Protein AF-A0A8X6UYF6-F1 (afdb_monomer)

Sequence (394 aa):
MSPVELPYVLILLDETFTKALWDIGAEKSFISEETYQKYFFYKQVKKSSTQVITAQGAKCRNMGVMELIIRIRDLEKLWLFHVLADLEYPCILGIDFIGGSKIILDFDRKSLAIQESQVEDIKIDDGNLRVDLSETKLNVVANVLDNNTIESIIGEKVNCAIIKDLVLSSRDQLIEEQKTDPKFGHTYRYLETPEDSSVNAAICENWSRDFRLVEGLLFYAKYATSLGEMQIYIPKSLRNEIMREFHNKPLAGHFGRFKTFHKIRDVCYFPYMRKFIDQYASTWHMCQINNYKNALPAGRLIPIVSNYPNEIITLDLLGPYPVSRVRRNRYVLVITDHFSKWAEIIPLKKASARVIADKFFDNYISRFGAPIKLISDNGPQFISDIFENLSEIL

Organism: Trichonephila clavipes (NCBI:txid2585209)

Nearest PDB structures (foldseek):
  4bac-assembly1_A-2  TM=5.064E-01  e=8.793E-09  Human spumaretrovirus
  5yq8-assembly2_D  TM=7.981E-01  e=3.788E-07  Leishmania major
  5ys4-assembly1_D  TM=8.453E-01  e=8.316E-07  Leishmania major
  7d66-assembly2_I  TM=7.511E-01  e=1.632E-06  Toxoplasma gondii GT1
  4rgh-assembly1_A  TM=7.000E-01  e=7.433E-07  Homo sapiens

Solvent-accessible surface area (backbone atoms only — not comparable to full-atom values): 22711 Å² total; per-residue (Å²): 132,82,82,80,82,75,47,61,45,80,32,27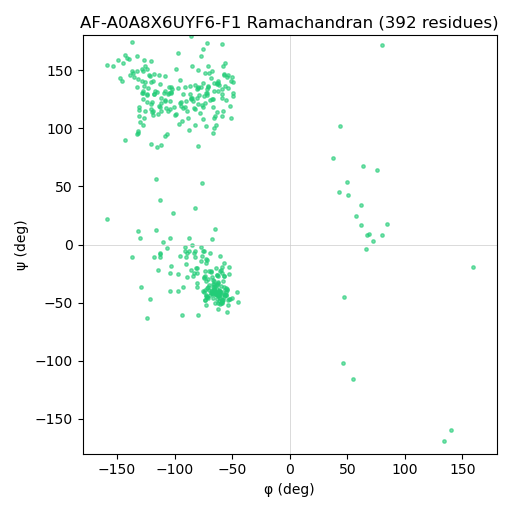,48,62,91,41,81,44,54,26,32,74,33,85,31,28,62,54,25,34,29,9,34,68,42,40,42,36,62,42,54,65,56,69,65,42,82,52,90,67,70,43,28,44,63,87,69,47,76,42,56,54,70,13,33,38,79,41,38,40,33,52,89,91,46,74,42,80,42,72,28,37,33,24,65,77,48,92,48,54,20,38,42,5,38,49,50,49,73,72,39,73,55,47,79,39,73,90,73,22,22,40,30,51,77,98,43,82,40,83,82,37,67,70,72,96,77,88,55,42,41,70,63,83,85,76,91,75,89,73,88,79,77,86,78,60,74,74,56,53,62,67,70,66,73,71,51,67,43,48,62,69,47,46,95,37,71,52,94,43,64,66,57,51,37,53,45,38,50,66,21,92,85,50,9,63,44,46,49,38,73,76,41,74,84,53,82,91,49,66,58,76,63,33,57,67,50,52,74,35,38,46,75,52,67,79,38,56,27,33,55,71,63,53,24,97,85,64,18,29,15,39,56,54,30,78,87,53,50,64,46,42,44,43,46,54,41,64,36,81,88,36,65,60,49,57,66,69,60,35,47,54,59,47,48,54,36,36,40,53,91,60,50,65,64,51,47,50,53,52,56,69,69,36,64,69,50,60,72,68,53,70,73,90,69,68,79,81,72,85,83,76,80,88,82,62,91,44,73,54,41,35,33,38,47,48,77,47,67,85,49,80,66,40,90,85,81,50,27,24,33,35,42,37,41,31,27,66,50,75,62,50,72,49,80,44,79,24,67,63,80,45,22,59,56,50,31,53,50,46,39,70,72,39,33,74,77,74,47,81,56,77,36,82,44,63,64,91,46,80,45,56,52,71,50,25,62,55,46,40,63,74,73,108

pLDDT: mean 71.81, std 19.75, range [21.45, 96.5]

Structure (mmCIF, N/CA/C/O backbone):
data_AF-A0A8X6UYF6-F1
#
_entry.id   AF-A0A8X6UYF6-F1
#
loop_
_atom_site.group_PDB
_atom_site.id
_atom_site.type_symbol
_atom_site.label_atom_id
_atom_site.label_alt_id
_atom_site.label_comp_id
_atom_site.label_asym_id
_atom_site.label_entity_id
_atom_site.label_seq_id
_atom_site.pdbx_PDB_ins_code
_atom_site.Cartn_x
_atom_site.Cartn_y
_atom_site.Cartn_z
_atom_site.occupancy
_atom_site.B_iso_or_equiv
_atom_site.auth_seq_id
_atom_site.auth_comp_id
_atom_site.auth_asym_id
_atom_site.auth_atom_id
_atom_site.pdbx_PDB_model_num
ATOM 1 N N . MET A 1 1 ? 18.989 -22.989 26.407 1.00 33.56 1 MET A N 1
ATOM 2 C CA . MET A 1 1 ? 17.646 -23.597 26.329 1.00 33.56 1 MET A CA 1
ATOM 3 C C . MET A 1 1 ? 16.874 -22.803 25.296 1.00 33.56 1 MET A C 1
ATOM 5 O O . MET A 1 1 ? 16.785 -21.593 25.442 1.00 33.56 1 MET A O 1
ATOM 9 N N . SER A 1 2 ? 16.449 -23.437 24.207 1.00 24.78 2 SER A N 1
ATOM 10 C CA . SER A 1 2 ? 15.529 -22.831 23.240 1.00 24.78 2 SER A CA 1
ATOM 11 C C . SER A 1 2 ? 14.207 -22.499 23.948 1.00 24.78 2 SER A C 1
ATOM 13 O O . SER A 1 2 ? 13.770 -23.324 24.755 1.00 24.78 2 SER A O 1
ATOM 15 N N . PRO A 1 3 ? 13.596 -21.324 23.710 1.00 29.92 3 PRO A N 1
ATOM 16 C CA . PRO A 1 3 ? 12.311 -20.990 24.314 1.00 29.92 3 PRO A CA 1
ATOM 17 C C . PRO A 1 3 ? 11.281 -22.044 23.895 1.00 29.92 3 PRO A C 1
ATOM 19 O O . PRO A 1 3 ? 11.199 -22.408 22.722 1.00 29.92 3 PRO A O 1
ATOM 22 N N . VAL A 1 4 ? 10.561 -22.590 24.873 1.00 32.78 4 VAL A N 1
ATOM 23 C CA . VAL A 1 4 ? 9.465 -23.533 24.640 1.00 32.78 4 VAL A CA 1
ATOM 24 C C . VAL A 1 4 ? 8.368 -22.749 23.921 1.00 32.78 4 VAL A C 1
ATOM 26 O O . VAL A 1 4 ? 7.782 -21.845 24.507 1.00 32.78 4 VAL A O 1
ATOM 29 N N . GLU A 1 5 ? 8.143 -23.023 22.633 1.00 37.16 5 GLU A N 1
ATOM 30 C CA . GLU A 1 5 ? 7.019 -22.434 21.901 1.00 37.16 5 GLU A CA 1
ATOM 31 C C . GLU A 1 5 ? 5.715 -22.950 22.512 1.00 37.16 5 GLU A C 1
ATOM 33 O O . GLU A 1 5 ? 5.385 -24.134 22.393 1.00 37.16 5 GLU A O 1
ATOM 38 N N . LEU A 1 6 ? 4.999 -22.051 23.183 1.00 42.47 6 LEU A N 1
ATOM 39 C CA . LEU A 1 6 ? 3.700 -22.336 23.767 1.00 42.47 6 LEU A CA 1
ATOM 40 C C . LEU A 1 6 ? 2.662 -22.567 22.656 1.00 42.47 6 LEU A C 1
ATOM 42 O O . LEU A 1 6 ? 2.749 -21.956 21.584 1.00 42.47 6 LEU A O 1
ATOM 46 N N . PRO A 1 7 ? 1.715 -23.492 22.857 1.00 48.22 7 PRO A N 1
ATOM 47 C CA . PRO A 1 7 ? 0.743 -23.850 21.843 1.00 48.22 7 PRO A CA 1
ATOM 48 C C . PRO A 1 7 ? -0.201 -22.699 21.524 1.00 48.22 7 PRO A C 1
ATOM 50 O O . PRO A 1 7 ? -0.693 -22.006 22.407 1.00 48.22 7 PRO A O 1
ATOM 53 N N . TYR A 1 8 ? -0.498 -22.532 20.243 1.00 57.12 8 TYR A N 1
ATOM 54 C CA . TYR A 1 8 ? -1.436 -21.533 19.756 1.00 57.12 8 TYR A CA 1
ATOM 55 C C . TYR A 1 8 ? -2.337 -22.146 18.690 1.00 57.12 8 TYR A C 1
ATOM 57 O O . TYR A 1 8 ? -1.916 -23.013 17.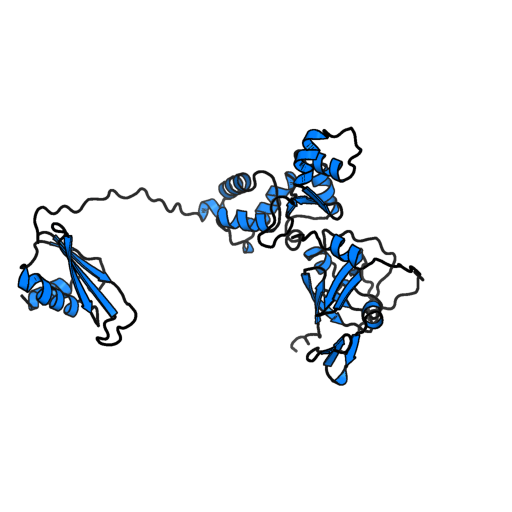922 1.00 57.12 8 TYR A O 1
ATOM 65 N N . VAL A 1 9 ? -3.564 -21.644 18.604 1.00 61.38 9 VAL A N 1
ATOM 66 C CA . VAL A 1 9 ? -4.474 -21.912 17.492 1.00 61.38 9 VAL A CA 1
ATOM 67 C C . VAL A 1 9 ? -4.487 -20.696 16.580 1.00 61.38 9 VAL A C 1
ATOM 69 O O . VAL A 1 9 ? -4.530 -19.553 17.037 1.00 61.38 9 VAL A O 1
ATOM 72 N N . LEU A 1 10 ? -4.422 -20.939 15.273 1.00 58.00 10 LEU A N 1
ATOM 73 C CA . LEU A 1 10 ? -4.687 -19.898 14.291 1.00 58.00 10 LEU A CA 1
ATOM 74 C C . LEU A 1 10 ? -6.192 -19.668 14.236 1.00 58.00 10 LEU A C 1
ATOM 76 O O . LEU A 1 10 ? -6.953 -20.575 13.900 1.00 58.00 10 LEU A O 1
ATOM 80 N N . ILE A 1 11 ? -6.594 -18.452 14.572 1.00 67.50 11 ILE A N 1
ATOM 81 C CA . ILE A 1 11 ? -7.980 -18.009 14.517 1.00 67.50 11 ILE A CA 1
ATOM 82 C C . ILE A 1 11 ? -8.088 -16.825 13.565 1.00 67.50 11 ILE A C 1
ATOM 84 O O . ILE A 1 11 ? -7.106 -16.123 13.306 1.00 67.50 11 ILE A O 1
ATOM 88 N N . LEU A 1 12 ? -9.291 -16.600 13.061 1.00 65.38 12 LEU A N 1
ATOM 89 C CA . LEU A 1 12 ? -9.619 -15.416 12.288 1.00 65.38 12 LEU A CA 1
ATOM 90 C C . LEU A 1 12 ? -10.508 -14.523 13.165 1.00 65.38 12 LEU A C 1
ATOM 92 O O . LEU A 1 12 ? -11.568 -14.951 13.608 1.00 65.38 12 LEU A O 1
ATOM 96 N N . LEU A 1 13 ? -10.036 -13.321 13.488 1.00 77.69 13 LEU A N 1
ATOM 97 C CA . LEU A 1 13 ? -10.790 -12.298 14.215 1.00 77.69 13 LEU A CA 1
ATOM 98 C C . LEU A 1 13 ? -11.236 -11.230 13.215 1.00 77.69 13 LEU A C 1
ATOM 100 O O . LEU A 1 13 ? -10.401 -10.574 12.590 1.00 77.69 13 LEU A O 1
ATOM 104 N N . ASP A 1 14 ? -12.544 -11.094 13.042 1.00 78.56 14 ASP A N 1
ATOM 105 C CA . ASP A 1 14 ? -13.198 -10.557 11.854 1.00 78.56 14 ASP A CA 1
ATOM 106 C C . ASP A 1 14 ? -12.579 -11.182 10.590 1.00 78.56 14 ASP A C 1
ATOM 108 O O . ASP A 1 14 ? -12.825 -12.346 10.285 1.00 78.56 14 ASP A O 1
ATOM 112 N N . GLU A 1 15 ? -11.704 -10.450 9.902 1.00 66.12 15 GLU A N 1
ATOM 113 C CA . GLU A 1 15 ? -10.995 -10.885 8.689 1.00 66.12 15 GLU A CA 1
ATOM 114 C C . GLU A 1 15 ? -9.468 -10.972 8.890 1.00 66.12 15 GLU A C 1
ATOM 116 O O . GLU A 1 15 ? -8.700 -11.082 7.934 1.00 66.12 15 GLU A O 1
ATOM 121 N N . THR A 1 16 ? -8.994 -10.907 10.138 1.00 64.12 16 THR A N 1
ATOM 122 C CA . THR A 1 16 ? -7.563 -10.894 10.470 1.00 64.12 16 THR A CA 1
ATOM 123 C C . THR A 1 16 ? -7.120 -12.203 11.104 1.00 64.12 16 THR A C 1
ATOM 125 O O . THR A 1 16 ? -7.613 -12.594 12.162 1.00 64.12 16 THR A O 1
ATOM 128 N N . PHE A 1 17 ? -6.124 -12.859 10.504 1.00 66.00 17 PHE A N 1
ATOM 129 C CA . PHE A 1 17 ? -5.492 -14.028 11.114 1.00 66.00 17 PHE A CA 1
ATOM 130 C C . PHE A 1 17 ? -4.633 -13.621 12.309 1.00 66.00 17 PHE A C 1
ATOM 132 O O . PHE A 1 17 ? -3.739 -12.781 12.187 1.00 66.00 17 PHE A O 1
ATOM 139 N N . THR A 1 18 ? -4.852 -14.273 13.447 1.00 68.31 18 THR A N 1
ATOM 140 C CA . THR A 1 18 ? -4.011 -14.114 14.633 1.00 68.31 18 THR A CA 1
ATOM 141 C C . THR A 1 18 ? -3.773 -15.446 15.335 1.00 68.31 18 THR A C 1
ATOM 143 O O . THR A 1 18 ? -4.504 -16.421 15.147 1.00 68.31 18 THR A O 1
ATOM 146 N N . LYS A 1 19 ? -2.712 -15.491 16.140 1.00 71.12 19 LYS A N 1
ATOM 147 C CA . LYS A 1 19 ? -2.434 -16.610 17.040 1.00 71.12 19 LYS A CA 1
ATOM 148 C C . LYS A 1 19 ? -3.184 -16.372 18.343 1.00 71.12 19 LYS A C 1
ATOM 150 O O . LYS A 1 19 ? -3.004 -15.326 18.963 1.00 71.12 19 LYS A O 1
ATOM 155 N N . ALA A 1 20 ? -3.975 -17.349 18.762 1.00 75.56 20 ALA A N 1
ATOM 156 C CA . ALA A 1 20 ? -4.641 -17.334 20.051 1.00 75.56 20 ALA A CA 1
ATOM 157 C C . ALA A 1 20 ? -4.131 -18.456 20.948 1.00 75.56 20 ALA A C 1
ATOM 159 O O . ALA A 1 20 ? -4.074 -19.616 20.533 1.00 75.56 20 ALA A O 1
ATOM 160 N N . LEU A 1 21 ? -3.783 -18.099 22.180 1.00 74.00 21 LEU A N 1
ATOM 161 C CA . LEU A 1 21 ? -3.541 -19.053 23.249 1.00 74.00 21 LEU A CA 1
ATOM 162 C C . LEU A 1 21 ? -4.885 -19.506 23.820 1.00 74.00 21 LEU A C 1
ATOM 1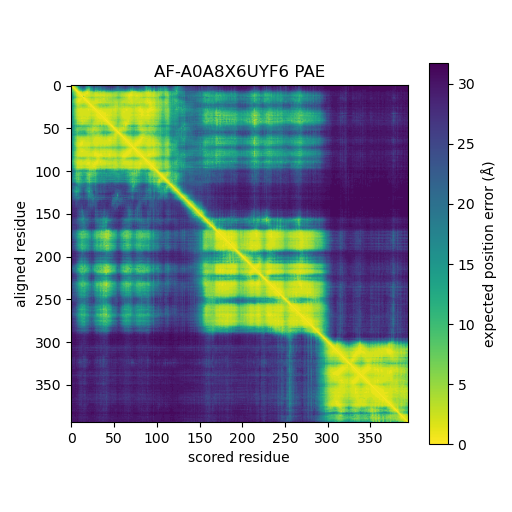64 O O . LEU A 1 21 ? -5.778 -18.691 24.050 1.00 74.00 21 LEU A O 1
ATOM 168 N N . TRP A 1 22 ? -5.018 -20.805 24.042 1.00 70.00 22 TRP A N 1
ATOM 169 C CA . TRP A 1 22 ? -6.132 -21.376 24.786 1.00 70.00 22 TRP A CA 1
ATOM 170 C C . TRP A 1 22 ? -5.748 -21.411 26.253 1.00 70.00 22 TRP A C 1
ATOM 172 O O . TRP A 1 22 ? -4.803 -22.108 26.610 1.00 70.00 22 TRP A O 1
ATOM 182 N N . ASP A 1 23 ? -6.452 -20.649 27.083 1.00 69.44 23 ASP A N 1
ATOM 183 C CA . ASP A 1 23 ? -6.079 -20.477 28.481 1.00 69.44 23 ASP A CA 1
ATOM 184 C C . ASP A 1 23 ? -7.266 -20.783 29.391 1.00 69.44 23 ASP A C 1
ATOM 186 O O . ASP A 1 23 ? -8.195 -19.994 29.564 1.00 69.44 23 ASP A O 1
ATOM 190 N N . ILE A 1 24 ? -7.214 -21.969 29.990 1.00 65.06 24 ILE A N 1
ATOM 191 C CA . ILE A 1 24 ? -8.224 -22.448 30.932 1.00 65.06 24 ILE A CA 1
ATOM 192 C C . ILE A 1 24 ? -8.147 -21.773 32.304 1.00 65.06 24 ILE A C 1
ATOM 194 O O . ILE A 1 24 ? -8.994 -22.055 33.145 1.00 65.06 24 ILE A O 1
ATOM 198 N N . GLY A 1 25 ? -7.155 -20.925 32.579 1.00 62.91 25 GLY A N 1
ATOM 199 C CA . GLY A 1 25 ? -7.135 -20.119 33.798 1.00 62.91 25 GLY A CA 1
ATOM 200 C C . GLY A 1 25 ? -7.354 -18.627 33.556 1.00 62.91 25 GLY A C 1
ATOM 201 O O . GLY A 1 25 ? -7.401 -17.853 34.514 1.00 62.91 25 GLY A O 1
ATOM 202 N N . ALA A 1 26 ? -7.578 -18.222 32.308 1.00 65.88 26 ALA A N 1
ATOM 203 C CA . ALA A 1 26 ? -8.180 -16.942 31.980 1.00 65.88 26 ALA A CA 1
ATOM 204 C C . ALA A 1 26 ? -9.711 -17.051 32.064 1.00 65.88 26 ALA A C 1
ATOM 206 O O . ALA A 1 26 ? -10.338 -17.771 31.295 1.00 65.88 26 ALA A O 1
ATOM 207 N N . GLU A 1 27 ? -10.357 -16.308 32.965 1.00 72.56 27 GLU A N 1
ATOM 208 C CA . GLU A 1 27 ? -11.831 -16.288 33.037 1.00 72.56 27 GLU A CA 1
ATOM 209 C C . GLU A 1 27 ? -12.491 -15.572 31.850 1.00 72.56 27 GLU A C 1
ATOM 211 O O . GLU A 1 27 ? -13.672 -15.779 31.568 1.00 72.56 27 GLU A O 1
ATOM 216 N N . LYS A 1 28 ? -11.739 -14.692 31.183 1.00 83.44 28 LYS A N 1
ATOM 217 C CA . LYS A 1 28 ? -12.194 -13.856 30.073 1.00 83.44 28 LYS A CA 1
ATOM 218 C C . LYS A 1 28 ? -11.286 -14.014 28.868 1.00 83.44 28 LYS A C 1
ATOM 220 O O . LYS A 1 28 ? -10.123 -14.379 28.998 1.00 83.44 28 LYS A O 1
ATOM 225 N N . SER A 1 29 ? -11.816 -13.677 27.703 1.00 88.50 29 SER A N 1
ATOM 226 C CA . SER A 1 29 ? -11.036 -13.613 26.475 1.00 88.50 29 SER A CA 1
ATOM 227 C C . SER A 1 29 ? -10.380 -12.240 26.315 1.00 88.50 29 SER A C 1
ATOM 229 O O . SER A 1 29 ? -10.993 -11.193 26.555 1.00 88.50 29 SER A O 1
ATOM 231 N N . PHE A 1 30 ? -9.111 -12.243 25.915 1.00 88.88 30 PHE A N 1
ATOM 232 C CA . PHE A 1 30 ? -8.255 -11.062 25.874 1.00 88.88 30 PHE A CA 1
ATOM 233 C C . PHE A 1 30 ? -7.614 -10.883 24.504 1.00 88.88 30 PHE A C 1
ATOM 235 O O . PHE A 1 30 ? -7.292 -11.848 23.813 1.00 88.88 30 PHE A O 1
ATOM 242 N N . ILE A 1 31 ? -7.368 -9.633 24.141 1.00 91.94 31 ILE A N 1
ATOM 243 C CA . ILE A 1 31 ? -6.538 -9.260 23.002 1.00 91.94 31 ILE A CA 1
ATOM 244 C C . ILE A 1 31 ? -5.458 -8.301 23.493 1.00 91.94 31 ILE A C 1
ATOM 246 O O . ILE A 1 31 ? -5.720 -7.441 24.343 1.00 91.94 31 ILE A O 1
ATOM 250 N N . SER A 1 32 ? -4.231 -8.454 22.995 1.00 88.19 32 SER A N 1
ATOM 251 C CA . SER A 1 32 ? -3.171 -7.529 23.387 1.00 88.19 32 SER A CA 1
ATOM 252 C C . SER A 1 32 ? -3.458 -6.140 22.838 1.00 88.19 32 SER A C 1
ATOM 254 O O . SER A 1 32 ? -4.046 -5.995 21.761 1.00 88.19 32 SER A O 1
ATOM 256 N N . GLU A 1 33 ? -3.015 -5.108 23.557 1.00 87.00 33 GLU A N 1
ATOM 257 C CA . GLU A 1 33 ? -3.041 -3.737 23.069 1.00 87.00 33 GLU A CA 1
ATOM 258 C C . GLU A 1 33 ? -2.355 -3.707 21.719 1.00 87.00 33 GLU A C 1
ATOM 260 O O . GLU A 1 33 ? -2.971 -3.208 20.798 1.00 87.00 33 GLU A O 1
ATOM 265 N N . GLU A 1 34 ? -1.181 -4.325 21.555 1.00 81.25 34 GLU A N 1
ATOM 266 C CA . GLU A 1 34 ? -0.490 -4.428 20.265 1.00 81.25 34 GLU A CA 1
ATOM 267 C C . GLU A 1 34 ? -1.390 -4.973 19.144 1.00 81.25 34 GLU A C 1
ATOM 269 O O . GLU A 1 34 ? -1.455 -4.370 18.075 1.00 81.25 34 GLU A O 1
ATOM 274 N N . THR A 1 35 ? -2.131 -6.057 19.381 1.00 79.56 35 THR A N 1
ATOM 275 C CA . THR A 1 35 ? -2.996 -6.675 18.362 1.00 79.56 35 THR A CA 1
ATOM 276 C C . THR A 1 35 ? -4.225 -5.822 18.064 1.00 79.56 35 THR A C 1
ATOM 278 O O . THR A 1 35 ? -4.529 -5.593 16.892 1.00 79.56 35 THR A O 1
ATOM 281 N N . TYR A 1 36 ? -4.903 -5.302 19.096 1.00 84.94 36 TYR A N 1
ATOM 282 C CA . TYR A 1 36 ? -6.004 -4.342 18.938 1.00 84.94 36 TYR A CA 1
ATOM 283 C C . TYR A 1 36 ? -5.553 -3.160 18.089 1.00 84.94 36 TYR A C 1
ATOM 285 O O . TYR A 1 36 ? -6.136 -2.809 17.076 1.00 84.94 36 TYR A O 1
ATOM 293 N N . GLN A 1 37 ? -4.446 -2.578 18.484 1.00 75.44 37 GLN A N 1
ATOM 294 C CA . GLN A 1 37 ? -3.847 -1.431 17.857 1.00 75.44 37 GLN A CA 1
ATOM 295 C C . GLN A 1 37 ? -3.407 -1.694 16.411 1.00 75.44 37 GLN A C 1
ATOM 297 O O . GLN A 1 37 ? -3.543 -0.834 15.544 1.00 75.44 37 GLN A O 1
ATOM 302 N N . LYS A 1 38 ? -2.881 -2.882 16.131 1.00 69.12 38 LYS A N 1
ATOM 303 C CA . LYS A 1 38 ? -2.431 -3.240 14.793 1.00 69.12 38 LYS A CA 1
ATOM 304 C C . LYS A 1 38 ? -3.598 -3.469 13.846 1.00 69.12 38 LYS A C 1
ATOM 306 O O . LYS A 1 38 ? -3.569 -2.980 12.726 1.00 69.12 38 LYS A O 1
ATOM 311 N N . TYR A 1 39 ? -4.622 -4.191 14.287 1.00 71.25 39 TYR A N 1
ATOM 312 C CA . TYR A 1 39 ? -5.643 -4.721 13.383 1.00 71.25 39 TYR A CA 1
ATOM 313 C C . TYR A 1 39 ? -7.030 -4.133 13.581 1.00 71.25 39 TYR A C 1
ATOM 315 O O . TYR A 1 39 ? -7.828 -4.155 12.655 1.00 71.25 39 TYR A O 1
ATOM 323 N N . PHE A 1 40 ? -7.313 -3.582 14.754 1.00 78.81 40 PHE A N 1
ATOM 324 C CA . PHE A 1 40 ? -8.656 -3.210 15.184 1.00 78.81 40 PHE A CA 1
ATOM 325 C C . PHE A 1 40 ? -8.751 -1.791 15.756 1.00 78.81 40 PHE A C 1
ATOM 327 O O . PHE A 1 40 ? -9.790 -1.441 16.305 1.00 78.81 40 PHE A O 1
ATOM 334 N N . PHE A 1 41 ? -7.722 -0.945 15.603 1.00 75.75 41 PHE A N 1
ATOM 335 C CA . PHE A 1 41 ? -7.690 0.406 16.192 1.00 75.75 41 PHE A CA 1
ATOM 336 C C . PHE A 1 41 ? -8.844 1.308 15.735 1.00 75.75 41 PHE A C 1
ATOM 338 O O . PHE A 1 41 ? -9.105 2.338 16.353 1.00 75.75 41 PHE A O 1
ATOM 345 N N . TYR A 1 42 ? -9.488 0.962 14.617 1.00 71.50 42 TYR A N 1
ATOM 346 C CA . TYR A 1 42 ? -10.648 1.667 14.092 1.00 71.50 42 TYR A CA 1
ATOM 347 C C . TYR A 1 42 ? -11.919 1.377 14.901 1.00 71.50 42 TYR A C 1
ATOM 349 O O . TYR A 1 42 ? -12.782 2.249 14.983 1.00 71.50 42 TYR A O 1
ATOM 357 N N . LYS A 1 43 ? -12.021 0.200 15.535 1.00 78.44 43 LYS A N 1
ATOM 358 C CA . LYS A 1 43 ? -13.151 -0.189 16.385 1.00 78.44 43 LYS A CA 1
ATOM 359 C C . LYS A 1 43 ? -13.087 0.524 17.729 1.00 78.44 43 LYS A C 1
ATOM 361 O O . LYS A 1 43 ? -12.025 0.642 18.337 1.00 78.44 43 LYS A O 1
ATOM 366 N N . GLN A 1 44 ? -14.233 0.983 18.224 1.00 78.88 44 GLN A N 1
ATOM 367 C CA . GLN A 1 44 ? -14.285 1.646 19.520 1.00 78.88 44 GLN A CA 1
ATOM 368 C C . GLN A 1 44 ? -14.095 0.649 20.675 1.00 78.88 44 GLN A C 1
ATOM 370 O O . GLN A 1 44 ? -14.801 -0.352 20.778 1.00 78.88 44 GLN A O 1
ATOM 375 N N . VAL A 1 45 ? -13.194 0.973 21.607 1.00 83.31 45 VAL A N 1
ATOM 376 C CA . VAL A 1 45 ? -13.059 0.253 22.881 1.00 83.31 45 VAL A CA 1
ATOM 377 C C . VAL A 1 45 ? -13.953 0.912 23.929 1.00 83.31 45 VAL A C 1
ATOM 379 O O . VAL A 1 45 ? -13.786 2.085 24.272 1.00 83.31 45 VAL A O 1
ATOM 382 N N . LYS A 1 46 ? -14.924 0.159 24.447 1.00 84.75 46 LYS A N 1
ATOM 383 C CA . LYS A 1 46 ? -15.835 0.613 25.504 1.00 84.75 46 LYS A CA 1
ATOM 384 C C . LYS A 1 46 ? -15.125 0.514 26.852 1.00 84.75 46 LYS A C 1
ATOM 386 O O . LYS A 1 46 ? -14.503 -0.504 27.153 1.00 84.75 46 LYS A O 1
ATOM 391 N N . LYS A 1 47 ? -15.224 1.553 27.688 1.00 81.75 47 LYS A N 1
ATOM 392 C CA . LYS A 1 47 ? -14.621 1.539 29.032 1.00 81.75 47 LYS A CA 1
ATOM 393 C C . LYS A 1 47 ? -15.129 0.339 29.831 1.00 81.75 47 LYS A C 1
ATOM 395 O O . LYS A 1 47 ? -16.325 0.066 29.862 1.00 81.75 47 LYS A O 1
ATOM 400 N N . SER A 1 48 ? -14.209 -0.328 30.516 1.00 77.38 48 SER A N 1
ATOM 401 C CA . SER A 1 48 ? -14.498 -1.439 31.415 1.00 77.38 48 SER A CA 1
ATOM 402 C C . SER A 1 48 ? -13.883 -1.147 32.779 1.00 77.38 48 SER A C 1
ATOM 404 O O . SER A 1 48 ? -12.753 -0.674 32.862 1.00 77.38 48 SER A O 1
ATOM 406 N N . SER A 1 49 ? -14.632 -1.413 33.849 1.00 71.31 49 SER A N 1
ATOM 407 C CA . SER A 1 49 ? -14.140 -1.332 35.230 1.00 71.31 49 SER A CA 1
ATOM 408 C C . SER A 1 49 ? -13.444 -2.618 35.688 1.00 71.31 49 SER A C 1
ATOM 410 O O . SER A 1 49 ? -12.998 -2.691 36.831 1.00 71.31 49 SER A O 1
ATOM 412 N N . THR A 1 50 ? -13.370 -3.639 34.829 1.00 72.88 50 THR A N 1
ATOM 413 C CA . THR A 1 50 ? -12.780 -4.939 35.155 1.00 72.88 50 THR A CA 1
ATOM 414 C C . THR A 1 50 ? -11.279 -4.790 35.384 1.00 72.88 50 THR A C 1
ATOM 416 O O . THR A 1 50 ? -10.541 -4.397 34.479 1.00 72.88 50 THR A O 1
ATOM 419 N N . GLN A 1 51 ? -10.816 -5.115 36.590 1.00 70.44 51 GLN A N 1
ATOM 420 C CA . GLN A 1 51 ? -9.388 -5.210 36.888 1.00 70.44 51 GLN A CA 1
ATOM 421 C C . GLN A 1 51 ? -8.874 -6.573 36.446 1.00 70.44 51 GLN A C 1
ATOM 423 O O . GLN A 1 51 ? -9.541 -7.567 36.690 1.00 70.44 51 GLN A O 1
ATOM 428 N N . VAL A 1 52 ? -7.701 -6.619 35.817 1.00 70.69 52 VAL A N 1
ATOM 429 C CA . VAL A 1 52 ? -7.083 -7.871 35.369 1.00 70.69 52 VAL A CA 1
ATOM 430 C C . VAL A 1 52 ? -5.759 -8.053 36.096 1.00 70.69 52 VAL A C 1
ATOM 432 O O . VAL A 1 52 ? -4.946 -7.128 36.150 1.00 70.69 52 VAL A O 1
ATOM 435 N N . ILE A 1 53 ? -5.563 -9.230 36.684 1.00 69.06 53 ILE A N 1
ATOM 436 C CA . ILE A 1 53 ? -4.386 -9.580 37.482 1.00 69.06 53 ILE A CA 1
ATOM 437 C C . ILE A 1 53 ? -3.819 -10.891 36.935 1.00 69.06 53 ILE A C 1
ATOM 439 O O . ILE A 1 53 ? -4.572 -11.829 36.705 1.00 69.06 53 ILE A O 1
ATOM 443 N N . THR A 1 54 ? -2.510 -10.965 36.701 1.00 64.62 54 THR A N 1
ATOM 444 C CA . THR A 1 54 ? -1.852 -12.192 36.232 1.00 64.62 54 THR A CA 1
ATOM 445 C C . THR A 1 54 ? -1.697 -13.218 37.355 1.00 64.62 54 THR A C 1
ATOM 447 O O . THR A 1 54 ? -1.797 -12.890 38.539 1.00 64.62 54 THR A O 1
ATOM 450 N N . ALA A 1 55 ? -1.334 -14.453 36.995 1.00 55.84 55 ALA A N 1
ATOM 451 C CA . ALA A 1 55 ? -1.045 -15.524 37.954 1.00 55.84 55 ALA A CA 1
ATOM 452 C C . ALA A 1 55 ? 0.062 -15.167 38.960 1.00 55.84 55 ALA A C 1
ATOM 454 O O . ALA A 1 55 ? 0.099 -15.690 40.070 1.00 55.84 55 ALA A O 1
ATOM 455 N N . GLN A 1 56 ? 0.977 -14.277 38.568 1.00 56.09 56 GLN A N 1
ATOM 456 C CA . GLN A 1 56 ? 2.080 -13.793 39.398 1.00 56.09 56 GLN A CA 1
ATOM 457 C C . GLN A 1 56 ? 1.684 -12.575 40.254 1.00 56.09 56 GLN A C 1
ATOM 459 O O . GLN A 1 56 ? 2.539 -11.980 40.909 1.00 56.09 56 GLN A O 1
ATOM 464 N N . GLY A 1 57 ? 0.406 -12.179 40.248 1.00 57.88 57 GLY A N 1
ATOM 465 C CA . GLY A 1 57 ? -0.114 -11.039 41.005 1.00 57.88 57 GLY A CA 1
ATOM 466 C C . GLY A 1 57 ? 0.148 -9.675 40.359 1.00 57.88 57 GLY A C 1
ATOM 467 O O . GLY A 1 57 ? -0.109 -8.645 40.987 1.00 57.88 57 GLY A O 1
ATOM 468 N N . ALA A 1 58 ? 0.653 -9.631 39.121 1.00 66.62 58 ALA A N 1
ATOM 469 C CA . ALA A 1 58 ? 0.887 -8.376 38.416 1.00 66.62 58 ALA A CA 1
ATOM 470 C C . ALA A 1 58 ? -0.437 -7.813 37.886 1.00 66.62 58 ALA A C 1
ATOM 472 O O . ALA A 1 58 ? -1.249 -8.540 37.321 1.00 66.62 58 ALA A O 1
ATOM 473 N N . LYS A 1 59 ? -0.670 -6.508 38.047 1.00 69.31 59 LYS A N 1
ATOM 474 C CA . LYS A 1 59 ? -1.853 -5.856 37.470 1.00 69.31 59 LYS A CA 1
ATOM 475 C C . LYS A 1 59 ? -1.612 -5.562 35.994 1.00 69.31 59 LYS A C 1
ATOM 477 O O . LYS A 1 59 ? -0.661 -4.858 35.670 1.00 69.31 59 LYS A O 1
ATOM 482 N N . CYS A 1 60 ? -2.510 -6.025 35.133 1.00 72.38 60 CYS A N 1
ATOM 483 C CA . CYS A 1 60 ? -2.543 -5.650 33.724 1.00 72.38 60 CYS A CA 1
ATOM 484 C C . CYS A 1 60 ? -3.440 -4.427 33.533 1.00 72.38 60 CYS A C 1
ATOM 486 O O . CYS A 1 60 ? -4.558 -4.357 34.060 1.00 72.38 60 CYS A O 1
ATOM 488 N N . ARG A 1 61 ? -2.981 -3.460 32.737 1.00 82.69 61 ARG A N 1
ATOM 489 C CA . ARG A 1 61 ? -3.799 -2.295 32.393 1.00 82.69 61 ARG A CA 1
ATOM 490 C C . ARG A 1 61 ? -4.868 -2.683 31.365 1.00 82.69 61 ARG A C 1
ATOM 492 O O . ARG A 1 61 ? -4.561 -2.892 30.193 1.00 82.69 61 ARG A O 1
ATOM 499 N N . ASN A 1 62 ? -6.124 -2.735 31.809 1.00 82.12 62 ASN A N 1
ATOM 500 C CA . ASN A 1 62 ? -7.290 -2.953 30.954 1.00 82.12 62 ASN A CA 1
ATOM 501 C C . ASN A 1 62 ? -7.727 -1.633 30.302 1.00 82.12 62 ASN A C 1
ATOM 503 O O . ASN A 1 62 ? -8.115 -0.688 30.989 1.00 82.12 62 ASN A O 1
ATOM 507 N N . MET A 1 63 ? -7.649 -1.567 28.975 1.00 84.88 63 MET A N 1
ATOM 508 C CA . MET A 1 63 ? -8.057 -0.403 28.185 1.00 84.88 63 MET A CA 1
ATOM 509 C C . MET A 1 63 ? -9.572 -0.361 27.950 1.00 84.88 63 MET A C 1
ATOM 511 O O . MET A 1 63 ? -10.121 0.705 27.670 1.00 84.88 63 MET A O 1
ATOM 515 N N . GLY A 1 64 ? -10.249 -1.502 28.086 1.00 86.38 64 GLY A N 1
ATOM 516 C CA . GLY A 1 64 ? -11.685 -1.656 27.915 1.00 86.38 64 GLY A CA 1
ATOM 517 C C . GLY A 1 64 ? -12.055 -2.954 27.200 1.00 86.38 64 GLY A C 1
ATOM 518 O O . GLY A 1 64 ? -11.280 -3.908 27.171 1.00 86.38 64 GLY A O 1
ATOM 519 N N . VAL A 1 65 ? -13.257 -2.989 26.631 1.00 88.31 65 VAL A N 1
ATOM 520 C CA . VAL A 1 65 ? -13.799 -4.145 25.907 1.00 88.31 65 VAL A CA 1
ATOM 521 C C . VAL A 1 65 ? -14.226 -3.787 24.489 1.00 88.31 65 VAL A C 1
ATOM 523 O O . VAL A 1 65 ? -14.643 -2.658 24.224 1.00 88.31 65 VAL A O 1
ATOM 526 N N . MET A 1 66 ? -14.153 -4.761 23.587 1.00 87.75 66 MET A N 1
ATOM 527 C CA . MET A 1 66 ? -14.584 -4.646 22.195 1.00 87.75 66 MET A CA 1
ATOM 528 C C . MET A 1 66 ? -15.175 -5.963 21.686 1.00 87.75 66 MET A C 1
ATOM 530 O O . MET A 1 66 ? -14.848 -7.026 22.204 1.00 87.75 66 MET A O 1
ATOM 534 N N . GLU A 1 67 ? -16.021 -5.900 20.660 1.00 88.25 67 GLU A N 1
ATOM 535 C CA . GLU A 1 67 ? -16.646 -7.082 20.057 1.00 88.25 67 GLU A CA 1
ATOM 536 C C . GLU A 1 67 ? -15.985 -7.418 18.710 1.00 88.25 67 GLU A C 1
ATOM 538 O O . GLU A 1 67 ? -15.800 -6.552 17.845 1.00 88.25 67 GLU A O 1
ATOM 543 N N . LEU A 1 68 ? -15.613 -8.688 18.542 1.00 85.12 68 LEU A N 1
ATOM 544 C CA . LEU A 1 68 ? -14.974 -9.237 17.344 1.00 85.12 68 LEU A CA 1
ATOM 545 C C . LEU A 1 68 ? -15.679 -10.524 16.926 1.00 85.12 68 LEU A C 1
ATOM 547 O O . LEU A 1 68 ? -16.056 -11.329 17.777 1.00 85.12 68 LEU A O 1
ATOM 551 N N . ILE A 1 69 ? -15.829 -10.744 15.622 1.00 81.19 69 ILE A N 1
ATOM 552 C CA . ILE A 1 69 ? -16.285 -12.032 15.103 1.00 81.19 69 ILE A CA 1
ATOM 553 C C . ILE A 1 69 ? -15.098 -12.990 15.137 1.00 81.19 69 ILE A C 1
ATOM 555 O O . ILE A 1 69 ? -14.131 -12.807 14.414 1.00 81.19 69 ILE A O 1
ATOM 559 N N . ILE A 1 70 ? -15.142 -14.021 15.969 1.00 82.75 70 ILE A N 1
ATOM 560 C CA . ILE A 1 70 ? -14.141 -15.081 15.971 1.00 82.75 70 ILE A CA 1
ATOM 561 C C . ILE A 1 70 ? -14.582 -16.232 15.073 1.00 82.75 70 ILE A C 1
ATOM 563 O O . ILE A 1 70 ? -15.689 -16.761 15.198 1.00 82.75 70 ILE A O 1
ATOM 567 N N . ARG A 1 71 ? -13.673 -16.631 14.186 1.00 73.75 71 ARG A N 1
ATOM 568 C CA . ARG A 1 71 ? -13.806 -17.745 13.257 1.00 73.75 71 ARG A CA 1
ATOM 569 C C . ARG A 1 71 ? -12.720 -18.779 13.508 1.00 73.75 71 ARG A C 1
ATOM 571 O O . ARG A 1 71 ? -11.522 -18.485 13.452 1.00 73.75 71 ARG A O 1
ATOM 578 N N . ILE A 1 72 ? -13.155 -20.004 13.781 1.00 69.38 72 ILE A N 1
ATOM 579 C CA . ILE A 1 72 ? -12.298 -21.177 13.961 1.00 69.38 72 ILE A CA 1
ATOM 580 C C . ILE A 1 72 ? -12.889 -22.299 13.114 1.00 69.38 72 ILE A C 1
ATOM 582 O O . ILE A 1 72 ? -13.824 -22.978 13.538 1.00 69.38 72 ILE A O 1
ATOM 586 N N . ARG A 1 73 ? -12.339 -22.493 11.909 1.00 64.31 73 ARG A N 1
ATOM 587 C CA 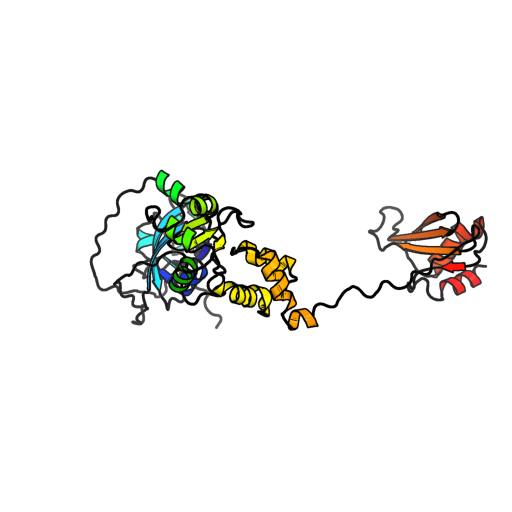. ARG A 1 73 ? -12.900 -23.408 10.899 1.00 64.31 73 ARG A CA 1
ATOM 588 C C . ARG A 1 73 ? -14.370 -23.059 10.618 1.00 64.31 73 ARG A C 1
ATOM 590 O O . ARG A 1 73 ? -14.627 -21.955 10.156 1.00 64.31 73 ARG A O 1
ATOM 597 N N . ASP A 1 74 ? -15.296 -23.960 10.937 1.00 60.72 74 ASP A N 1
ATOM 598 C CA . ASP A 1 74 ? -16.737 -23.803 10.702 1.00 60.72 74 ASP A CA 1
ATOM 599 C C . ASP A 1 74 ? -17.462 -23.078 11.852 1.00 60.72 74 ASP A C 1
ATOM 601 O O . ASP A 1 74 ? -18.658 -22.801 11.768 1.00 60.72 74 ASP A O 1
ATOM 605 N N . LEU A 1 75 ? -16.761 -22.777 12.952 1.00 65.25 75 LEU A N 1
ATOM 606 C CA . LEU A 1 75 ? -17.308 -21.981 14.044 1.00 65.25 75 LEU A CA 1
ATOM 607 C C . LEU A 1 75 ? -17.159 -20.497 13.726 1.00 65.25 75 LEU A C 1
ATOM 609 O O . LEU A 1 75 ? -16.037 -20.022 13.597 1.00 65.25 75 LEU A O 1
ATOM 613 N N . GLU A 1 76 ? -18.269 -19.765 13.725 1.00 77.88 76 GLU A N 1
ATOM 614 C CA . GLU A 1 76 ? -18.308 -18.304 13.656 1.00 77.88 76 GLU A CA 1
ATOM 615 C C . GLU A 1 76 ? -19.156 -17.757 14.809 1.00 77.88 76 GLU A C 1
ATOM 617 O O . GLU A 1 76 ? -20.300 -18.179 14.999 1.00 77.88 76 GLU A O 1
ATOM 622 N N . LYS A 1 77 ? -18.597 -16.850 15.617 1.00 78.12 77 LYS A N 1
ATOM 623 C CA . LYS A 1 77 ? -19.308 -16.217 16.739 1.00 78.12 77 LYS A CA 1
ATOM 624 C C . LYS A 1 77 ? -18.867 -14.776 16.948 1.00 78.12 77 LYS A C 1
ATOM 626 O O . LYS A 1 77 ? -17.679 -14.495 16.924 1.00 78.12 77 LYS A O 1
ATOM 631 N N . LEU A 1 78 ? -19.802 -13.885 17.265 1.00 80.62 78 LEU A N 1
ATOM 632 C CA . LEU A 1 78 ? -19.469 -12.589 17.856 1.00 80.62 78 LEU A CA 1
ATOM 633 C C . LEU A 1 78 ? -19.034 -12.801 19.312 1.00 80.62 78 LEU A C 1
ATOM 635 O O . LEU A 1 78 ? -19.727 -13.486 20.067 1.00 80.62 78 LEU A O 1
ATOM 639 N N . TRP A 1 79 ? -17.895 -12.235 19.700 1.00 87.81 79 TRP A N 1
ATOM 640 C CA . TRP A 1 79 ? -17.328 -12.418 21.030 1.00 87.81 79 TRP A CA 1
ATOM 641 C C . TRP A 1 79 ? -16.749 -11.130 21.612 1.00 87.81 79 TRP A C 1
ATOM 643 O O . TRP A 1 79 ? -16.210 -10.294 20.887 1.00 87.81 79 TRP A O 1
ATOM 653 N N . LEU A 1 80 ? -16.855 -10.982 22.934 1.00 86.94 80 LEU A N 1
ATOM 654 C CA . LEU A 1 80 ? -16.349 -9.829 23.674 1.00 86.94 80 LEU A CA 1
ATOM 655 C C . LEU A 1 80 ? -14.907 -10.087 24.126 1.00 86.94 80 LEU A C 1
ATOM 657 O O . LEU A 1 80 ? -14.642 -11.040 24.855 1.00 86.94 80 LEU A O 1
ATOM 661 N N . PHE A 1 81 ? -13.990 -9.208 23.735 1.00 91.69 81 PHE A N 1
ATOM 662 C CA . PHE A 1 81 ? -12.585 -9.247 24.129 1.00 91.69 81 PHE A CA 1
ATOM 663 C C . PHE A 1 81 ? -12.233 -8.059 25.014 1.00 91.69 81 PHE A C 1
ATOM 665 O O . PHE A 1 81 ? -12.611 -6.920 24.736 1.00 91.69 81 PHE A O 1
ATOM 672 N N . HIS A 1 82 ? -11.453 -8.322 26.055 1.00 89.19 82 HIS A N 1
ATOM 673 C CA . HIS A 1 82 ? -10.803 -7.300 26.867 1.00 89.19 82 HIS A CA 1
ATOM 674 C C . HIS A 1 82 ? -9.458 -6.906 26.242 1.00 89.19 82 HIS A C 1
ATOM 676 O O . HIS A 1 82 ? -8.634 -7.770 25.945 1.00 89.19 82 HIS A O 1
ATOM 682 N N . VAL A 1 83 ? -9.218 -5.606 26.063 1.00 90.56 83 VAL A N 1
ATOM 683 C CA . VAL A 1 83 ? -7.974 -5.086 25.475 1.00 90.56 83 VAL A CA 1
ATOM 684 C C . VAL A 1 83 ? -6.973 -4.773 26.585 1.00 90.56 83 VAL A C 1
ATOM 686 O O . VAL A 1 83 ? -7.231 -3.904 27.422 1.00 90.56 83 VAL A O 1
ATOM 689 N N . LEU A 1 84 ? -5.829 -5.460 26.598 1.00 88.19 84 LEU A N 1
ATOM 690 C CA . LEU A 1 84 ? -4.835 -5.365 27.675 1.00 88.19 84 LEU A CA 1
ATOM 691 C C . LEU A 1 84 ? -3.484 -4.841 27.184 1.00 88.19 84 LEU A C 1
ATOM 693 O O . LEU A 1 84 ? -2.914 -5.400 26.254 1.00 88.19 84 LEU A O 1
ATOM 697 N N . ALA A 1 85 ? -2.936 -3.825 27.856 1.00 81.25 85 ALA A N 1
ATOM 698 C CA . ALA A 1 85 ? -1.655 -3.209 27.487 1.00 81.25 85 ALA A CA 1
ATOM 699 C C . ALA A 1 85 ? -0.458 -4.171 27.523 1.00 81.25 85 ALA A C 1
ATOM 701 O O . ALA A 1 85 ? 0.380 -4.154 26.627 1.00 81.25 85 ALA A O 1
ATOM 702 N N . ASP A 1 86 ? -0.415 -5.031 28.539 1.00 74.56 86 ASP A N 1
ATOM 703 C CA . ASP A 1 86 ? 0.771 -5.809 28.915 1.00 74.56 86 ASP A CA 1
ATOM 704 C C . ASP A 1 86 ? 0.569 -7.315 28.678 1.00 74.56 86 ASP A C 1
ATOM 706 O O . ASP A 1 86 ? 0.954 -8.146 29.499 1.00 74.56 86 ASP A O 1
ATOM 710 N N . LEU A 1 87 ? -0.113 -7.675 27.588 1.00 80.06 87 LEU A N 1
ATOM 711 C CA . LEU A 1 87 ? -0.385 -9.069 27.240 1.00 80.06 87 LEU A CA 1
ATOM 712 C C . LEU A 1 87 ? 0.677 -9.605 26.276 1.00 80.06 87 LEU A C 1
ATOM 714 O O . LEU A 1 87 ? 0.803 -9.107 25.159 1.00 80.06 87 LEU A O 1
ATOM 718 N N . GLU A 1 88 ? 1.400 -10.646 26.692 1.00 75.50 88 GLU A N 1
ATOM 719 C CA . GLU A 1 88 ? 2.462 -11.271 25.883 1.00 75.50 88 GLU A CA 1
ATOM 720 C C . GLU A 1 88 ? 1.924 -11.992 24.635 1.00 75.50 88 GLU A C 1
ATOM 722 O O . GLU A 1 88 ? 2.616 -12.095 23.622 1.00 75.50 88 GLU A O 1
ATOM 727 N N . TYR A 1 89 ? 0.681 -12.476 24.690 1.00 76.44 89 TYR A N 1
ATOM 728 C CA . TYR A 1 89 ? 0.034 -13.170 23.578 1.00 76.44 89 TYR A CA 1
ATOM 729 C C . TYR A 1 89 ? -0.818 -12.219 22.745 1.00 76.44 89 TYR A C 1
ATOM 731 O O . TYR A 1 89 ? -1.539 -11.400 23.315 1.00 76.44 89 TYR A O 1
ATOM 739 N N . PRO A 1 90 ? -0.841 -12.371 21.405 1.00 77.12 90 PRO A N 1
ATOM 740 C CA . PRO A 1 90 ? -1.709 -11.565 20.553 1.00 77.12 90 PRO A CA 1
ATOM 741 C C . PRO A 1 90 ? -3.188 -11.675 20.939 1.00 77.12 90 PRO A C 1
ATOM 743 O O . PRO A 1 90 ? -3.917 -10.685 20.938 1.00 77.12 90 PRO A O 1
ATOM 746 N N . CYS A 1 91 ? -3.620 -12.885 21.295 1.00 87.19 91 CYS A N 1
ATOM 747 C CA . CYS A 1 91 ? -4.972 -13.199 21.726 1.00 87.19 91 CYS A CA 1
ATOM 748 C C . CYS A 1 91 ? -4.936 -14.333 22.757 1.00 87.19 91 CYS A C 1
ATOM 750 O O . CYS A 1 91 ? -4.151 -15.273 22.619 1.00 87.19 91 CYS A O 1
ATOM 752 N N . ILE A 1 92 ? -5.816 -14.268 23.753 1.00 83.88 92 ILE A N 1
ATOM 753 C CA . ILE A 1 92 ? -6.090 -15.350 24.702 1.00 83.88 92 ILE A CA 1
ATOM 754 C C . ILE A 1 92 ? -7.587 -15.653 24.664 1.00 83.88 92 ILE A C 1
ATOM 756 O O . ILE A 1 92 ? -8.408 -14.743 24.773 1.00 83.88 92 ILE A O 1
ATOM 760 N N . LEU A 1 93 ? -7.939 -16.926 24.511 1.00 83.19 93 LEU A N 1
ATOM 761 C CA . LEU A 1 93 ? -9.306 -17.422 24.637 1.00 83.19 93 LEU A CA 1
ATOM 762 C C . LEU A 1 93 ? -9.471 -18.034 26.021 1.00 83.19 93 LEU A C 1
ATOM 764 O O . LEU A 1 93 ? -8.855 -19.057 26.323 1.00 83.19 93 LEU A O 1
ATOM 768 N N . GLY A 1 94 ? -10.279 -17.368 26.843 1.00 76.25 94 GLY A N 1
ATOM 769 C CA . GLY A 1 94 ? -10.556 -17.774 28.213 1.00 76.25 94 GLY A CA 1
ATOM 770 C C . GLY A 1 94 ? -11.692 -18.787 28.327 1.00 76.25 94 GLY A C 1
ATOM 771 O O . GLY A 1 94 ? -12.343 -19.162 27.346 1.00 76.25 94 GLY A O 1
ATOM 772 N N . ILE A 1 95 ? -11.975 -19.200 29.562 1.00 70.88 95 ILE A N 1
ATOM 773 C CA . ILE A 1 95 ? -13.068 -20.116 29.909 1.00 70.88 95 ILE A CA 1
ATOM 774 C C . ILE A 1 95 ? -14.425 -19.572 29.453 1.00 70.88 95 ILE A C 1
ATOM 776 O O . ILE A 1 95 ? -15.300 -20.358 29.099 1.00 70.88 95 ILE A O 1
ATOM 780 N N . ASP A 1 96 ? -14.615 -18.251 29.422 1.00 78.88 96 ASP A N 1
ATOM 781 C CA . ASP A 1 96 ? -15.828 -17.642 28.878 1.00 78.88 96 ASP A CA 1
ATOM 782 C C . ASP A 1 96 ? -16.112 -18.122 27.450 1.00 78.88 96 ASP A C 1
ATOM 784 O O . ASP A 1 96 ? -17.234 -18.533 27.145 1.00 78.88 96 ASP A O 1
ATOM 788 N N . PHE A 1 97 ? -15.095 -18.110 26.588 1.00 79.25 97 PHE A N 1
ATOM 789 C CA . PHE A 1 97 ? -15.205 -18.575 25.214 1.00 79.25 97 PHE A CA 1
ATOM 790 C C . PHE A 1 97 ? -15.277 -20.092 25.154 1.00 79.25 97 PHE A C 1
ATOM 792 O O . PHE A 1 97 ? -16.171 -20.628 24.500 1.00 79.25 97 PHE A O 1
ATOM 799 N N . ILE A 1 98 ? -14.383 -20.790 25.859 1.00 69.06 98 ILE A N 1
ATOM 800 C CA . ILE A 1 98 ? -14.276 -22.256 25.824 1.00 69.06 98 ILE A CA 1
ATOM 801 C C . ILE A 1 98 ? -15.571 -22.908 26.327 1.00 69.06 98 ILE A C 1
ATOM 803 O O . ILE A 1 98 ? -16.133 -23.761 25.651 1.00 69.06 98 ILE A O 1
ATOM 807 N N . GLY A 1 99 ? -16.092 -22.467 27.473 1.00 64.00 99 GLY A N 1
ATOM 808 C CA . GLY A 1 99 ? -17.340 -22.973 28.049 1.00 64.00 99 GLY A CA 1
ATOM 809 C C . GLY A 1 99 ? -18.594 -22.499 27.308 1.00 64.00 99 GLY A C 1
ATOM 810 O O . GLY A 1 99 ? -19.609 -23.194 27.301 1.00 64.00 99 GLY A O 1
ATOM 811 N N . GLY A 1 100 ? -18.534 -21.333 26.655 1.00 61.78 100 GLY A N 1
ATOM 812 C CA . GLY A 1 100 ? -19.620 -20.785 25.833 1.00 61.78 100 GLY A CA 1
ATOM 813 C C . GLY A 1 100 ? -19.663 -21.323 24.397 1.00 61.78 100 GLY A C 1
ATOM 814 O O . GLY A 1 100 ? -20.595 -21.029 23.637 1.00 61.78 100 GLY A O 1
ATOM 815 N N . SER A 1 101 ? -18.669 -22.102 23.979 1.00 59.16 101 SER A N 1
ATOM 816 C CA . SER A 1 101 ? -18.573 -22.702 22.652 1.00 59.16 101 SER A CA 1
ATOM 817 C C . SER A 1 101 ? -18.684 -24.225 22.769 1.00 59.16 101 SER A C 1
ATOM 819 O O . SER A 1 101 ? -18.301 -24.819 23.767 1.00 59.16 101 SER A O 1
ATOM 821 N N . LYS A 1 102 ? -19.291 -24.894 21.778 1.00 62.66 102 LYS A N 1
ATOM 822 C CA . LYS A 1 102 ? -19.413 -26.368 21.758 1.00 62.66 102 LYS A CA 1
ATOM 823 C C . LYS A 1 102 ? -18.070 -27.003 21.372 1.00 62.66 102 LYS A C 1
ATOM 825 O O . LYS A 1 102 ? -17.992 -27.738 20.386 1.00 62.66 102 LYS A O 1
ATOM 830 N N . ILE A 1 103 ? -17.018 -26.618 22.084 1.00 62.44 103 ILE A N 1
ATOM 831 C CA . ILE A 1 103 ? -15.649 -27.023 21.833 1.00 62.44 103 ILE A CA 1
ATOM 832 C C . ILE A 1 103 ? -15.229 -27.983 22.939 1.00 62.44 103 ILE A C 1
ATOM 834 O O . ILE A 1 103 ? -15.327 -27.671 24.121 1.00 62.44 103 ILE A O 1
ATOM 838 N N . ILE A 1 104 ? -14.775 -29.166 22.540 1.00 57.28 104 ILE A N 1
ATOM 839 C CA . ILE A 1 104 ? -14.217 -30.173 23.437 1.00 57.28 104 ILE A CA 1
ATOM 840 C C . ILE A 1 104 ? -12.705 -30.149 23.255 1.00 57.28 104 ILE A C 1
ATOM 842 O O . ILE A 1 104 ? -12.213 -30.313 22.140 1.00 57.28 104 ILE A O 1
ATOM 846 N N . LEU A 1 105 ? -11.981 -29.938 24.349 1.00 54.88 105 LEU A N 1
ATOM 847 C CA . LEU A 1 105 ? -10.527 -30.037 24.390 1.00 54.88 105 LEU A CA 1
ATOM 848 C C . LEU A 1 105 ? -10.130 -31.435 24.844 1.00 54.88 105 LEU A C 1
ATOM 850 O O . LEU A 1 105 ? -10.516 -31.866 25.929 1.00 54.88 105 LEU A O 1
ATOM 854 N N . ASP A 1 106 ? -9.353 -32.126 24.018 1.00 51.28 106 ASP A N 1
ATOM 855 C CA . ASP A 1 106 ? -8.737 -33.401 24.361 1.00 51.28 106 ASP A CA 1
ATOM 856 C C . ASP A 1 106 ? -7.239 -33.167 24.590 1.00 51.28 106 ASP A C 1
ATOM 858 O O . ASP A 1 106 ? -6.430 -33.118 23.655 1.00 51.28 106 ASP A O 1
ATOM 862 N N . PHE A 1 107 ? -6.899 -32.971 25.865 1.00 50.44 107 PHE A N 1
ATOM 863 C CA . PHE A 1 107 ? -5.543 -32.710 26.348 1.00 50.44 107 PHE A CA 1
ATOM 864 C C . PHE A 1 107 ? -4.615 -33.913 26.132 1.00 50.44 107 PHE A C 1
ATOM 866 O O . PHE A 1 107 ? -3.448 -33.728 25.781 1.00 50.44 107 PHE A O 1
ATOM 873 N N . ASP A 1 108 ? -5.145 -35.136 26.241 1.00 44.69 108 ASP A N 1
ATOM 874 C CA . ASP A 1 108 ? -4.385 -36.377 26.062 1.00 44.69 108 ASP A CA 1
ATOM 875 C C . ASP A 1 108 ? -3.953 -36.555 24.603 1.00 44.69 108 ASP A C 1
ATOM 877 O O . ASP A 1 108 ? -2.814 -36.931 24.310 1.00 44.69 108 ASP A O 1
ATOM 881 N N . ARG A 1 109 ? -4.858 -36.251 23.666 1.00 45.91 109 ARG A N 1
ATOM 882 C CA . ARG A 1 109 ? -4.601 -36.360 22.225 1.00 45.91 109 ARG A CA 1
ATOM 883 C C . ARG A 1 109 ? -4.023 -35.102 21.601 1.00 45.91 109 ARG A C 1
ATOM 885 O O . ARG A 1 109 ? -3.665 -35.151 20.427 1.00 45.91 109 ARG A O 1
ATOM 892 N N . LYS A 1 110 ? -3.930 -33.991 22.344 1.00 49.47 110 LYS A N 1
ATOM 893 C CA . LYS A 1 110 ? -3.597 -32.671 21.779 1.00 49.47 110 LYS A CA 1
ATOM 894 C C . LYS A 1 110 ? -4.484 -32.390 20.567 1.00 49.47 110 LYS A C 1
ATOM 896 O O . LYS A 1 110 ? -4.024 -32.193 19.438 1.00 49.47 110 LYS A O 1
ATOM 901 N N . SER A 1 111 ? -5.782 -32.495 20.798 1.00 48.91 111 SER A N 1
ATOM 902 C CA . SER A 1 111 ? -6.783 -32.399 19.750 1.00 48.91 111 SER A CA 1
ATOM 903 C C . SER A 1 111 ? -7.995 -31.642 20.267 1.00 48.91 111 SER A C 1
ATOM 905 O O . SER A 1 111 ? -8.194 -31.475 21.471 1.00 48.91 111 SER A O 1
ATOM 907 N N . LEU A 1 112 ? -8.787 -31.131 19.343 1.00 55.47 112 LEU A N 1
ATOM 908 C CA . LEU A 1 112 ? -9.966 -30.341 19.650 1.00 55.47 112 LEU A CA 1
ATOM 909 C C . LEU A 1 112 ? -11.133 -30.946 18.878 1.00 55.47 112 LEU A C 1
ATOM 911 O O . LEU A 1 112 ? -10.951 -31.519 17.813 1.00 55.47 112 LEU A O 1
ATOM 915 N N . ALA A 1 113 ? -12.352 -30.839 19.376 1.00 52.69 113 ALA A N 1
ATOM 916 C CA . ALA A 1 113 ? -13.528 -31.189 18.591 1.00 52.69 113 ALA A CA 1
ATOM 917 C C . ALA A 1 113 ? -14.521 -30.037 18.639 1.00 52.69 113 ALA A C 1
ATOM 919 O O . ALA A 1 113 ? -14.831 -29.519 19.711 1.00 52.69 113 ALA A O 1
ATOM 920 N N . ILE A 1 114 ? -15.010 -29.633 17.469 1.00 54.94 114 ILE A N 1
ATOM 921 C CA . ILE A 1 114 ? -16.063 -28.627 17.330 1.00 54.94 114 ILE A CA 1
ATOM 922 C C . ILE A 1 114 ? -17.276 -29.352 16.765 1.00 54.94 114 ILE A C 1
ATOM 924 O O . ILE A 1 114 ? -17.185 -29.907 15.676 1.00 54.94 114 ILE A O 1
ATOM 928 N N . GLN A 1 115 ? -18.389 -29.353 17.507 1.00 51.06 115 GLN A N 1
ATOM 929 C CA . GLN A 1 115 ? -19.711 -29.820 17.047 1.00 51.06 115 GLN A CA 1
ATOM 930 C C . GLN A 1 115 ? -19.669 -31.060 16.130 1.00 51.06 115 GLN A C 1
ATOM 932 O O . GLN A 1 115 ? -19.855 -30.951 14.923 1.00 51.06 115 GLN A O 1
ATOM 937 N N . GLU A 1 116 ? -19.417 -32.236 16.713 1.00 43.09 116 GLU A N 1
ATOM 938 C CA . GLU A 1 116 ? -19.445 -33.549 16.030 1.00 43.09 116 GLU A CA 1
ATOM 939 C C . GLU A 1 116 ? -18.360 -33.783 14.956 1.00 43.09 116 GLU A C 1
ATOM 941 O O . GLU A 1 116 ? -18.208 -34.909 14.486 1.00 43.09 116 GLU A O 1
ATOM 946 N N . SER A 1 117 ? -17.527 -32.785 14.645 1.00 42.25 117 SER A N 1
ATOM 947 C CA . SER A 1 117 ? -16.352 -32.931 13.781 1.00 42.25 117 SER A CA 1
ATOM 948 C C . SER A 1 117 ? -15.078 -33.046 14.627 1.00 42.25 117 SER A C 1
ATOM 950 O O . SER A 1 117 ? -14.735 -32.134 15.386 1.00 42.25 117 SER A O 1
ATOM 952 N N . GLN A 1 118 ? -14.369 -34.178 14.523 1.00 41.06 118 GLN A N 1
ATOM 953 C CA . GLN A 1 118 ? -13.063 -34.362 15.170 1.00 41.06 118 GLN A CA 1
ATOM 954 C C . GLN A 1 118 ? -11.990 -33.533 14.454 1.00 41.06 118 GLN A C 1
ATOM 956 O O . GLN A 1 118 ? -11.905 -33.550 13.225 1.00 41.06 118 GLN A O 1
ATOM 961 N N . VAL A 1 119 ? -11.162 -32.818 15.218 1.00 46.19 119 VAL A N 1
ATOM 962 C CA . VAL A 1 119 ? -10.004 -32.082 14.704 1.00 46.19 119 VAL A CA 1
ATOM 963 C C . VAL A 1 119 ? -8.723 -32.693 15.252 1.00 46.19 119 VAL A C 1
ATOM 965 O O . VAL A 1 119 ? -8.430 -32.562 16.435 1.00 46.19 119 VAL A O 1
ATOM 968 N N . GLU A 1 120 ? -7.928 -33.300 14.374 1.00 39.66 120 GLU A N 1
ATOM 969 C CA . GLU A 1 120 ? -6.539 -33.665 14.667 1.00 39.66 120 GLU A CA 1
ATOM 970 C C . GLU A 1 120 ? -5.612 -32.431 14.538 1.00 39.66 120 GLU A C 1
ATOM 972 O O . GLU A 1 120 ? -5.897 -31.511 13.762 1.00 39.66 120 GLU A O 1
ATOM 977 N N . ASP A 1 121 ? -4.521 -32.426 15.318 1.00 37.00 121 ASP A N 1
ATOM 978 C CA . ASP A 1 121 ? -3.420 -31.440 15.372 1.00 37.00 121 ASP A CA 1
ATOM 979 C C . ASP A 1 121 ? -3.667 -30.083 16.069 1.00 37.00 121 ASP A C 1
ATOM 981 O O . ASP A 1 121 ? -3.517 -29.021 15.459 1.00 37.00 121 ASP A O 1
ATOM 985 N N . ILE A 1 122 ? -3.923 -30.071 17.387 1.00 43.12 122 ILE A N 1
ATOM 986 C CA . ILE A 1 122 ? -3.797 -28.850 18.212 1.00 43.12 122 ILE A CA 1
ATOM 987 C C . ILE A 1 122 ? -2.954 -29.142 19.453 1.00 43.12 122 ILE A C 1
ATOM 989 O O . ILE A 1 122 ? -3.413 -29.749 20.410 1.00 43.12 122 ILE A O 1
ATOM 993 N N . LYS A 1 123 ? -1.703 -28.669 19.488 1.00 37.56 123 LYS A N 1
ATOM 994 C CA . LYS A 1 123 ? -0.907 -28.716 20.726 1.00 37.56 123 LYS A CA 1
ATOM 995 C C . LYS A 1 123 ? -1.649 -27.924 21.819 1.00 37.56 123 LYS A C 1
ATOM 997 O O . LYS A 1 123 ? -2.120 -26.833 21.534 1.00 37.56 123 LYS A O 1
ATOM 1002 N N . ILE A 1 124 ? -1.753 -28.476 23.028 1.00 41.25 124 ILE A N 1
ATOM 1003 C CA . ILE A 1 124 ? -2.361 -27.866 24.226 1.00 41.25 124 ILE A CA 1
ATOM 1004 C C . ILE A 1 124 ? -1.280 -27.826 25.322 1.00 41.25 124 ILE A C 1
ATOM 1006 O O . ILE A 1 124 ? -0.419 -28.713 25.337 1.00 41.25 124 ILE A O 1
ATOM 1010 N N . ASP A 1 125 ? -1.268 -26.788 26.163 1.00 42.84 125 ASP A N 1
ATOM 1011 C CA . ASP A 1 125 ? -0.324 -26.625 27.281 1.00 42.84 125 ASP A CA 1
ATOM 1012 C C . ASP A 1 125 ? -1.067 -26.563 28.616 1.00 42.84 125 ASP A C 1
ATOM 1014 O O . ASP A 1 125 ? -2.126 -25.949 28.719 1.00 42.84 125 ASP A O 1
ATOM 1018 N N . ASP A 1 126 ? -0.477 -27.204 29.621 1.00 37.16 126 ASP A N 1
ATOM 1019 C CA . ASP A 1 126 ? -1.020 -27.396 30.971 1.00 37.16 126 ASP A CA 1
ATOM 1020 C C . ASP A 1 126 ? -0.401 -26.401 31.987 1.00 37.16 126 ASP A C 1
ATOM 1022 O O . ASP A 1 126 ? -0.295 -26.700 33.179 1.00 37.16 126 ASP A O 1
ATOM 1026 N N . GLY A 1 127 ? 0.059 -25.216 31.550 1.00 31.66 127 GLY A N 1
ATOM 1027 C CA . GLY A 1 127 ? 0.987 -24.385 32.331 1.00 31.66 127 GLY A CA 1
ATOM 1028 C C . GLY A 1 127 ? 0.682 -22.886 32.483 1.00 31.66 127 GLY A C 1
ATOM 1029 O O . GLY A 1 127 ? 1.210 -22.062 31.750 1.00 31.66 127 GLY A O 1
ATOM 1030 N N . ASN A 1 128 ? 0.016 -22.535 33.590 1.00 31.28 128 ASN A N 1
ATOM 1031 C CA . ASN A 1 128 ? 0.146 -21.287 34.372 1.00 31.28 128 ASN A CA 1
ATOM 1032 C C . ASN A 1 128 ? -0.218 -19.921 33.744 1.00 31.28 128 ASN A C 1
ATOM 1034 O O . ASN A 1 128 ? 0.599 -18.997 33.748 1.00 31.28 128 ASN A O 1
ATOM 1038 N N . LEU A 1 129 ? -1.502 -19.694 33.462 1.00 30.06 129 LEU A N 1
ATOM 1039 C CA . LEU A 1 129 ? -2.134 -18.419 33.822 1.00 30.06 129 LEU A CA 1
ATOM 1040 C C . LEU A 1 129 ? -3.353 -18.711 34.710 1.00 30.06 129 LEU A C 1
ATOM 1042 O O . LEU A 1 129 ? -4.103 -19.634 34.449 1.00 30.06 129 LEU A O 1
ATOM 1046 N N . ARG A 1 130 ? -3.527 -17.970 35.803 1.00 30.02 130 ARG A N 1
ATOM 1047 C CA . ARG A 1 130 ? -4.749 -17.894 36.611 1.00 30.02 130 ARG A CA 1
ATOM 1048 C C . ARG A 1 130 ? -5.010 -16.410 36.789 1.00 30.02 130 ARG A C 1
ATOM 1050 O O . ARG A 1 130 ? -4.208 -15.735 37.431 1.00 30.02 130 ARG A O 1
ATOM 1057 N N . VAL A 1 131 ? -6.063 -15.902 36.166 1.00 30.09 131 VAL A N 1
ATOM 1058 C CA . VAL A 1 131 ? -6.498 -14.513 36.317 1.00 30.09 131 VAL A CA 1
ATOM 1059 C C . VAL A 1 131 ? -7.586 -14.498 37.375 1.00 30.09 131 VAL A C 1
ATOM 1061 O O . VAL A 1 131 ? -8.706 -14.917 37.111 1.00 30.09 131 VAL A O 1
ATOM 1064 N N . ASP A 1 132 ? -7.238 -14.049 38.577 1.00 25.66 132 ASP A N 1
ATOM 1065 C CA . ASP A 1 132 ? -8.173 -13.944 39.697 1.00 25.66 132 ASP A CA 1
ATOM 1066 C C . ASP A 1 132 ? -8.964 -12.629 39.555 1.00 25.66 132 ASP A C 1
ATOM 1068 O O . ASP A 1 132 ? -8.428 -11.533 39.774 1.00 25.66 132 ASP A O 1
ATOM 1072 N N . LEU A 1 133 ? -10.217 -12.716 39.096 1.00 31.88 133 LEU A N 1
ATOM 1073 C CA . LEU A 1 133 ? -11.127 -11.574 38.995 1.00 31.88 133 LEU A CA 1
ATOM 1074 C C . LEU A 1 133 ? -11.977 -11.512 40.267 1.00 31.88 133 LEU A C 1
ATOM 1076 O O . LEU A 1 133 ? -12.916 -12.283 40.444 1.00 31.88 133 LEU A O 1
ATOM 1080 N N . SER A 1 134 ? -11.700 -10.554 41.156 1.00 25.75 134 SER A N 1
ATOM 1081 C CA . SER A 1 134 ? -12.609 -10.311 42.279 1.00 25.75 134 SER A CA 1
ATOM 1082 C C . SER A 1 134 ? -13.928 -9.710 41.774 1.00 25.75 134 SER A C 1
ATOM 1084 O O . SER A 1 134 ? -13.965 -8.718 41.042 1.00 25.75 134 SER A O 1
ATOM 1086 N N . GLU A 1 135 ? -15.017 -10.390 42.131 1.00 26.78 135 GLU A N 1
ATOM 1087 C CA . GLU A 1 135 ? -16.356 -10.251 41.568 1.00 26.78 135 GLU A CA 1
ATOM 1088 C C . GLU A 1 135 ? -16.871 -8.805 41.479 1.00 26.78 135 GLU A C 1
ATOM 1090 O O . GLU A 1 135 ? -17.036 -8.099 42.474 1.00 26.78 135 GLU A O 1
ATOM 1095 N N . THR A 1 136 ? -17.314 -8.421 40.282 1.00 24.00 136 THR A N 1
ATOM 1096 C CA . THR A 1 136 ? -18.498 -7.568 40.135 1.00 24.00 136 THR A CA 1
ATOM 1097 C C . THR A 1 136 ? -19.458 -8.257 39.175 1.00 24.00 136 THR A C 1
ATOM 1099 O O . THR A 1 136 ? -19.196 -8.376 37.981 1.00 24.00 136 THR A O 1
ATOM 1102 N N . LYS A 1 137 ? -20.575 -8.759 39.718 1.00 25.55 137 LYS A N 1
ATOM 1103 C CA . LYS A 1 137 ? -21.695 -9.322 38.955 1.00 25.55 137 LYS A CA 1
ATOM 1104 C C . LYS A 1 137 ? -22.124 -8.344 37.859 1.00 25.55 137 LYS A C 1
ATOM 1106 O O . LYS A 1 137 ? -22.764 -7.337 38.150 1.00 25.55 137 LYS A O 1
ATOM 1111 N N . LEU A 1 138 ? -21.844 -8.681 36.606 1.00 23.00 138 LEU A N 1
ATOM 1112 C CA . LEU A 1 138 ? -22.508 -8.095 35.447 1.00 23.00 138 LEU A CA 1
ATOM 1113 C C . LEU A 1 138 ? -23.369 -9.177 34.801 1.00 23.00 138 LEU A C 1
ATOM 1115 O O . LEU A 1 138 ? -22.965 -9.886 33.886 1.00 23.00 138 LEU A O 1
ATOM 1119 N N . ASN A 1 139 ? -24.585 -9.287 35.334 1.00 23.97 139 ASN A N 1
ATOM 1120 C CA . ASN A 1 139 ? -25.721 -9.820 34.602 1.00 23.97 139 ASN A CA 1
ATOM 1121 C C . ASN A 1 139 ? -26.009 -8.863 33.440 1.00 23.97 139 ASN A C 1
ATOM 1123 O O . ASN A 1 139 ? -26.617 -7.817 33.655 1.00 23.97 139 ASN A O 1
ATOM 1127 N N . VAL A 1 140 ? -25.609 -9.217 32.221 1.00 21.61 140 VAL A N 1
ATOM 1128 C CA . VAL A 1 140 ? -26.255 -8.694 31.012 1.00 21.61 140 VAL A CA 1
ATOM 1129 C C . VAL A 1 140 ? -26.553 -9.876 30.106 1.00 21.61 140 VAL A C 1
ATOM 1131 O O . VAL A 1 140 ? -25.712 -10.368 29.363 1.00 21.61 140 VAL A O 1
ATOM 1134 N N . VAL A 1 141 ? -27.792 -10.342 30.224 1.00 22.77 141 VAL A N 1
ATOM 1135 C CA . VAL A 1 141 ? -28.488 -11.075 29.173 1.00 22.77 141 VAL A CA 1
ATOM 1136 C C . VAL A 1 141 ? -28.511 -10.162 27.948 1.00 22.77 141 VAL A C 1
ATOM 1138 O O . VAL A 1 141 ? -29.145 -9.110 27.992 1.00 22.77 141 VAL A O 1
ATOM 1141 N N . ALA A 1 142 ? -27.837 -10.543 26.867 1.00 21.72 142 ALA A N 1
ATOM 1142 C CA . ALA A 1 142 ? -28.080 -9.958 25.555 1.00 21.72 142 ALA A CA 1
ATOM 1143 C C . ALA A 1 142 ? -28.780 -11.011 24.694 1.00 21.72 142 ALA A C 1
ATOM 1145 O O . ALA A 1 142 ? -28.166 -11.901 24.110 1.00 21.72 142 ALA A O 1
ATOM 1146 N N . ASN A 1 143 ? -30.107 -10.923 24.725 1.00 21.45 143 ASN A N 1
ATOM 1147 C CA . ASN A 1 143 ? -31.022 -11.558 23.793 1.00 21.45 143 ASN A CA 1
ATOM 1148 C C . ASN A 1 143 ? -30.609 -11.294 22.336 1.00 21.45 143 ASN A C 1
ATOM 1150 O O . ASN A 1 143 ? -30.276 -10.166 21.991 1.00 21.45 143 ASN A O 1
ATOM 1154 N N . VAL A 1 144 ? -30.742 -12.339 21.515 1.00 27.44 144 VAL A N 1
ATOM 1155 C CA . VAL A 1 144 ? -31.232 -12.325 20.126 1.00 27.44 144 VAL A CA 1
ATOM 1156 C C . VAL A 1 144 ? -30.705 -11.195 19.231 1.00 27.44 144 VAL A C 1
ATOM 1158 O O . VAL A 1 144 ? -31.251 -10.095 19.198 1.00 27.44 144 VAL A O 1
ATOM 1161 N N . LEU A 1 145 ? -29.744 -11.534 18.373 1.00 24.12 145 LEU A N 1
ATOM 1162 C CA . LEU A 1 145 ? -29.675 -10.965 17.031 1.00 24.12 145 LEU A CA 1
ATOM 1163 C C . LEU A 1 145 ? -29.818 -12.128 16.050 1.00 24.12 145 LEU A C 1
ATOM 1165 O O . LEU A 1 145 ? -28.995 -13.041 16.042 1.00 24.12 145 LEU A O 1
ATOM 1169 N N . ASP A 1 146 ? -30.913 -12.116 15.290 1.00 24.88 146 ASP A N 1
ATOM 1170 C CA . ASP A 1 146 ? -31.159 -13.039 14.183 1.00 24.88 146 ASP A CA 1
ATOM 1171 C C . ASP A 1 146 ? -29.951 -13.073 13.235 1.00 24.88 146 ASP A C 1
ATOM 1173 O O . ASP A 1 146 ? -29.340 -12.037 12.955 1.00 24.88 146 ASP A O 1
ATOM 1177 N N . ASN A 1 147 ? -29.650 -14.252 12.682 1.00 26.23 147 ASN A N 1
ATOM 1178 C CA . ASN A 1 147 ? -28.564 -14.461 11.713 1.00 26.23 147 ASN A CA 1
ATOM 1179 C C . ASN A 1 147 ? -28.631 -13.497 10.507 1.00 26.23 147 ASN A C 1
ATOM 1181 O O . ASN A 1 147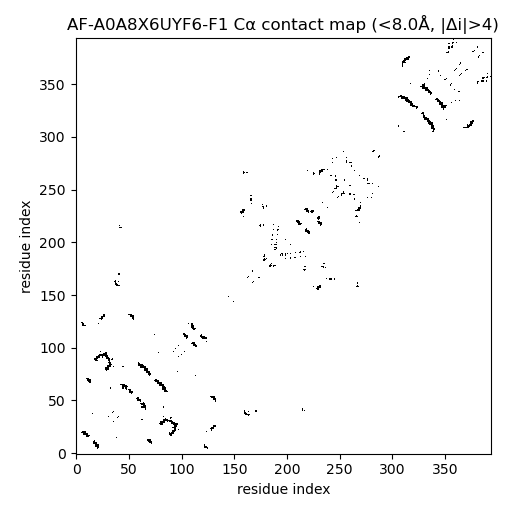 ? -27.600 -13.158 9.935 1.00 26.23 147 ASN A O 1
ATOM 1185 N N . ASN A 1 148 ? -29.819 -12.981 10.174 1.00 25.86 148 ASN A N 1
ATOM 1186 C CA . ASN A 1 148 ? -30.014 -11.997 9.104 1.00 25.86 148 ASN A CA 1
ATOM 1187 C C . ASN A 1 148 ? -29.409 -10.613 9.421 1.00 25.86 148 ASN A C 1
ATOM 1189 O O . ASN A 1 148 ? -29.090 -9.856 8.507 1.00 25.86 148 ASN A O 1
ATOM 1193 N N . THR A 1 149 ? -29.222 -10.262 10.697 1.00 25.72 149 THR A N 1
ATOM 1194 C CA . THR A 1 149 ? -28.607 -8.985 11.098 1.00 25.72 149 THR A CA 1
ATOM 1195 C C . THR A 1 149 ? -27.082 -9.051 10.999 1.00 25.72 149 THR A C 1
ATOM 1197 O O . THR A 1 149 ? -26.449 -8.060 10.634 1.00 25.72 149 THR A O 1
ATOM 1200 N N . ILE A 1 150 ? -26.502 -10.232 11.250 1.00 25.91 150 ILE A N 1
ATOM 1201 C CA . ILE A 1 150 ? -25.063 -10.510 11.134 1.00 25.91 150 ILE A CA 1
ATOM 1202 C C . ILE A 1 150 ? -24.609 -10.361 9.673 1.00 25.91 150 ILE A C 1
ATOM 1204 O O . ILE A 1 150 ? -23.616 -9.683 9.422 1.00 25.91 150 ILE A O 1
ATOM 1208 N N . GLU A 1 151 ? -25.391 -10.840 8.699 1.00 25.19 151 GLU A N 1
ATOM 1209 C CA . GLU A 1 151 ? -25.106 -10.609 7.270 1.00 25.19 151 GLU A CA 1
ATOM 1210 C C . GLU A 1 151 ? -25.126 -9.119 6.872 1.00 25.19 151 GLU A C 1
ATOM 1212 O O . GLU A 1 151 ? -24.395 -8.720 5.966 1.00 25.19 151 GLU A O 1
ATOM 1217 N N . SER A 1 152 ? -25.887 -8.266 7.574 1.00 26.33 152 SER A N 1
ATOM 1218 C CA . SER A 1 152 ? -25.900 -6.815 7.312 1.00 26.33 152 SER A CA 1
ATOM 1219 C C . SER A 1 152 ? -24.722 -6.058 7.947 1.00 26.33 152 SER A C 1
ATOM 1221 O O . SER A 1 152 ? -24.322 -5.015 7.435 1.00 26.33 152 SER A O 1
ATOM 1223 N N . ILE A 1 153 ? -24.131 -6.599 9.021 1.00 30.52 153 ILE A N 1
ATOM 1224 C CA . ILE A 1 153 ? -22.955 -6.029 9.705 1.00 30.52 153 ILE A CA 1
ATOM 1225 C C . ILE A 1 153 ? -21.649 -6.446 8.995 1.00 30.52 153 ILE A C 1
ATOM 1227 O O . ILE A 1 153 ? -20.656 -5.725 9.042 1.00 30.52 153 ILE A O 1
ATOM 1231 N N . ILE A 1 154 ? -21.663 -7.569 8.266 1.00 33.44 154 ILE A N 1
ATOM 1232 C CA . ILE A 1 154 ? -20.519 -8.142 7.527 1.00 33.44 154 ILE A CA 1
ATOM 1233 C C . ILE A 1 154 ? -20.187 -7.386 6.212 1.00 33.44 154 ILE A C 1
ATOM 1235 O O . ILE A 1 154 ? -19.175 -7.655 5.565 1.00 33.44 154 ILE A O 1
ATOM 1239 N N . GLY A 1 155 ? -20.985 -6.396 5.802 1.00 33.91 155 GLY A N 1
ATOM 1240 C CA . GLY A 1 155 ? -20.895 -5.797 4.461 1.00 33.91 155 GLY A CA 1
ATOM 1241 C C . GLY A 1 155 ? -19.700 -4.876 4.168 1.00 33.91 155 GLY A C 1
ATOM 1242 O O . GLY A 1 155 ? -19.468 -4.545 3.005 1.00 33.91 155 GLY A O 1
ATOM 1243 N N . GLU A 1 156 ? -18.934 -4.445 5.169 1.00 46.22 156 GLU A N 1
ATOM 1244 C CA . GLU A 1 156 ? -17.959 -3.361 5.009 1.00 46.22 156 GLU A CA 1
ATOM 1245 C C . GLU A 1 156 ? -16.535 -3.826 5.347 1.00 46.22 156 GLU A C 1
ATOM 1247 O O . GLU A 1 156 ? -16.049 -3.684 6.465 1.00 46.22 156 GLU A O 1
ATOM 1252 N N . LYS A 1 157 ? -15.835 -4.395 4.354 1.00 51.41 157 LYS A N 1
ATOM 1253 C CA . LYS A 1 157 ? -14.411 -4.732 4.495 1.00 51.41 157 LYS A CA 1
ATOM 1254 C C . LYS A 1 157 ? -13.593 -3.449 4.620 1.00 51.41 157 LYS A C 1
ATOM 1256 O O . LYS A 1 157 ? -13.667 -2.594 3.740 1.00 51.41 157 LYS A O 1
ATOM 1261 N N . VAL A 1 158 ? -12.788 -3.314 5.669 1.00 49.69 158 VAL A N 1
ATOM 1262 C CA . VAL A 1 158 ? -11.982 -2.114 5.930 1.00 49.69 158 VAL A CA 1
ATOM 1263 C C . VAL A 1 158 ? -10.507 -2.490 6.059 1.00 49.69 158 VAL A C 1
ATOM 1265 O O . VAL A 1 158 ? -10.141 -3.271 6.935 1.00 49.69 158 VAL A O 1
ATOM 1268 N N . ASN A 1 159 ? -9.640 -1.889 5.236 1.00 49.19 159 ASN A N 1
ATOM 1269 C CA . ASN A 1 159 ? -8.195 -2.078 5.370 1.00 49.19 159 ASN A CA 1
ATOM 1270 C C . ASN A 1 159 ? -7.614 -1.057 6.347 1.00 49.19 159 ASN A C 1
ATOM 1272 O O . ASN A 1 159 ? -7.351 0.093 5.990 1.00 49.19 159 ASN A O 1
ATOM 1276 N N . CYS A 1 160 ? -7.408 -1.487 7.590 1.00 49.62 160 CYS A N 1
ATOM 1277 C CA . CYS A 1 160 ? -6.815 -0.643 8.620 1.00 49.62 160 CYS A CA 1
ATOM 1278 C C . CYS A 1 160 ? -5.480 -1.160 9.172 1.00 49.62 160 CYS A C 1
ATOM 1280 O O . CYS A 1 160 ? -4.770 -0.407 9.833 1.00 49.62 160 CYS A O 1
ATOM 1282 N N . ALA A 1 161 ? -5.080 -2.391 8.848 1.00 44.56 161 ALA A N 1
ATOM 1283 C CA . ALA A 1 161 ? -3.953 -3.089 9.480 1.00 44.56 161 ALA A CA 1
ATOM 1284 C C . ALA A 1 161 ? -2.593 -2.358 9.404 1.00 44.56 161 ALA A C 1
ATOM 1286 O O . ALA A 1 161 ? -1.647 -2.706 10.105 1.00 44.56 161 ALA A O 1
ATOM 1287 N N . ILE A 1 162 ? -2.480 -1.364 8.518 1.00 47.66 162 ILE A N 1
ATOM 1288 C CA . ILE A 1 162 ? -1.242 -0.651 8.199 1.00 47.66 162 ILE A CA 1
ATOM 1289 C C . ILE A 1 162 ? -1.233 0.769 8.794 1.00 47.66 162 ILE A C 1
ATOM 1291 O O . ILE A 1 162 ? -0.241 1.458 8.667 1.00 47.66 162 ILE A O 1
ATOM 1295 N N . ILE A 1 163 ? -2.286 1.261 9.456 1.00 49.41 163 ILE A N 1
ATOM 1296 C CA . ILE A 1 163 ? -2.364 2.699 9.796 1.00 49.41 163 ILE A CA 1
ATOM 1297 C C . ILE A 1 163 ? -1.727 3.045 11.153 1.00 49.41 163 ILE A C 1
ATOM 1299 O O . ILE A 1 163 ? -1.231 4.162 11.320 1.00 49.41 163 ILE A O 1
ATOM 1303 N N . LYS A 1 164 ? -1.680 2.120 12.123 1.00 39.34 164 LYS A N 1
ATOM 1304 C CA . LYS A 1 164 ? -1.131 2.456 13.446 1.00 39.34 164 LYS A CA 1
ATOM 1305 C C . LYS A 1 164 ? 0.393 2.565 13.477 1.00 39.34 164 LYS A C 1
ATOM 1307 O O . LYS A 1 164 ? 0.906 3.512 14.066 1.00 39.34 164 LYS A O 1
ATOM 1312 N N . ASP A 1 165 ? 1.130 1.688 12.801 1.00 44.78 165 ASP A N 1
ATOM 1313 C CA . ASP A 1 165 ? 2.609 1.755 12.774 1.00 44.78 165 ASP A CA 1
ATOM 1314 C C . ASP A 1 165 ? 3.153 2.997 12.030 1.00 44.78 165 ASP A C 1
ATOM 1316 O O . ASP A 1 165 ? 4.355 3.129 11.774 1.00 44.78 165 ASP A O 1
ATOM 1320 N N . LEU A 1 166 ? 2.244 3.880 11.614 1.00 50.72 166 LEU A N 1
ATOM 1321 C CA . LEU A 1 166 ? 2.317 4.483 10.309 1.00 50.72 166 LEU A CA 1
ATOM 1322 C C . LEU A 1 166 ? 1.549 5.797 10.203 1.00 50.72 166 LEU A C 1
ATOM 1324 O O . LEU A 1 166 ? 1.226 6.097 9.066 1.00 50.72 166 LEU A O 1
ATOM 1328 N N . VAL A 1 167 ? 1.254 6.526 11.304 1.00 49.38 167 VAL A N 1
ATOM 1329 C CA . VAL A 1 167 ? 1.022 8.007 11.376 1.00 49.38 167 VAL A CA 1
ATOM 1330 C C . VAL A 1 167 ? 0.221 8.471 12.614 1.00 49.38 167 VAL A C 1
ATOM 1332 O O . VAL A 1 167 ? 0.238 9.652 12.941 1.00 49.38 167 VAL A O 1
ATOM 1335 N N . LEU A 1 168 ? -0.534 7.616 13.313 1.00 53.66 168 LEU A N 1
ATOM 1336 C CA . LEU A 1 168 ? -1.533 8.117 14.276 1.00 53.66 168 LEU A CA 1
ATOM 1337 C C . LEU A 1 168 ? -1.190 7.815 15.730 1.00 53.66 168 LEU A C 1
ATOM 1339 O O . LEU A 1 168 ? -1.230 6.668 16.167 1.00 53.66 168 LEU A O 1
ATOM 1343 N N . SER A 1 169 ? -0.948 8.878 16.500 1.00 52.66 169 SER A N 1
ATOM 1344 C CA . SER A 1 169 ? -0.797 8.816 17.957 1.00 52.66 169 SER A CA 1
ATOM 1345 C C . SER A 1 169 ? -2.072 8.325 18.657 1.00 52.66 169 SER A C 1
ATOM 1347 O O . SER A 1 169 ? -1.974 7.664 19.690 1.00 52.66 169 SER A O 1
ATOM 1349 N N . SER A 1 170 ? -3.265 8.617 18.112 1.00 67.19 170 SER A N 1
ATOM 1350 C CA . SER A 1 170 ? -4.539 8.090 18.621 1.00 67.19 170 SER A CA 1
ATOM 1351 C C . SER A 1 170 ? -5.680 8.126 17.590 1.00 67.19 170 SER A C 1
ATOM 1353 O O . SER A 1 170 ? -5.706 8.960 16.682 1.00 67.19 170 SER A O 1
ATOM 1355 N N . ARG A 1 171 ? -6.664 7.229 17.763 1.00 76.19 171 ARG A N 1
ATOM 1356 C CA . ARG A 1 171 ? -7.935 7.212 17.011 1.00 76.19 171 ARG A CA 1
ATOM 1357 C C . ARG A 1 171 ? -8.672 8.550 17.120 1.00 76.19 171 ARG A C 1
ATOM 1359 O O . ARG A 1 171 ? -9.155 9.064 16.116 1.00 76.19 171 ARG A O 1
ATOM 1366 N N . ASP A 1 172 ? -8.725 9.116 18.322 1.00 79.19 172 ASP A N 1
ATOM 1367 C CA . ASP A 1 172 ? -9.464 10.352 18.595 1.00 79.19 172 ASP A CA 1
ATOM 1368 C C . ASP A 1 172 ? -8.850 11.553 17.865 1.00 79.19 172 ASP A C 1
ATOM 1370 O O . ASP A 1 172 ? -9.581 12.349 17.281 1.00 79.19 172 ASP A O 1
ATOM 1374 N N . GLN A 1 173 ? -7.516 11.619 17.780 1.00 81.62 173 GLN A N 1
ATOM 1375 C CA . GLN A 1 173 ? -6.829 12.648 16.999 1.00 81.62 173 GLN A CA 1
ATOM 1376 C C . GLN A 1 173 ? -7.212 12.574 15.515 1.00 81.62 173 GLN A C 1
ATOM 1378 O O . GLN A 1 173 ? -7.460 13.602 14.889 1.00 81.62 173 GLN A O 1
ATOM 1383 N N . LEU A 1 174 ? -7.291 11.370 14.934 1.00 83.62 174 LEU A N 1
ATOM 1384 C CA . LEU A 1 174 ? -7.712 11.232 13.538 1.00 83.62 174 LEU A CA 1
ATOM 1385 C C . LEU A 1 174 ? -9.156 11.693 13.339 1.00 83.62 174 LEU A C 1
ATOM 1387 O O . LEU A 1 174 ? -9.442 12.352 12.342 1.00 83.62 174 LEU A O 1
ATOM 1391 N N . ILE A 1 175 ? -10.053 11.371 14.271 1.00 87.19 175 ILE A N 1
ATOM 1392 C CA . ILE A 1 175 ? -11.445 11.825 14.215 1.00 87.19 175 ILE A CA 1
ATOM 1393 C C . ILE A 1 175 ? -11.505 13.356 14.210 1.00 87.19 175 ILE A C 1
ATOM 1395 O O . ILE A 1 175 ? -12.179 13.938 13.361 1.00 87.19 175 ILE A O 1
ATOM 1399 N N . GLU A 1 176 ? -10.773 14.018 15.107 1.00 89.62 176 GLU A N 1
ATOM 1400 C CA . GLU A 1 176 ? -10.715 15.483 15.170 1.00 89.62 176 GLU A CA 1
ATOM 1401 C C . GLU A 1 176 ? -10.149 16.100 13.880 1.00 89.62 176 GLU A C 1
ATOM 1403 O O . GLU A 1 176 ? -10.729 17.037 13.323 1.00 89.62 176 GLU A O 1
ATOM 1408 N N . GLU A 1 177 ? -9.062 15.541 13.347 1.00 89.81 177 GLU A N 1
ATOM 1409 C CA . GLU A 1 177 ? -8.447 15.975 12.087 1.00 89.81 177 GLU A CA 1
ATOM 1410 C C . GLU A 1 177 ? -9.380 15.743 10.881 1.00 89.81 177 GLU A C 1
ATOM 1412 O O . GLU A 1 177 ? -9.435 16.562 9.962 1.00 89.81 177 GLU A O 1
ATOM 1417 N N . GLN A 1 178 ? -10.164 14.658 10.869 1.00 91.06 178 GLN A N 1
ATOM 1418 C CA . GLN A 1 178 ? -11.172 14.394 9.835 1.00 91.06 178 GLN A CA 1
ATOM 1419 C C . GLN A 1 178 ? -12.351 15.363 9.925 1.00 91.06 178 GLN A C 1
ATOM 1421 O O . GLN A 1 178 ? -12.767 15.898 8.896 1.00 91.06 178 GLN A O 1
ATOM 1426 N N . LYS A 1 179 ? -12.855 15.634 11.135 1.00 91.31 179 LYS A N 1
ATOM 1427 C CA . LYS A 1 179 ? -13.942 16.595 11.390 1.00 91.31 179 LYS A CA 1
ATOM 1428 C C . LYS A 1 179 ? -13.570 18.016 10.974 1.00 91.31 179 LYS A C 1
ATOM 1430 O O . LYS A 1 179 ? -14.407 18.743 10.437 1.00 91.31 179 LYS A O 1
ATOM 1435 N N . THR A 1 180 ? -12.322 18.409 11.213 1.00 91.00 180 THR A N 1
ATOM 1436 C CA . THR A 1 180 ? -11.815 19.761 10.932 1.00 91.00 180 THR A CA 1
ATOM 1437 C C . THR A 1 180 ? -11.198 19.910 9.539 1.00 91.00 180 THR A C 1
ATOM 1439 O O . THR A 1 180 ? -10.880 21.032 9.136 1.00 91.00 180 THR A O 1
ATOM 1442 N N . ASP A 1 181 ? -11.071 18.825 8.761 1.00 91.38 181 ASP A N 1
ATOM 1443 C CA . ASP A 1 181 ? -10.469 18.878 7.429 1.00 91.38 181 ASP A CA 1
ATOM 1444 C C . ASP A 1 181 ? -11.239 19.849 6.509 1.00 91.38 181 ASP A C 1
ATOM 1446 O O . ASP A 1 181 ? -12.444 19.678 6.283 1.00 91.38 181 ASP A O 1
ATOM 1450 N N . PRO A 1 182 ? -10.562 20.835 5.887 1.00 88.25 182 PRO A N 1
ATOM 1451 C CA . PRO A 1 182 ? -11.231 21.843 5.066 1.00 88.25 182 PRO A CA 1
ATOM 1452 C C . PRO A 1 182 ? -11.993 21.275 3.867 1.00 88.25 182 PRO A C 1
ATOM 1454 O O . PRO A 1 182 ? -12.876 21.942 3.328 1.00 88.25 182 PRO A O 1
ATOM 1457 N N . LYS A 1 183 ? -11.624 20.075 3.395 1.00 88.19 183 LYS A N 1
ATOM 1458 C CA . LYS A 1 183 ? -12.184 19.494 2.178 1.00 88.19 183 LYS A CA 1
ATOM 1459 C C . LYS A 1 183 ? -13.318 18.521 2.451 1.00 88.19 183 LYS A C 1
ATOM 1461 O O . LYS A 1 183 ? -14.273 18.567 1.694 1.00 88.19 183 LYS A O 1
ATOM 1466 N N . PHE A 1 184 ? -13.243 17.677 3.477 1.00 89.19 184 PHE A N 1
ATOM 1467 C CA . PHE A 1 184 ? -14.297 16.687 3.755 1.00 89.19 184 PHE A CA 1
ATOM 1468 C C . PHE A 1 184 ? -14.803 16.671 5.202 1.00 89.19 184 PHE A C 1
ATOM 1470 O O . PHE A 1 184 ? -15.683 15.876 5.517 1.00 89.19 184 PHE A O 1
ATOM 1477 N N . GLY A 1 185 ? -14.368 17.594 6.063 1.00 88.12 185 GLY A N 1
ATOM 1478 C CA . GLY A 1 185 ? -14.916 17.719 7.419 1.00 88.12 185 GLY A CA 1
ATOM 1479 C C . GLY A 1 185 ? -16.400 18.098 7.453 1.00 88.12 185 GLY A C 1
ATOM 1480 O O . GLY A 1 185 ? -17.134 17.736 8.368 1.00 88.12 185 GLY A O 1
ATOM 1481 N N . HIS A 1 186 ? -16.897 18.773 6.414 1.00 85.94 186 HIS A N 1
ATOM 1482 C CA . HIS A 1 186 ? -18.334 18.996 6.234 1.00 85.94 186 HIS A CA 1
ATOM 1483 C C . HIS A 1 186 ? -19.084 17.700 5.868 1.00 85.94 186 HIS A C 1
ATOM 1485 O O . HIS A 1 186 ? -20.161 17.458 6.400 1.00 85.94 186 HIS A O 1
ATOM 1491 N N . THR A 1 187 ? -18.493 16.834 5.033 1.00 87.25 187 THR A N 1
ATOM 1492 C CA . THR A 1 187 ? -19.037 15.502 4.713 1.00 87.25 187 THR A CA 1
ATOM 1493 C C . THR A 1 187 ? -19.052 14.601 5.943 1.00 87.25 187 THR A C 1
ATOM 1495 O O . THR A 1 187 ? -20.045 13.919 6.165 1.00 87.25 187 THR A O 1
ATOM 1498 N N . TYR A 1 188 ? -17.999 14.644 6.769 1.00 89.19 188 TYR A N 1
ATOM 1499 C CA . TYR A 1 188 ? -17.978 13.957 8.061 1.00 89.19 188 TYR A CA 1
ATOM 1500 C C . TYR A 1 188 ? -19.179 14.384 8.913 1.00 89.19 188 TYR A C 1
ATOM 1502 O O . TYR A 1 188 ? -19.976 13.540 9.305 1.00 89.19 188 TYR A O 1
ATOM 1510 N N . ARG A 1 189 ? -19.324 15.692 9.184 1.00 86.56 189 ARG A N 1
ATOM 1511 C CA . ARG A 1 189 ? -20.382 16.219 10.069 1.00 86.56 189 ARG A CA 1
ATOM 1512 C C . ARG A 1 189 ? -21.787 15.888 9.570 1.00 86.56 189 ARG A C 1
ATOM 1514 O O . ARG A 1 189 ? -22.656 15.580 10.374 1.00 86.56 189 ARG A O 1
ATOM 1521 N N . TYR A 1 190 ? -21.983 15.892 8.253 1.00 85.06 190 TYR A N 1
ATOM 1522 C CA . TYR A 1 190 ? -23.237 15.460 7.644 1.00 85.06 190 TYR A CA 1
ATOM 1523 C C . TYR A 1 190 ? -23.515 13.962 7.842 1.00 85.06 190 TYR A C 1
ATOM 1525 O O . TYR A 1 190 ? -24.642 13.589 8.130 1.00 85.06 190 TYR A O 1
ATOM 1533 N N . LEU A 1 191 ? -22.509 13.093 7.698 1.00 84.44 191 LEU A N 1
ATOM 1534 C CA . LEU A 1 191 ? -22.678 11.652 7.927 1.00 84.44 191 LEU A CA 1
ATOM 1535 C C . LEU A 1 191 ? -22.859 11.306 9.413 1.00 84.44 191 LEU A C 1
ATOM 1537 O O . LEU A 1 191 ? -23.524 10.324 9.724 1.00 84.44 191 LEU A O 1
ATOM 1541 N N . GLU A 1 192 ? -22.273 12.095 10.315 1.00 86.31 192 GLU A N 1
ATOM 1542 C CA . GLU A 1 192 ? -22.458 11.964 11.767 1.00 86.31 192 GLU A CA 1
ATOM 1543 C C . GLU A 1 192 ? -23.857 12.435 12.199 1.00 86.31 192 GLU A C 1
ATOM 1545 O O . GLU A 1 192 ? -24.526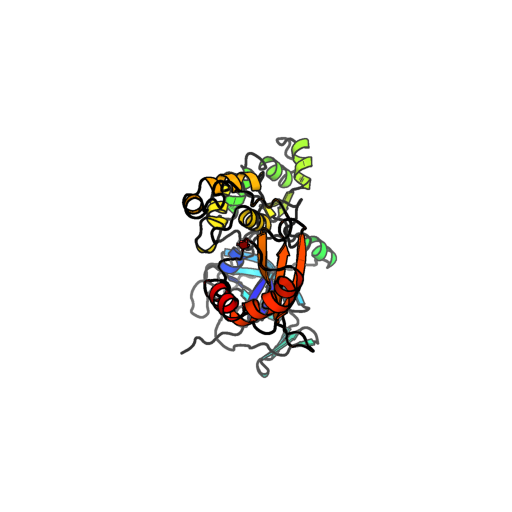 11.760 12.977 1.00 86.31 192 GLU A O 1
ATOM 1550 N N . THR A 1 193 ? -24.313 13.567 11.659 1.00 84.50 193 THR A N 1
ATOM 1551 C CA . THR A 1 193 ? -25.605 14.194 11.975 1.00 84.50 193 THR A CA 1
ATOM 1552 C C . THR A 1 193 ? -26.223 14.810 10.712 1.00 84.50 193 THR A C 1
ATOM 1554 O O . THR A 1 193 ? -25.990 15.987 10.426 1.00 84.50 193 THR A O 1
ATOM 1557 N N . PRO A 1 194 ? -27.038 14.048 9.954 1.00 73.94 194 PRO A N 1
ATOM 1558 C CA . PRO A 1 194 ? -27.620 14.512 8.686 1.00 73.94 194 PRO A CA 1
ATOM 1559 C C . PRO A 1 194 ? -28.587 15.698 8.818 1.00 73.94 194 PRO A C 1
ATOM 1561 O O . PRO A 1 194 ? -28.837 16.406 7.846 1.00 73.94 194 PRO A O 1
ATOM 1564 N N . GLU A 1 195 ? -29.129 15.915 10.016 1.00 69.31 195 GLU A N 1
ATOM 1565 C CA . GLU A 1 195 ? -30.130 16.943 10.332 1.00 69.31 195 GLU A CA 1
ATOM 1566 C C . GLU A 1 195 ? -29.515 18.334 10.591 1.00 69.31 195 GLU A C 1
ATOM 1568 O O . GLU A 1 195 ? -30.240 19.319 10.749 1.00 69.31 195 GLU A O 1
ATOM 1573 N N . ASP A 1 196 ? -28.181 18.447 10.625 1.00 66.88 196 ASP A N 1
ATOM 1574 C CA . ASP A 1 196 ? -27.494 19.716 10.874 1.00 66.88 196 ASP A CA 1
ATOM 1575 C C . ASP A 1 196 ? -27.593 20.670 9.665 1.00 66.88 196 ASP A C 1
ATOM 1577 O O . ASP A 1 196 ? -26.857 20.578 8.678 1.00 66.88 196 ASP A O 1
ATOM 1581 N N . SER A 1 197 ? -28.500 21.645 9.781 1.00 55.69 197 SER A N 1
ATOM 1582 C CA . SER A 1 197 ? -28.764 22.703 8.790 1.00 55.69 197 SER A CA 1
ATOM 1583 C C . SER A 1 197 ? -27.576 23.629 8.469 1.00 55.69 197 SER A C 1
ATOM 1585 O O . SER A 1 197 ? -27.656 24.411 7.520 1.00 55.69 197 SER A O 1
ATOM 1587 N N . SER A 1 198 ? -26.472 23.563 9.225 1.00 63.88 198 SER A N 1
ATOM 1588 C CA . SER A 1 198 ? -25.266 24.369 8.974 1.00 63.88 198 SER A CA 1
ATOM 1589 C C . SER A 1 198 ? -24.412 23.861 7.803 1.00 63.88 198 SER A C 1
ATOM 1591 O O . SER A 1 198 ? -23.486 24.547 7.355 1.00 63.88 198 SER A O 1
ATOM 1593 N N . VAL A 1 199 ? -24.719 22.671 7.279 1.00 65.75 199 VAL A N 1
ATOM 1594 C CA . VAL A 1 199 ? -23.947 22.010 6.227 1.00 65.75 199 VAL A CA 1
ATOM 1595 C C . VAL A 1 199 ? -24.669 22.109 4.878 1.00 65.75 199 VAL A C 1
ATOM 1597 O O . VAL A 1 199 ? -25.869 21.878 4.775 1.00 65.75 199 VAL A O 1
ATOM 1600 N N . ASN A 1 200 ? -23.946 22.440 3.801 1.00 68.12 200 ASN A N 1
ATOM 1601 C CA . ASN A 1 200 ? -24.523 22.486 2.453 1.00 68.12 200 ASN A CA 1
ATOM 1602 C C . ASN A 1 200 ? -24.932 21.074 1.986 1.00 68.12 200 ASN A C 1
ATOM 1604 O O . ASN A 1 200 ? -24.103 20.320 1.465 1.00 68.12 200 ASN A O 1
ATOM 1608 N N . ALA A 1 201 ? -26.213 20.745 2.166 1.00 63.09 201 ALA A N 1
ATOM 1609 C CA . ALA A 1 201 ? -26.788 19.427 1.906 1.00 63.09 201 ALA A CA 1
ATOM 1610 C C . ALA A 1 201 ? -26.523 18.920 0.478 1.00 63.09 201 ALA A C 1
ATOM 1612 O O . ALA A 1 201 ? -26.165 17.762 0.309 1.00 63.09 201 ALA A O 1
ATOM 1613 N N . ALA A 1 202 ? -26.571 19.783 -0.543 1.00 61.69 202 ALA A N 1
ATOM 1614 C CA . ALA A 1 202 ? -26.369 19.371 -1.938 1.00 61.69 202 ALA A CA 1
ATOM 1615 C C . ALA A 1 202 ? -24.916 18.956 -2.251 1.00 61.69 202 ALA A C 1
ATOM 1617 O O . ALA A 1 202 ? -24.665 18.057 -3.059 1.00 61.69 202 ALA A O 1
ATOM 1618 N N . ILE A 1 203 ? -23.931 19.605 -1.618 1.00 65.44 203 ILE A N 1
ATOM 1619 C CA . ILE A 1 203 ? -22.520 19.207 -1.737 1.00 65.44 203 ILE A CA 1
ATOM 1620 C C . ILE A 1 203 ? -22.304 17.898 -0.973 1.00 65.44 203 ILE A C 1
ATOM 1622 O O . ILE A 1 203 ? -21.686 16.972 -1.500 1.00 65.44 203 ILE A O 1
ATOM 1626 N N . CYS A 1 204 ? -22.849 17.801 0.240 1.00 68.12 204 CYS A N 1
ATOM 1627 C CA . CYS A 1 204 ? -22.737 16.609 1.069 1.00 68.12 204 CYS A CA 1
ATOM 1628 C C . CYS A 1 204 ? -23.412 15.387 0.462 1.00 68.12 204 CYS A C 1
ATOM 1630 O O . CYS A 1 204 ? -22.796 14.332 0.469 1.00 68.12 204 CYS A O 1
ATOM 1632 N N . GLU A 1 205 ? -24.604 15.503 -0.119 1.00 64.19 205 GLU A N 1
ATOM 1633 C CA . GLU A 1 205 ? -25.300 14.386 -0.764 1.00 64.19 205 GLU A CA 1
ATOM 1634 C C . GLU A 1 205 ? -24.453 13.756 -1.871 1.00 64.19 205 GLU A C 1
ATOM 1636 O O . GLU A 1 205 ? -24.325 12.532 -1.932 1.00 64.19 205 GLU A O 1
ATOM 1641 N N . ASN A 1 206 ? -23.791 14.573 -2.695 1.00 69.19 206 ASN A N 1
ATOM 1642 C CA . ASN A 1 206 ? -22.929 14.071 -3.764 1.00 69.19 206 ASN A CA 1
ATOM 1643 C C . ASN A 1 206 ? -21.719 13.288 -3.232 1.00 69.19 206 ASN A C 1
ATOM 1645 O O . ASN A 1 206 ? -21.385 12.239 -3.781 1.00 69.19 206 ASN A O 1
ATOM 1649 N N . TRP A 1 207 ? -21.077 13.764 -2.162 1.00 71.50 207 TRP A N 1
ATOM 1650 C CA . TRP A 1 207 ? -19.911 13.092 -1.575 1.00 71.50 207 TRP A CA 1
ATOM 1651 C C . TRP A 1 207 ? -20.285 11.967 -0.604 1.00 71.50 207 TRP A C 1
ATOM 1653 O O . TRP A 1 207 ? -19.547 10.996 -0.498 1.00 71.50 207 TRP A O 1
ATOM 1663 N N . SER A 1 208 ? -21.447 12.026 0.045 1.00 66.75 208 SER A N 1
ATOM 1664 C CA . SER A 1 208 ? -21.941 11.008 0.986 1.00 66.75 208 SER A CA 1
ATOM 1665 C C . SER A 1 208 ? -22.101 9.630 0.342 1.00 66.75 208 SER A C 1
ATOM 1667 O O . SER A 1 208 ? -22.055 8.612 1.020 1.00 66.75 208 SER A O 1
ATOM 1669 N N . ARG A 1 209 ? -22.240 9.566 -0.987 1.00 74.38 209 ARG A N 1
ATOM 1670 C CA . ARG A 1 209 ? -22.253 8.301 -1.735 1.00 74.38 209 ARG A CA 1
ATOM 1671 C C . ARG A 1 209 ? -20.877 7.650 -1.820 1.00 74.38 209 ARG A C 1
ATOM 1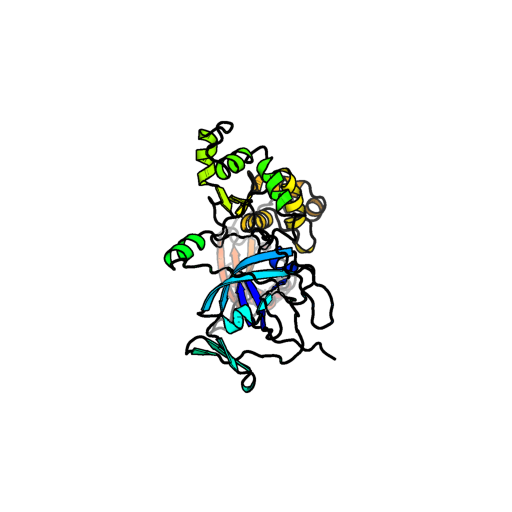673 O O . ARG A 1 209 ? -20.791 6.429 -1.854 1.00 74.38 209 ARG A O 1
ATOM 1680 N N . ASP A 1 210 ? -19.829 8.466 -1.844 1.00 81.44 210 ASP A N 1
ATOM 1681 C CA . ASP A 1 210 ? -18.442 8.032 -1.977 1.00 81.44 210 ASP A CA 1
ATOM 1682 C C . ASP A 1 210 ? -17.778 7.766 -0.612 1.00 81.44 210 ASP A C 1
ATOM 1684 O O . ASP A 1 210 ? -16.680 7.211 -0.585 1.00 81.44 210 ASP A O 1
ATOM 1688 N N . PHE A 1 211 ? -18.411 8.155 0.503 1.00 83.88 211 PHE A N 1
ATOM 1689 C CA . PHE A 1 211 ? -17.873 8.021 1.859 1.00 83.88 211 PHE A CA 1
ATOM 1690 C C . PHE A 1 211 ? -18.825 7.280 2.811 1.00 83.88 211 PHE A C 1
ATOM 1692 O O . PHE A 1 211 ? -20.044 7.288 2.639 1.00 83.88 211 PHE A O 1
ATOM 1699 N N . ARG A 1 212 ? -18.260 6.651 3.842 1.00 82.88 212 ARG A N 1
ATOM 1700 C CA . ARG A 1 212 ? -18.978 5.962 4.922 1.00 82.88 212 ARG A CA 1
ATOM 1701 C C . ARG A 1 212 ? -18.367 6.322 6.268 1.00 82.88 212 ARG A C 1
ATOM 1703 O O . ARG A 1 212 ? -17.154 6.513 6.357 1.00 82.88 212 ARG A O 1
ATOM 1710 N N . LEU A 1 213 ? -19.207 6.440 7.292 1.00 79.94 213 LEU A N 1
ATOM 1711 C CA . LEU A 1 213 ? -18.759 6.594 8.669 1.00 79.94 213 LEU A CA 1
ATOM 1712 C C . LEU A 1 213 ? -18.829 5.221 9.337 1.00 79.94 213 LEU A C 1
ATOM 1714 O O . LEU A 1 213 ? -19.917 4.688 9.522 1.00 79.94 213 LEU A O 1
ATOM 1718 N N . VAL A 1 214 ? -17.673 4.659 9.677 1.00 74.69 214 VAL A N 1
ATOM 1719 C CA . VAL A 1 214 ? -17.562 3.345 10.322 1.00 74.69 214 VAL A CA 1
ATOM 1720 C C . VAL A 1 214 ? -16.869 3.551 11.648 1.00 74.69 214 VAL A C 1
ATOM 1722 O O . VAL A 1 214 ? -15.756 4.076 11.678 1.00 74.69 214 VAL A O 1
ATOM 1725 N N . GLU A 1 215 ? -17.534 3.183 12.746 1.00 73.50 215 GLU A N 1
ATOM 1726 C CA . GLU A 1 215 ? -16.969 3.311 14.094 1.00 73.50 215 GLU A CA 1
ATOM 1727 C C . GLU A 1 215 ? -16.403 4.725 14.348 1.00 73.50 215 GLU A C 1
ATOM 1729 O O . GLU A 1 215 ? -15.300 4.892 14.858 1.00 73.50 215 GLU A O 1
ATOM 1734 N N . GLY A 1 216 ? -17.124 5.772 13.928 1.00 79.75 216 GLY A N 1
ATOM 1735 C CA . GLY A 1 216 ? -16.720 7.177 14.087 1.00 79.75 216 GLY A CA 1
ATOM 1736 C C . GLY A 1 216 ? -15.566 7.657 13.194 1.00 79.75 216 GLY A C 1
ATOM 1737 O O . GLY A 1 216 ? -15.162 8.809 13.314 1.00 79.75 216 GLY A O 1
ATOM 1738 N N . LEU A 1 217 ? -15.035 6.836 12.290 1.00 84.44 217 LEU A N 1
ATOM 1739 C CA . LEU A 1 217 ? -14.000 7.227 11.332 1.00 84.44 217 LEU A CA 1
ATOM 1740 C C . LEU A 1 217 ? -14.568 7.325 9.918 1.00 84.44 217 LEU A C 1
ATOM 1742 O O . LEU A 1 217 ? -15.437 6.551 9.518 1.00 84.44 217 LEU A O 1
ATOM 1746 N N . LEU A 1 218 ? -14.059 8.282 9.144 1.00 87.56 218 LEU A N 1
ATOM 1747 C CA . LEU A 1 218 ? -14.468 8.486 7.760 1.00 87.56 218 LEU A CA 1
ATOM 1748 C C . LEU A 1 218 ? -13.662 7.591 6.812 1.00 87.56 218 LEU A C 1
ATOM 1750 O O . LEU A 1 218 ? -12.431 7.668 6.756 1.00 87.56 218 LEU A O 1
ATOM 1754 N N . PHE A 1 219 ? -14.375 6.801 6.017 1.00 84.25 219 PHE A N 1
ATOM 1755 C CA . PHE A 1 219 ? -13.840 5.908 4.995 1.00 84.25 219 PHE A CA 1
ATOM 1756 C C . PHE A 1 219 ? -14.324 6.306 3.611 1.00 84.25 219 PHE A C 1
ATOM 1758 O O . PHE A 1 219 ? -15.443 6.780 3.434 1.00 84.25 219 PHE A O 1
ATOM 1765 N N . TYR A 1 220 ? -13.473 6.094 2.617 1.00 85.75 220 TYR A N 1
ATOM 1766 C CA . TYR A 1 220 ? -13.787 6.251 1.211 1.00 85.75 220 TYR A CA 1
ATOM 1767 C C . TYR A 1 220 ? -14.194 4.899 0.617 1.00 85.75 220 TYR A C 1
ATOM 1769 O O . TYR A 1 220 ? -13.426 3.937 0.653 1.00 85.75 220 TYR A O 1
ATOM 1777 N N . ALA A 1 221 ? -15.407 4.850 0.071 1.00 77.25 221 ALA A N 1
ATOM 1778 C CA . ALA A 1 221 ? -16.103 3.641 -0.361 1.00 77.25 221 ALA A CA 1
ATOM 1779 C C . ALA A 1 221 ? -16.300 3.549 -1.887 1.00 77.25 221 ALA A C 1
ATOM 1781 O O . ALA A 1 221 ? -16.728 2.517 -2.393 1.00 77.25 221 ALA A O 1
ATOM 1782 N N . LYS A 1 222 ? -15.990 4.609 -2.653 1.00 73.69 222 LYS A N 1
ATOM 1783 C CA . LYS A 1 222 ? -16.209 4.620 -4.115 1.00 73.69 222 LYS A CA 1
ATOM 1784 C C . LYS A 1 222 ? -15.298 3.650 -4.869 1.00 73.69 222 LYS A C 1
ATOM 1786 O O . LYS A 1 222 ? -15.717 3.021 -5.838 1.00 73.69 222 LYS A O 1
ATOM 1791 N N . TYR A 1 223 ? -14.029 3.590 -4.474 1.00 67.06 223 TYR A N 1
ATOM 1792 C CA . TYR A 1 223 ? -13.044 2.699 -5.073 1.00 67.06 223 TYR A CA 1
ATOM 1793 C C . TYR A 1 223 ? -12.530 1.770 -3.993 1.00 67.06 223 TYR A C 1
ATOM 1795 O O . TYR A 1 223 ? -11.865 2.212 -3.062 1.00 67.06 223 TYR A O 1
ATOM 1803 N N . ALA A 1 224 ? -12.827 0.489 -4.148 1.00 58.41 224 ALA A N 1
ATOM 1804 C CA . ALA A 1 224 ? -12.288 -0.513 -3.262 1.00 58.41 224 ALA A CA 1
ATOM 1805 C C . ALA A 1 224 ? -10.780 -0.713 -3.505 1.00 58.41 224 ALA A C 1
ATOM 1807 O O . ALA A 1 224 ? -10.269 -0.470 -4.613 1.00 58.41 224 ALA A O 1
ATOM 1808 N N . THR A 1 225 ? -10.068 -1.157 -2.469 1.00 61.59 225 THR A N 1
ATOM 1809 C CA . THR A 1 225 ? -8.697 -1.672 -2.585 1.00 61.59 225 THR A CA 1
ATOM 1810 C C . THR A 1 225 ? -8.663 -2.867 -3.541 1.00 61.59 225 THR A C 1
ATOM 1812 O O . THR A 1 225 ? -9.698 -3.385 -3.972 1.00 61.59 225 THR A O 1
ATOM 1815 N N . SER A 1 226 ? -7.465 -3.351 -3.866 1.00 57.19 226 SER A N 1
ATOM 1816 C CA . SER A 1 226 ? -7.298 -4.599 -4.627 1.00 57.19 226 SER A CA 1
ATOM 1817 C C . SER A 1 226 ? -8.040 -5.811 -4.026 1.00 57.19 226 SER A C 1
ATOM 1819 O O . SER A 1 226 ? -8.319 -6.762 -4.754 1.00 57.19 226 SER A O 1
ATOM 1821 N N . LEU A 1 227 ? -8.411 -5.755 -2.742 1.00 54.59 227 LEU A N 1
ATOM 1822 C CA . LEU A 1 227 ? -9.126 -6.799 -1.999 1.00 54.59 227 LEU A CA 1
ATOM 1823 C C . LEU A 1 227 ? -10.618 -6.498 -1.765 1.00 54.59 227 LEU A C 1
ATOM 1825 O O . LEU A 1 227 ? -11.305 -7.270 -1.092 1.00 54.59 227 LEU A O 1
ATOM 1829 N N . GLY A 1 228 ? -11.145 -5.409 -2.332 1.00 58.66 228 GLY A N 1
ATOM 1830 C CA . GLY A 1 228 ? -12.551 -5.042 -2.155 1.00 58.66 228 GLY A CA 1
ATOM 1831 C C . GLY A 1 228 ? -12.835 -4.238 -0.879 1.00 58.66 228 GLY A C 1
ATOM 1832 O O . GLY A 1 228 ? -13.986 -4.165 -0.466 1.00 58.66 228 GLY A O 1
ATOM 1833 N N . GLU A 1 229 ? -11.816 -3.642 -0.258 1.00 67.12 229 GLU A N 1
ATOM 1834 C CA . GLU A 1 229 ? -11.931 -2.979 1.045 1.00 67.12 229 GLU A CA 1
ATOM 1835 C C . GLU A 1 229 ? -12.076 -1.458 0.898 1.00 67.12 229 GLU A C 1
ATOM 1837 O O . GLU A 1 229 ? -11.573 -0.857 -0.054 1.00 67.12 229 GLU A O 1
ATOM 1842 N N . MET A 1 230 ? -12.749 -0.818 1.850 1.00 73.56 230 MET A N 1
ATOM 1843 C CA . MET A 1 230 ? -12.803 0.633 1.969 1.00 73.56 230 MET A CA 1
ATOM 1844 C C . MET A 1 230 ? -11.478 1.182 2.492 1.00 73.56 230 MET A C 1
ATOM 1846 O O . MET A 1 230 ? -10.784 0.556 3.297 1.00 73.56 230 MET A O 1
ATOM 1850 N N . GLN A 1 231 ? -11.150 2.388 2.043 1.00 80.50 231 GLN A N 1
ATOM 1851 C CA . GLN A 1 231 ? -9.895 3.058 2.363 1.00 80.50 231 GLN A CA 1
ATOM 1852 C C . GLN A 1 231 ? -10.140 4.115 3.435 1.00 80.50 231 GLN A C 1
ATOM 1854 O O . GLN A 1 231 ? -11.054 4.928 3.286 1.00 80.50 231 GLN A O 1
ATOM 1859 N N . ILE A 1 232 ? -9.315 4.186 4.480 1.00 83.00 232 ILE A N 1
ATOM 1860 C CA . ILE A 1 232 ? -9.468 5.270 5.460 1.00 83.00 232 ILE A CA 1
ATOM 1861 C C . ILE A 1 232 ? -9.240 6.636 4.793 1.00 83.00 232 ILE A C 1
ATOM 1863 O O . ILE A 1 232 ? -8.340 6.785 3.958 1.00 83.00 232 ILE A O 1
ATOM 1867 N N . TYR A 1 233 ? -10.023 7.653 5.152 1.00 88.69 233 TYR A N 1
ATOM 1868 C CA . TYR A 1 233 ? -9.768 9.015 4.688 1.00 88.69 233 TYR A CA 1
ATOM 1869 C C . TYR A 1 233 ? -8.634 9.669 5.485 1.00 88.69 233 TYR A C 1
ATOM 1871 O O . TYR A 1 233 ? -8.690 9.725 6.712 1.00 88.69 233 TYR A O 1
ATOM 1879 N N . ILE A 1 234 ? -7.639 10.234 4.794 1.00 89.06 234 ILE A N 1
ATOM 1880 C CA . ILE A 1 234 ? -6.533 10.966 5.425 1.00 89.06 234 ILE A CA 1
ATOM 1881 C C . ILE A 1 234 ? -6.679 12.493 5.231 1.00 89.06 234 ILE A C 1
ATOM 1883 O O . ILE A 1 234 ? -6.543 13.001 4.102 1.00 89.06 234 ILE A O 1
ATOM 1887 N N . PRO A 1 235 ? -6.883 13.249 6.329 1.00 91.12 235 PRO A N 1
ATOM 1888 C CA . PRO A 1 235 ? -6.884 14.713 6.355 1.00 91.12 235 PRO A CA 1
ATOM 1889 C C . PRO A 1 235 ? -5.596 15.330 5.820 1.00 91.12 235 PRO A C 1
ATOM 1891 O O . PRO A 1 235 ? -4.529 14.716 5.839 1.00 91.12 235 PRO A O 1
ATOM 1894 N N . LYS A 1 236 ? -5.667 16.579 5.342 1.00 91.19 236 LYS A N 1
ATOM 1895 C CA . LYS A 1 236 ? -4.507 17.274 4.748 1.00 91.19 236 LYS A CA 1
ATOM 1896 C C . LYS A 1 236 ? -3.277 17.327 5.669 1.00 91.19 236 LYS A C 1
ATOM 1898 O O . LYS A 1 236 ? -2.163 17.191 5.161 1.00 91.19 236 LYS A O 1
ATOM 1903 N N . SER A 1 237 ? -3.480 17.519 6.968 1.00 88.94 237 SER A N 1
ATOM 1904 C CA . SER A 1 237 ? -2.449 17.592 8.017 1.00 88.94 237 SER A CA 1
ATOM 1905 C C . SER A 1 237 ? -1.566 16.340 8.081 1.00 88.94 237 SER A C 1
ATOM 1907 O O . SER A 1 237 ? -0.351 16.448 8.238 1.00 88.94 237 SER A O 1
ATOM 1909 N N . LEU A 1 238 ? -2.149 15.163 7.846 1.00 85.62 238 LEU A N 1
ATOM 1910 C CA . LEU A 1 238 ? -1.506 13.863 8.063 1.00 85.62 238 LEU A CA 1
ATOM 1911 C C . LEU A 1 238 ? -0.848 13.263 6.804 1.00 85.62 238 LEU A C 1
ATOM 1913 O O . LEU A 1 238 ? -0.084 12.301 6.875 1.00 85.62 238 LEU A O 1
ATOM 1917 N N . ARG A 1 239 ? -1.073 13.845 5.617 1.00 89.31 239 ARG A N 1
ATOM 1918 C CA . ARG A 1 239 ? -0.577 13.291 4.334 1.00 89.31 239 ARG A CA 1
ATOM 1919 C C . ARG A 1 239 ? 0.947 13.240 4.227 1.00 89.31 239 ARG A C 1
ATOM 1921 O O . ARG A 1 239 ? 1.492 12.332 3.603 1.00 89.31 239 ARG A O 1
ATOM 1928 N N . ASN A 1 240 ? 1.641 14.220 4.805 1.00 87.12 240 ASN A N 1
ATOM 1929 C CA . ASN A 1 240 ? 3.107 14.245 4.802 1.00 87.12 240 ASN A CA 1
ATOM 1930 C C . ASN A 1 240 ? 3.690 13.103 5.626 1.00 87.12 240 ASN A C 1
ATOM 1932 O O . ASN A 1 240 ? 4.749 12.581 5.286 1.00 87.12 240 ASN A O 1
ATOM 1936 N N . GLU A 1 241 ? 3.012 12.732 6.703 1.00 81.62 241 GLU A N 1
ATOM 1937 C CA . GLU A 1 241 ? 3.443 11.649 7.564 1.00 81.62 241 GLU A CA 1
ATOM 1938 C C . GLU A 1 241 ? 3.214 10.297 6.882 1.00 81.62 241 GLU A C 1
ATOM 1940 O O . GLU A 1 241 ? 4.141 9.496 6.841 1.00 81.62 241 GLU A O 1
ATOM 1945 N N . ILE A 1 242 ? 2.093 10.121 6.166 1.00 82.00 242 ILE A N 1
ATOM 1946 C CA . ILE A 1 242 ? 1.874 8.949 5.298 1.00 82.00 242 ILE A CA 1
ATOM 1947 C C . ILE A 1 242 ? 3.025 8.815 4.292 1.00 82.00 242 ILE A C 1
ATOM 1949 O O . ILE A 1 242 ? 3.569 7.735 4.085 1.00 82.00 242 ILE A O 1
ATOM 1953 N N . MET A 1 243 ? 3.471 9.918 3.688 1.00 84.31 243 MET A N 1
ATOM 1954 C CA . MET A 1 243 ? 4.619 9.862 2.782 1.00 84.31 243 MET A CA 1
ATOM 1955 C C . MET A 1 243 ? 5.928 9.497 3.483 1.00 84.31 243 MET A C 1
ATOM 1957 O O . MET A 1 243 ? 6.696 8.714 2.928 1.00 84.31 243 MET A O 1
ATOM 1961 N N . ARG A 1 244 ? 6.190 9.999 4.696 1.00 78.75 244 ARG A N 1
ATOM 1962 C CA . ARG A 1 244 ? 7.379 9.581 5.461 1.00 78.75 244 ARG A CA 1
ATOM 1963 C C . ARG A 1 244 ? 7.410 8.067 5.643 1.00 78.75 244 ARG A C 1
ATOM 1965 O O . ARG A 1 244 ? 8.450 7.440 5.451 1.00 78.75 244 ARG A O 1
ATOM 1972 N N . GLU A 1 245 ? 6.258 7.492 5.923 1.00 75.44 245 GLU A N 1
ATOM 1973 C CA . GLU A 1 245 ? 6.107 6.076 6.199 1.00 75.44 245 GLU A CA 1
ATOM 1974 C C . GLU A 1 245 ? 6.243 5.193 4.957 1.00 75.44 245 GLU A C 1
ATOM 1976 O O . GLU A 1 245 ? 7.073 4.286 4.914 1.00 75.44 245 GLU A O 1
ATOM 1981 N N . PHE A 1 246 ? 5.488 5.498 3.902 1.00 74.44 246 PHE A N 1
ATOM 1982 C CA . PHE A 1 246 ? 5.459 4.680 2.687 1.00 74.44 246 PHE A CA 1
ATOM 1983 C C . PHE A 1 246 ? 6.614 4.958 1.716 1.00 74.44 246 PHE A C 1
ATOM 1985 O O . PHE A 1 246 ? 6.793 4.205 0.753 1.00 74.44 246 PHE A O 1
ATOM 1992 N N . HIS A 1 247 ? 7.387 6.028 1.925 1.00 77.75 247 HIS A N 1
ATOM 1993 C CA . HIS A 1 247 ? 8.440 6.446 0.997 1.00 77.75 247 HIS A CA 1
ATOM 1994 C C . HIS A 1 247 ? 9.811 6.684 1.640 1.00 77.75 247 HIS A C 1
ATOM 1996 O O . HIS A 1 247 ? 10.822 6.371 1.005 1.00 77.75 247 HIS A O 1
ATOM 2002 N N . ASN A 1 248 ? 9.874 7.227 2.862 1.00 72.94 248 ASN A N 1
ATOM 2003 C CA . ASN A 1 248 ? 11.143 7.677 3.448 1.00 72.94 248 ASN A CA 1
ATOM 2004 C C . ASN A 1 248 ? 11.780 6.637 4.379 1.00 72.94 248 ASN A C 1
ATOM 2006 O O . ASN A 1 248 ? 13.000 6.664 4.540 1.00 72.94 248 ASN A O 1
ATOM 2010 N N . LYS A 1 249 ? 11.001 5.726 4.982 1.00 69.81 249 LYS A N 1
ATOM 2011 C CA . LYS A 1 249 ? 11.556 4.665 5.836 1.00 69.81 249 LYS A CA 1
ATOM 2012 C C . LYS A 1 249 ? 12.463 3.722 5.021 1.00 69.81 249 LYS A C 1
ATOM 2014 O O . LYS A 1 249 ? 12.069 3.308 3.930 1.00 69.81 249 LYS A O 1
ATOM 2019 N N . PRO A 1 250 ? 13.626 3.293 5.553 1.00 56.25 250 PRO A N 1
ATOM 2020 C CA . PRO A 1 250 ? 14.529 2.366 4.857 1.00 56.25 250 PRO A CA 1
ATOM 2021 C C . PRO A 1 250 ? 13.847 1.059 4.421 1.00 56.25 250 PRO A C 1
ATOM 2023 O O . PRO A 1 250 ? 14.078 0.561 3.322 1.00 56.25 250 PRO A O 1
ATOM 2026 N N . LEU A 1 251 ? 12.936 0.544 5.254 1.00 57.78 251 LEU A N 1
ATOM 2027 C CA . LEU A 1 251 ? 12.149 -0.665 4.981 1.00 57.78 251 LEU A CA 1
ATOM 2028 C C . LEU A 1 251 ? 11.051 -0.454 3.924 1.00 57.78 251 LEU A C 1
ATOM 2030 O O . LEU A 1 251 ? 10.548 -1.419 3.353 1.00 57.78 251 LEU A O 1
ATOM 2034 N N . ALA A 1 252 ? 10.701 0.797 3.613 1.00 59.22 252 ALA A N 1
ATOM 2035 C CA . ALA A 1 252 ? 9.748 1.126 2.559 1.00 59.22 252 ALA A CA 1
ATOM 2036 C C . ALA A 1 252 ? 10.361 1.012 1.151 1.00 59.22 252 ALA A C 1
ATOM 2038 O O . ALA A 1 252 ? 9.659 1.219 0.166 1.00 59.22 252 ALA A O 1
ATOM 2039 N N . GLY A 1 253 ? 11.653 0.677 1.030 1.00 57.91 253 GLY A N 1
ATOM 2040 C CA . GLY A 1 253 ? 12.311 0.321 -0.231 1.00 57.91 253 GLY A CA 1
ATOM 2041 C C . GLY A 1 253 ? 12.488 1.465 -1.233 1.00 57.91 253 GLY A C 1
ATOM 2042 O O . GLY A 1 253 ? 12.840 1.195 -2.379 1.00 57.91 253 GLY A O 1
ATOM 2043 N N . HIS A 1 254 ? 12.212 2.717 -0.834 1.00 66.00 254 HIS A N 1
ATOM 2044 C CA . HIS A 1 254 ? 12.240 3.911 -1.694 1.00 66.00 254 HIS A CA 1
ATOM 2045 C C . HIS A 1 254 ? 11.605 3.673 -3.071 1.00 66.00 254 HIS A C 1
ATOM 2047 O O . HIS A 1 254 ? 12.158 4.030 -4.113 1.00 66.00 254 HIS A O 1
ATOM 2053 N N . PHE A 1 255 ? 10.440 3.020 -3.083 1.00 66.19 255 PHE A N 1
ATOM 2054 C CA . PHE A 1 255 ? 9.782 2.652 -4.326 1.00 66.19 255 PHE A CA 1
ATOM 2055 C C . PHE A 1 255 ? 9.565 3.868 -5.242 1.00 66.19 255 PHE A C 1
ATOM 2057 O O . PHE A 1 255 ? 9.264 4.982 -4.802 1.00 66.19 255 PHE A O 1
ATOM 2064 N N . GLY A 1 256 ? 9.690 3.633 -6.553 1.00 68.94 256 GLY A N 1
ATOM 2065 C CA . GLY A 1 256 ? 9.338 4.626 -7.562 1.00 68.94 256 GLY A CA 1
ATOM 2066 C C . GLY A 1 256 ? 7.872 5.057 -7.436 1.00 68.94 256 GLY A C 1
ATOM 2067 O O . GLY A 1 256 ? 7.022 4.291 -6.981 1.00 68.94 256 GLY A O 1
ATOM 2068 N N . ARG A 1 257 ? 7.568 6.278 -7.892 1.00 80.50 257 ARG A N 1
ATOM 2069 C CA . ARG A 1 257 ? 6.280 6.981 -7.693 1.00 80.50 257 ARG A CA 1
ATOM 2070 C C . ARG A 1 257 ? 5.037 6.118 -7.942 1.00 80.50 257 ARG A C 1
ATOM 2072 O O . ARG A 1 257 ? 4.080 6.172 -7.177 1.00 80.50 257 ARG A O 1
ATOM 2079 N N . PHE A 1 258 ? 5.071 5.288 -8.987 1.00 77.06 258 PHE A N 1
ATOM 2080 C CA . PHE A 1 258 ? 3.982 4.374 -9.334 1.00 77.06 258 PHE A CA 1
ATOM 2081 C C . PHE A 1 258 ? 3.714 3.328 -8.242 1.00 77.06 258 PHE A C 1
ATOM 2083 O O . PHE A 1 258 ? 2.582 3.179 -7.791 1.00 77.06 258 PHE A O 1
ATOM 2090 N N . LYS A 1 259 ? 4.759 2.638 -7.777 1.00 77.50 259 LYS A N 1
ATOM 2091 C CA . LYS A 1 259 ? 4.649 1.612 -6.731 1.00 77.50 259 LYS A CA 1
ATOM 2092 C C . LYS A 1 259 ? 4.225 2.227 -5.394 1.00 77.50 259 LYS A C 1
ATOM 2094 O O . LYS A 1 259 ? 3.376 1.658 -4.718 1.00 77.50 259 LYS A O 1
ATOM 2099 N N . THR A 1 260 ? 4.747 3.406 -5.054 1.00 80.44 260 THR A N 1
ATOM 2100 C CA . THR A 1 260 ? 4.346 4.153 -3.849 1.00 80.44 260 THR A CA 1
ATOM 2101 C C . THR A 1 260 ? 2.865 4.526 -3.885 1.00 80.44 260 THR A C 1
ATOM 2103 O O . THR A 1 260 ? 2.160 4.316 -2.905 1.00 80.44 260 THR A O 1
ATOM 2106 N N . PHE A 1 261 ? 2.357 4.997 -5.030 1.00 84.88 261 PHE A N 1
ATOM 2107 C CA . PHE A 1 261 ? 0.929 5.277 -5.200 1.00 84.88 261 PHE A CA 1
ATOM 2108 C C . PHE A 1 261 ? 0.052 4.046 -4.972 1.00 84.88 261 PHE A C 1
ATOM 2110 O O . PHE A 1 261 ? -0.924 4.145 -4.236 1.00 84.88 261 PHE A O 1
ATOM 2117 N N . HIS A 1 262 ? 0.398 2.901 -5.565 1.00 78.94 262 HIS A N 1
ATOM 2118 C CA . HIS A 1 262 ? -0.388 1.680 -5.387 1.00 78.94 262 HIS A CA 1
ATOM 2119 C C . HIS A 1 262 ? -0.390 1.202 -3.932 1.00 78.94 262 HIS A C 1
ATOM 2121 O O . HIS A 1 262 ? -1.459 0.936 -3.400 1.00 78.94 262 HIS A O 1
ATOM 2127 N N . LYS A 1 263 ? 0.766 1.222 -3.255 1.00 77.88 263 LYS A N 1
ATOM 2128 C CA . LYS A 1 263 ? 0.853 0.855 -1.834 1.00 77.88 263 LYS A CA 1
ATOM 2129 C C . LYS A 1 263 ? 0.002 1.737 -0.926 1.00 77.88 263 LYS A C 1
ATOM 2131 O O . LYS A 1 263 ? -0.690 1.219 -0.064 1.00 77.88 263 LYS A O 1
ATOM 2136 N N . ILE A 1 264 ? 0.058 3.057 -1.111 1.00 81.56 264 ILE A N 1
ATOM 2137 C CA . ILE A 1 264 ? -0.741 3.979 -0.295 1.00 81.56 264 ILE A CA 1
ATOM 2138 C C . ILE A 1 264 ? -2.229 3.788 -0.616 1.00 81.56 264 ILE A C 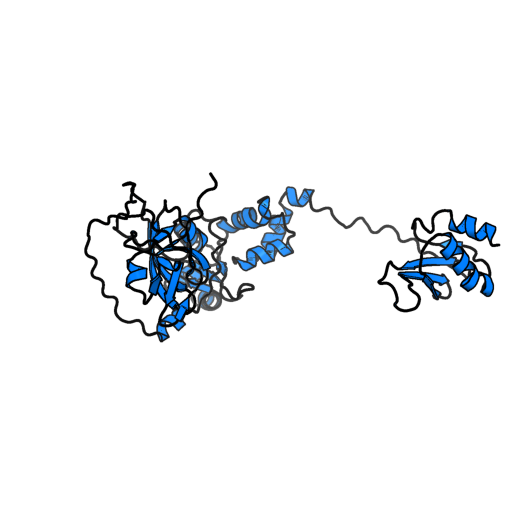1
ATOM 2140 O O . ILE A 1 264 ? -3.051 3.763 0.293 1.00 81.56 264 ILE A O 1
ATOM 2144 N N . ARG A 1 265 ? -2.579 3.598 -1.896 1.00 81.19 265 ARG A N 1
ATOM 2145 C CA . ARG A 1 265 ? -3.961 3.350 -2.327 1.00 81.19 265 ARG A CA 1
ATOM 2146 C C . ARG A 1 265 ? -4.532 2.054 -1.743 1.00 81.19 265 ARG A C 1
ATOM 2148 O O . ARG A 1 265 ? -5.716 2.021 -1.457 1.00 81.19 265 ARG A O 1
ATOM 2155 N N . ASP A 1 266 ? -3.751 1.007 -1.528 1.00 73.25 266 ASP A N 1
ATOM 2156 C CA . ASP A 1 266 ? -4.293 -0.211 -0.909 1.00 73.25 266 ASP A CA 1
ATOM 2157 C C . ASP A 1 266 ? -4.664 -0.030 0.579 1.00 73.25 266 ASP A C 1
ATOM 2159 O O . ASP A 1 266 ? -5.281 -0.915 1.152 1.00 73.25 266 ASP A O 1
ATOM 2163 N N . VAL A 1 267 ? -4.343 1.113 1.200 1.00 72.00 267 VAL A N 1
ATOM 2164 C CA . VAL A 1 267 ? -4.576 1.357 2.636 1.00 72.00 267 VAL A CA 1
ATOM 2165 C C . VAL A 1 267 ? -5.469 2.568 2.884 1.00 72.00 267 VAL A C 1
ATOM 2167 O O . VAL A 1 267 ? -6.389 2.532 3.696 1.00 72.00 267 VAL A O 1
ATOM 2170 N N . CYS A 1 268 ? -5.194 3.683 2.210 1.00 80.50 268 CYS A N 1
ATOM 2171 C CA . CYS A 1 268 ? -5.838 4.947 2.520 1.00 80.50 268 CYS A CA 1
ATOM 2172 C C . CYS A 1 268 ? -6.131 5.785 1.279 1.00 80.50 268 CYS A C 1
ATOM 2174 O O . CYS A 1 268 ? -5.589 5.579 0.189 1.00 80.50 268 CYS A O 1
ATOM 2176 N N . TYR A 1 269 ? -7.011 6.762 1.463 1.00 87.31 269 TYR A N 1
ATOM 2177 C CA . TYR A 1 269 ? -7.446 7.676 0.426 1.00 87.31 269 TYR A CA 1
ATOM 2178 C C . TYR A 1 269 ? -7.307 9.130 0.868 1.00 87.31 269 TYR A C 1
ATOM 2180 O O . TYR A 1 269 ? -7.639 9.514 1.989 1.00 87.31 269 TYR A O 1
ATOM 2188 N N . PHE A 1 270 ? -6.886 9.978 -0.067 1.00 90.81 270 PHE A N 1
ATOM 2189 C CA . PHE A 1 270 ? -7.043 11.423 0.035 1.00 90.81 270 PHE A CA 1
ATOM 2190 C C . PHE A 1 270 ? -7.099 12.071 -1.359 1.00 90.81 270 PHE A C 1
ATOM 2192 O O . PHE A 1 270 ? -6.533 11.549 -2.315 1.00 90.81 270 PHE A O 1
ATOM 2199 N N . PRO A 1 271 ? -7.739 13.237 -1.538 1.00 89.31 271 PRO A N 1
ATOM 2200 C CA . PRO A 1 271 ? -7.811 13.906 -2.832 1.00 89.31 271 PRO A CA 1
ATOM 2201 C C . PRO A 1 271 ? -6.454 14.138 -3.491 1.00 89.31 271 PRO A C 1
ATOM 2203 O O . PRO A 1 271 ? -5.529 14.670 -2.875 1.00 89.31 271 PRO A O 1
ATOM 2206 N N . TYR A 1 272 ? -6.391 13.836 -4.790 1.00 89.94 272 TYR A N 1
ATOM 2207 C CA . TYR A 1 272 ? -5.229 14.077 -5.648 1.00 89.94 272 TYR A CA 1
ATOM 2208 C C . TYR A 1 272 ? -3.959 13.311 -5.230 1.00 89.94 272 TYR A C 1
ATOM 2210 O O . TYR A 1 272 ? -2.857 13.816 -5.452 1.00 89.94 272 TYR A O 1
ATOM 2218 N N . MET A 1 273 ? -4.097 12.089 -4.684 1.00 89.38 273 MET A N 1
ATOM 2219 C CA . MET A 1 273 ? -2.965 11.258 -4.224 1.00 89.38 273 MET A CA 1
ATOM 2220 C C . MET A 1 273 ? -1.813 11.221 -5.220 1.00 89.38 273 MET A C 1
ATOM 2222 O O . MET A 1 273 ? -0.679 11.494 -4.852 1.00 89.38 273 MET A O 1
ATOM 2226 N N . ARG A 1 274 ? -2.099 10.940 -6.498 1.00 87.00 274 ARG A N 1
ATOM 2227 C CA . ARG A 1 274 ? -1.057 10.812 -7.521 1.00 87.00 274 ARG A CA 1
ATOM 2228 C C . ARG A 1 274 ? -0.221 12.086 -7.651 1.00 87.00 274 ARG A C 1
ATOM 2230 O O . ARG A 1 274 ? 0.998 12.021 -7.558 1.00 87.00 274 ARG A O 1
ATOM 2237 N N . LYS A 1 275 ? -0.883 13.243 -7.775 1.00 90.38 275 LYS A N 1
ATOM 2238 C CA . LYS A 1 275 ? -0.221 14.552 -7.870 1.00 90.38 275 LYS A CA 1
ATOM 2239 C C . LYS A 1 275 ? 0.586 14.865 -6.610 1.00 90.38 275 LYS A C 1
ATOM 2241 O O . LYS A 1 275 ? 1.712 15.335 -6.717 1.00 90.38 275 LYS A O 1
ATOM 2246 N N . PHE A 1 276 ? 0.020 14.598 -5.435 1.00 91.00 276 PHE A N 1
ATOM 2247 C CA . PHE A 1 276 ? 0.691 14.831 -4.157 1.00 91.00 276 PHE A CA 1
ATOM 2248 C C . PHE A 1 276 ? 1.944 13.958 -4.000 1.00 91.00 276 PHE A C 1
ATOM 2250 O O . PHE A 1 276 ? 3.007 14.474 -3.674 1.00 91.00 276 PHE A O 1
ATOM 2257 N N . ILE A 1 277 ? 1.843 12.661 -4.298 1.00 89.62 277 ILE A N 1
ATOM 2258 C CA . ILE A 1 277 ? 2.956 11.703 -4.228 1.00 89.62 277 ILE A CA 1
ATOM 2259 C C . ILE A 1 277 ? 4.051 12.075 -5.229 1.00 89.62 277 ILE A C 1
ATOM 2261 O O . ILE A 1 277 ? 5.228 12.066 -4.875 1.00 89.62 277 ILE A O 1
ATOM 2265 N N . ASP A 1 278 ? 3.680 12.440 -6.461 1.00 86.31 278 ASP A N 1
ATOM 2266 C CA . ASP A 1 278 ? 4.637 12.856 -7.489 1.00 86.31 278 ASP A CA 1
ATOM 2267 C C . ASP A 1 278 ? 5.413 14.113 -7.058 1.00 86.31 278 ASP A C 1
ATOM 2269 O O . ASP A 1 278 ? 6.638 14.159 -7.194 1.00 86.31 278 ASP A O 1
ATOM 2273 N N . GLN A 1 279 ? 4.717 15.104 -6.490 1.00 87.69 279 GLN A N 1
ATOM 2274 C CA . GLN A 1 279 ? 5.336 16.315 -5.946 1.00 87.69 279 GLN A CA 1
ATOM 2275 C C . GLN A 1 279 ? 6.239 15.992 -4.753 1.00 87.69 279 GLN A C 1
ATOM 2277 O O . GLN A 1 279 ? 7.408 16.369 -4.759 1.00 87.69 279 GLN A O 1
ATOM 2282 N N . TYR A 1 280 ? 5.749 15.235 -3.774 1.00 87.81 280 TYR A N 1
ATOM 2283 C CA . TYR A 1 280 ? 6.512 14.882 -2.579 1.00 87.81 280 TYR A CA 1
ATOM 2284 C C . TYR A 1 280 ? 7.796 14.115 -2.932 1.00 87.81 280 TYR A C 1
ATOM 2286 O O . TYR A 1 280 ? 8.894 14.515 -2.542 1.00 87.81 280 TYR A O 1
ATOM 2294 N N . ALA A 1 281 ? 7.690 13.066 -3.753 1.00 82.44 281 ALA A N 1
ATOM 2295 C CA . ALA A 1 281 ? 8.839 12.265 -4.175 1.00 82.44 281 ALA A CA 1
ATOM 2296 C C . ALA A 1 281 ? 9.861 13.078 -4.991 1.00 82.44 281 ALA A C 1
ATOM 2298 O O . ALA A 1 281 ? 11.044 12.745 -5.003 1.00 82.44 281 ALA A O 1
ATOM 2299 N N . SER A 1 282 ? 9.428 14.148 -5.673 1.00 79.62 282 SER A N 1
ATOM 2300 C CA . SER A 1 282 ? 10.335 15.057 -6.387 1.00 79.62 282 SER A CA 1
ATOM 2301 C C . SER A 1 282 ? 11.139 15.973 -5.459 1.00 79.62 282 SER A C 1
ATOM 2303 O O . SER A 1 282 ? 12.212 16.422 -5.852 1.00 79.62 282 SER A O 1
ATOM 2305 N N . THR A 1 283 ? 10.658 16.216 -4.236 1.00 82.06 283 THR A N 1
ATOM 2306 C CA . THR A 1 283 ? 11.329 17.063 -3.233 1.00 82.06 283 THR A CA 1
ATOM 2307 C C . THR A 1 283 ? 12.290 16.296 -2.323 1.00 82.06 283 THR A C 1
ATOM 2309 O O . THR A 1 283 ? 13.136 16.910 -1.679 1.00 82.06 283 THR A O 1
ATOM 2312 N N . TRP A 1 284 ? 12.195 14.962 -2.266 1.00 77.44 284 TRP A N 1
ATOM 2313 C CA . TRP A 1 284 ? 12.993 14.152 -1.345 1.00 77.44 284 TRP A CA 1
ATOM 2314 C C . TRP A 1 284 ? 14.424 13.923 -1.849 1.00 77.44 284 TRP A C 1
ATOM 2316 O O . TRP A 1 284 ? 14.642 13.317 -2.901 1.00 77.44 284 TRP A O 1
ATOM 2326 N N . HIS A 1 285 ? 15.406 14.355 -1.055 1.00 74.69 285 HIS A N 1
ATOM 2327 C CA . HIS A 1 285 ? 16.825 14.359 -1.420 1.00 74.69 285 HIS A CA 1
ATOM 2328 C C . HIS A 1 285 ? 17.366 12.969 -1.803 1.00 74.69 285 HIS A C 1
ATOM 2330 O O . HIS A 1 285 ? 18.013 12.831 -2.839 1.00 74.69 285 HIS A O 1
ATOM 2336 N N . MET A 1 286 ? 17.026 11.913 -1.050 1.00 67.56 286 MET A N 1
ATOM 2337 C CA . MET A 1 286 ? 17.488 10.546 -1.361 1.00 67.56 286 MET A CA 1
ATOM 2338 C C . MET A 1 286 ? 16.968 10.044 -2.711 1.00 67.56 286 MET A C 1
ATOM 2340 O O . MET A 1 286 ? 17.673 9.337 -3.425 1.00 67.56 286 MET A O 1
ATOM 2344 N N . CYS A 1 287 ? 15.754 10.438 -3.097 1.00 66.62 287 CYS A N 1
ATOM 2345 C CA . CYS A 1 287 ? 15.196 10.083 -4.398 1.00 66.62 287 CYS A CA 1
ATOM 2346 C C . CYS A 1 287 ? 15.833 10.885 -5.528 1.00 66.62 287 CYS A C 1
ATOM 2348 O O . CYS A 1 287 ? 15.905 10.382 -6.642 1.00 66.62 287 CYS A O 1
ATOM 2350 N N . GLN A 1 288 ? 16.299 12.105 -5.271 1.00 68.19 288 GLN A N 1
ATOM 2351 C CA . GLN A 1 288 ? 17.042 12.888 -6.259 1.00 68.19 288 GLN A CA 1
ATOM 2352 C C . GLN A 1 288 ? 18.450 12.328 -6.489 1.00 68.19 288 GLN A C 1
ATOM 2354 O O . GLN A 1 288 ? 18.904 12.314 -7.628 1.00 68.19 288 GLN A O 1
ATOM 2359 N N . ILE A 1 289 ? 19.110 11.834 -5.434 1.00 67.75 289 ILE A N 1
ATOM 2360 C CA . ILE A 1 289 ? 20.428 11.191 -5.532 1.00 67.75 289 ILE A CA 1
ATOM 2361 C C . ILE A 1 289 ? 20.323 9.823 -6.219 1.00 67.75 289 ILE A C 1
ATOM 2363 O O . ILE A 1 289 ? 21.105 9.526 -7.118 1.00 67.75 289 ILE A O 1
ATOM 2367 N N . ASN A 1 290 ? 19.346 8.998 -5.825 1.00 63.44 290 ASN A N 1
ATOM 2368 C CA . ASN A 1 290 ? 19.257 7.612 -6.294 1.00 63.44 290 ASN A CA 1
ATOM 2369 C C . ASN A 1 290 ? 18.515 7.446 -7.628 1.00 63.44 290 ASN A C 1
ATOM 2371 O O . ASN A 1 290 ? 18.722 6.441 -8.308 1.00 63.44 290 ASN A O 1
ATOM 2375 N N . ASN A 1 291 ? 17.657 8.392 -8.036 1.00 60.78 291 ASN A N 1
ATOM 2376 C CA . ASN A 1 291 ? 17.065 8.355 -9.375 1.00 60.78 291 ASN A CA 1
ATOM 2377 C C . ASN A 1 291 ? 18.068 8.893 -10.394 1.00 60.78 291 ASN A C 1
ATOM 2379 O O . ASN A 1 291 ? 18.025 10.061 -10.786 1.00 60.78 291 ASN A O 1
ATOM 2383 N N . TYR A 1 292 ? 18.942 8.009 -10.864 1.00 56.09 292 TYR A N 1
ATOM 2384 C CA . TYR A 1 292 ? 19.725 8.263 -12.061 1.00 56.09 292 TYR A CA 1
ATOM 2385 C C . TYR A 1 292 ? 18.762 8.599 -13.212 1.00 56.09 292 TYR A C 1
ATOM 2387 O O . TYR A 1 292 ? 17.825 7.849 -13.503 1.00 56.09 292 TYR A O 1
ATOM 2395 N N . LYS A 1 293 ? 18.943 9.755 -13.859 1.00 58.19 293 LYS A N 1
ATOM 2396 C CA . LYS A 1 293 ? 18.202 10.073 -15.082 1.00 58.19 293 LYS A CA 1
ATOM 2397 C C . LYS A 1 293 ? 18.665 9.083 -16.152 1.00 58.19 293 LYS A C 1
ATOM 2399 O O . LYS A 1 293 ? 19.703 9.292 -16.763 1.00 58.19 293 LYS A O 1
ATOM 2404 N N . ASN A 1 294 ? 17.884 8.035 -16.413 1.00 55.03 294 ASN A N 1
ATOM 2405 C CA . ASN A 1 294 ? 18.152 7.040 -17.467 1.00 55.03 294 ASN A CA 1
ATOM 2406 C C . ASN A 1 294 ? 18.094 7.604 -18.903 1.00 55.03 294 ASN A C 1
ATOM 2408 O O . ASN A 1 294 ? 18.047 6.846 -19.864 1.00 55.03 294 ASN A O 1
ATOM 2412 N N . ALA A 1 295 ? 18.079 8.924 -19.071 1.00 59.12 295 ALA A N 1
ATOM 2413 C CA . ALA A 1 295 ? 18.119 9.577 -20.364 1.00 59.12 295 ALA A CA 1
ATOM 2414 C C . ALA A 1 295 ? 19.420 10.376 -20.460 1.00 59.12 295 ALA A C 1
ATOM 2416 O O . ALA A 1 295 ? 19.451 11.580 -20.202 1.00 59.12 295 ALA A O 1
ATOM 2417 N N . LEU A 1 296 ? 20.502 9.693 -20.841 1.00 60.75 296 LEU A N 1
ATOM 2418 C CA . LEU A 1 296 ? 21.559 10.377 -21.579 1.00 60.75 296 LEU A CA 1
ATOM 2419 C C . LEU A 1 296 ? 20.913 10.987 -22.840 1.00 60.75 296 LEU A C 1
ATOM 2421 O O . LEU A 1 296 ? 19.974 10.388 -23.379 1.00 60.75 296 LEU A O 1
ATOM 2425 N N . PRO A 1 297 ? 21.365 12.158 -23.325 1.00 65.94 297 PRO A N 1
ATOM 2426 C CA . PRO A 1 297 ? 20.989 12.615 -24.657 1.00 65.94 297 PRO A CA 1
ATOM 2427 C C . PRO A 1 297 ? 21.230 11.463 -25.633 1.00 65.94 297 PRO A C 1
ATOM 2429 O O . PRO A 1 297 ? 22.303 10.857 -25.588 1.00 65.94 297 PRO A O 1
ATOM 2432 N N . ALA A 1 298 ? 20.245 11.129 -26.471 1.00 63.28 298 ALA A N 1
ATOM 2433 C CA . ALA A 1 298 ? 20.437 10.109 -27.491 1.00 63.28 298 ALA A CA 1
ATOM 2434 C C . ALA A 1 298 ? 21.700 10.472 -28.286 1.00 63.28 298 ALA A C 1
ATOM 2436 O O . ALA A 1 298 ? 21.786 11.568 -28.848 1.00 63.28 298 ALA A O 1
ATOM 2437 N N . GLY A 1 299 ? 22.707 9.594 -28.264 1.00 66.31 299 GLY A N 1
ATOM 2438 C CA . GLY A 1 299 ? 23.905 9.782 -29.074 1.00 66.31 299 GLY A CA 1
ATOM 2439 C C . GLY A 1 299 ? 23.494 9.986 -30.531 1.00 66.31 299 GLY A C 1
ATOM 2440 O O . GLY A 1 299 ? 22.489 9.430 -30.978 1.00 66.31 299 GLY A O 1
ATOM 2441 N N . ARG A 1 300 ? 24.235 10.811 -31.277 1.00 67.94 300 ARG A N 1
ATOM 2442 C CA . ARG A 1 300 ? 23.976 10.979 -32.712 1.00 67.94 300 ARG A CA 1
ATOM 2443 C C . ARG A 1 300 ? 24.117 9.608 -33.378 1.00 67.94 300 ARG A C 1
ATOM 2445 O O . ARG A 1 300 ? 25.223 9.080 -33.443 1.00 67.94 300 ARG A O 1
ATOM 2452 N N . LEU A 1 301 ? 23.006 9.032 -33.838 1.00 70.56 301 LEU A N 1
ATOM 2453 C CA . LEU A 1 301 ? 23.022 7.821 -34.651 1.00 70.56 301 LEU A CA 1
ATOM 2454 C C . LEU A 1 301 ? 23.756 8.155 -35.950 1.00 70.56 301 LEU A C 1
ATOM 2456 O O . LEU A 1 301 ? 23.291 8.988 -36.726 1.00 70.56 301 LEU A O 1
ATOM 2460 N N . ILE A 1 302 ? 24.917 7.541 -36.164 1.00 74.75 302 ILE A N 1
ATOM 2461 C CA . ILE A 1 302 ? 25.610 7.589 -37.449 1.00 74.75 302 ILE A CA 1
ATOM 2462 C C . ILE A 1 302 ? 25.055 6.414 -38.261 1.00 74.75 302 ILE A C 1
ATOM 2464 O O . ILE A 1 302 ? 25.317 5.266 -37.894 1.00 74.75 302 ILE A O 1
ATOM 2468 N N . PRO A 1 303 ? 24.245 6.653 -39.307 1.00 76.19 303 PRO A N 1
ATOM 2469 C CA . PRO A 1 303 ? 23.716 5.569 -40.119 1.00 76.19 303 PRO A CA 1
ATOM 2470 C C . PRO A 1 303 ? 24.859 4.871 -40.863 1.00 76.19 303 PRO A C 1
ATOM 2472 O O . PRO A 1 303 ? 25.696 5.523 -41.489 1.00 76.19 303 PRO A O 1
ATOM 2475 N N . ILE A 1 304 ? 24.881 3.539 -40.813 1.00 83.44 304 ILE A N 1
ATOM 2476 C CA . ILE A 1 304 ? 25.738 2.729 -41.681 1.00 83.44 304 ILE A CA 1
ATOM 2477 C C . ILE A 1 304 ? 25.113 2.774 -43.079 1.00 83.44 304 ILE A C 1
ATOM 2479 O O . ILE A 1 304 ? 23.949 2.417 -43.249 1.00 83.44 304 ILE A O 1
ATOM 2483 N N . VAL A 1 305 ? 25.865 3.246 -44.074 1.00 88.25 305 VAL A N 1
ATOM 2484 C CA . VAL A 1 305 ? 25.409 3.346 -45.468 1.00 88.25 305 VAL A CA 1
ATOM 2485 C C . VAL A 1 305 ? 26.151 2.308 -46.306 1.00 88.25 305 VAL A C 1
ATOM 2487 O O . VAL A 1 305 ? 27.376 2.230 -46.247 1.00 88.25 305 VAL A O 1
ATOM 2490 N N . SER A 1 306 ? 25.400 1.530 -47.084 1.00 90.62 306 SER A N 1
ATOM 2491 C CA . SER A 1 306 ? 25.897 0.609 -48.114 1.00 90.62 306 SER A CA 1
ATOM 2492 C C . SER A 1 306 ? 25.299 1.008 -49.463 1.00 90.62 306 SER A C 1
ATOM 2494 O O . SER A 1 306 ? 24.114 1.332 -49.528 1.00 90.62 306 SER A O 1
ATOM 2496 N N . ASN A 1 307 ? 26.093 0.955 -50.521 1.00 93.00 307 ASN A N 1
ATOM 2497 C CA . ASN A 1 307 ? 25.791 1.387 -51.880 1.00 93.00 307 ASN A CA 1
ATOM 2498 C C . ASN A 1 307 ? 25.500 0.217 -52.833 1.00 93.00 307 ASN A C 1
ATOM 2500 O O . ASN A 1 307 ? 24.823 0.421 -53.838 1.00 93.00 307 ASN A O 1
ATOM 2504 N N . TYR A 1 308 ? 26.006 -0.988 -52.549 1.00 94.38 308 TYR A N 1
ATOM 2505 C CA . TYR A 1 308 ? 25.790 -2.180 -53.379 1.00 94.38 308 TYR A CA 1
ATOM 2506 C C . TYR A 1 308 ? 25.790 -3.480 -52.551 1.00 94.38 308 TYR A C 1
ATOM 2508 O O . TYR A 1 308 ? 26.316 -3.492 -51.432 1.00 94.38 308 TYR A O 1
ATOM 2516 N N . PRO A 1 309 ? 25.190 -4.579 -53.066 1.00 95.81 309 PRO A N 1
ATOM 2517 C CA . PRO A 1 309 ? 25.233 -5.880 -52.401 1.00 95.81 309 PRO A CA 1
ATOM 2518 C C . PRO A 1 309 ? 26.671 -6.348 -52.166 1.00 95.81 309 PRO A C 1
ATOM 2520 O O . PRO A 1 309 ? 27.548 -6.096 -52.992 1.00 95.81 309 PRO A O 1
ATOM 2523 N N . ASN A 1 310 ? 26.898 -7.066 -51.068 1.00 94.31 310 ASN A N 1
ATOM 2524 C CA . ASN A 1 310 ? 28.199 -7.597 -50.656 1.00 94.31 310 ASN A CA 1
ATOM 2525 C C . ASN A 1 310 ? 29.247 -6.540 -50.246 1.00 94.31 310 ASN A C 1
ATOM 2527 O O . ASN A 1 310 ? 30.408 -6.870 -50.000 1.00 94.31 310 ASN A O 1
ATOM 2531 N N . GLU A 1 311 ? 28.860 -5.266 -50.125 1.00 94.06 311 GLU A N 1
ATOM 2532 C CA . GLU A 1 311 ? 29.746 -4.227 -49.587 1.00 94.06 311 GLU A CA 1
ATOM 2533 C C . GLU A 1 311 ? 29.907 -4.358 -48.068 1.00 94.06 311 GLU A C 1
ATOM 2535 O O . GLU A 1 311 ? 31.022 -4.306 -47.553 1.00 94.06 311 GLU A O 1
ATOM 2540 N N . ILE A 1 312 ? 28.796 -4.524 -47.343 1.00 95.25 312 ILE A N 1
ATOM 2541 C CA . ILE A 1 312 ? 28.778 -4.605 -45.880 1.00 95.25 312 ILE A CA 1
ATOM 2542 C C . ILE A 1 312 ? 27.953 -5.813 -45.461 1.00 95.25 312 ILE A C 1
ATOM 2544 O O . ILE A 1 312 ? 26.736 -5.829 -45.653 1.00 95.25 312 ILE A O 1
ATOM 2548 N N . ILE A 1 313 ? 28.608 -6.778 -44.823 1.00 95.69 313 ILE A N 1
ATOM 2549 C CA . ILE A 1 313 ? 27.964 -7.952 -44.236 1.00 95.69 313 ILE A CA 1
ATOM 2550 C C . ILE A 1 313 ? 27.984 -7.834 -42.725 1.00 95.69 313 ILE A C 1
ATOM 2552 O O . ILE A 1 313 ? 29.021 -7.541 -42.133 1.00 95.69 313 ILE A O 1
ATOM 2556 N N . THR A 1 314 ? 26.838 -8.073 -42.097 1.00 94.19 314 THR A N 1
ATOM 2557 C CA . THR A 1 314 ? 26.716 -8.131 -40.643 1.00 94.19 314 THR A CA 1
ATOM 2558 C C . THR A 1 314 ? 26.611 -9.578 -40.177 1.00 94.19 314 THR A C 1
ATOM 2560 O O . THR A 1 314 ? 25.772 -10.320 -40.695 1.00 94.19 314 THR A O 1
ATOM 2563 N N . LEU A 1 315 ? 27.416 -9.965 -39.190 1.00 94.06 315 LEU A N 1
ATOM 2564 C CA . LEU A 1 315 ? 27.303 -11.238 -38.482 1.00 94.06 315 LEU A CA 1
ATOM 2565 C C . LEU A 1 315 ? 26.669 -11.014 -37.113 1.00 94.06 315 LEU A C 1
ATOM 2567 O O . LEU A 1 315 ? 27.116 -10.152 -36.360 1.00 94.06 315 LEU A O 1
ATOM 2571 N N . ASP A 1 316 ? 25.670 -11.823 -36.786 1.00 92.94 316 ASP A N 1
ATOM 2572 C CA . ASP A 1 316 ? 25.044 -11.850 -35.467 1.00 92.94 316 ASP A CA 1
ATOM 2573 C C . ASP A 1 316 ? 24.902 -13.296 -34.977 1.00 92.94 316 ASP A C 1
ATOM 2575 O O . ASP A 1 316 ? 24.764 -14.235 -35.768 1.00 92.94 316 ASP A O 1
ATOM 2579 N N . LEU A 1 317 ? 24.960 -13.492 -33.664 1.00 92.56 317 LEU A N 1
ATOM 2580 C CA . LEU A 1 317 ? 24.847 -14.799 -33.037 1.00 92.56 317 LEU A CA 1
ATOM 2581 C C . LEU A 1 317 ? 23.738 -14.793 -31.993 1.00 92.56 317 LEU A C 1
ATOM 2583 O O . LEU A 1 317 ? 23.855 -14.209 -30.921 1.00 92.56 317 LEU A O 1
ATOM 2587 N N . LEU A 1 318 ? 22.702 -15.577 -32.257 1.00 92.81 318 LEU A N 1
ATOM 2588 C CA . LEU A 1 318 ? 21.589 -15.747 -31.340 1.00 92.81 318 LEU A CA 1
ATOM 2589 C C . LEU A 1 318 ? 21.765 -17.010 -30.489 1.00 92.81 318 LEU A C 1
ATOM 2591 O O . LEU A 1 318 ? 22.072 -18.091 -31.003 1.00 92.81 318 LEU A O 1
ATOM 2595 N N . GLY A 1 319 ? 21.519 -16.888 -29.183 1.00 91.81 319 GLY A N 1
ATOM 2596 C CA . GLY A 1 319 ? 21.535 -17.991 -28.222 1.00 91.81 319 GLY A CA 1
ATOM 2597 C C . GLY A 1 319 ? 22.306 -17.662 -26.934 1.00 91.81 319 GLY A C 1
ATOM 2598 O O . GLY A 1 319 ? 22.667 -16.511 -26.708 1.00 91.81 319 GLY A O 1
ATOM 2599 N N . PRO A 1 320 ? 22.575 -18.663 -26.077 1.00 90.44 320 PRO A N 1
ATOM 2600 C CA . PRO A 1 320 ? 22.209 -20.068 -26.243 1.00 90.44 320 PRO A CA 1
ATOM 2601 C C . PRO A 1 320 ? 20.701 -20.321 -26.083 1.00 90.44 320 PRO A C 1
ATOM 2603 O O . PRO A 1 320 ? 20.064 -19.839 -25.152 1.00 90.44 320 PRO A O 1
ATOM 2606 N N . TYR A 1 321 ? 20.145 -21.144 -26.968 1.00 93.06 321 TYR A N 1
ATOM 2607 C CA . TYR A 1 321 ? 18.781 -21.671 -26.906 1.00 93.06 321 TYR A CA 1
ATOM 2608 C C . TYR A 1 321 ? 18.738 -23.079 -26.289 1.00 93.06 321 TYR A C 1
ATOM 2610 O O . TYR A 1 321 ? 19.767 -23.770 -26.239 1.00 93.06 321 TYR A O 1
ATOM 2618 N N . PRO A 1 322 ? 17.544 -23.563 -25.885 1.00 94.06 322 PRO A N 1
ATOM 2619 C CA . PRO A 1 322 ? 17.336 -24.975 -25.592 1.00 94.06 322 PRO A CA 1
ATOM 2620 C C . PRO A 1 322 ? 17.824 -25.871 -26.736 1.00 94.06 322 PRO A C 1
ATOM 2622 O O . PRO A 1 322 ? 17.664 -25.570 -27.919 1.00 94.06 322 PRO A O 1
ATOM 2625 N N . VAL A 1 323 ? 18.438 -26.994 -26.372 1.00 92.50 323 VAL A N 1
ATOM 2626 C CA . VAL A 1 323 ? 19.099 -27.883 -27.330 1.00 92.50 323 VAL A CA 1
ATOM 2627 C C . VAL A 1 323 ? 18.076 -28.545 -28.251 1.00 92.50 323 VAL A C 1
ATOM 2629 O O . VAL A 1 323 ? 17.177 -29.242 -27.785 1.00 92.50 323 VAL A O 1
ATOM 2632 N N . SER A 1 324 ? 18.247 -28.401 -29.567 1.00 92.06 324 SER A N 1
ATOM 2633 C CA . SER A 1 324 ? 17.372 -29.086 -30.530 1.00 92.06 324 SER A CA 1
ATOM 2634 C C . SER A 1 324 ? 17.490 -30.614 -30.432 1.00 92.06 324 SER A C 1
ATOM 2636 O O . SER A 1 324 ? 18.586 -31.169 -30.321 1.00 92.06 324 SER A O 1
ATOM 2638 N N . ARG A 1 325 ? 16.349 -31.311 -30.522 1.00 87.88 325 ARG A N 1
ATOM 2639 C CA . ARG A 1 325 ? 16.246 -32.758 -30.253 1.00 87.88 325 ARG A CA 1
ATOM 2640 C C . ARG A 1 325 ? 17.114 -33.623 -31.171 1.00 87.88 325 ARG A C 1
ATOM 2642 O O . ARG A 1 325 ? 17.712 -34.588 -30.713 1.00 87.88 325 ARG A O 1
ATOM 2649 N N . VAL A 1 326 ? 17.186 -33.270 -32.455 1.00 90.12 326 VAL A N 1
ATOM 2650 C CA . VAL A 1 326 ? 17.844 -34.088 -33.489 1.00 90.12 326 VAL A CA 1
ATOM 2651 C C . VAL A 1 326 ? 19.297 -33.666 -33.695 1.00 90.12 326 VAL A C 1
ATOM 2653 O O . VAL A 1 326 ? 20.217 -34.447 -33.479 1.00 90.12 326 VAL A O 1
ATOM 2656 N N . ARG A 1 327 ? 19.524 -32.410 -34.101 1.00 88.38 327 ARG A N 1
ATOM 2657 C CA . ARG A 1 327 ? 20.861 -31.928 -34.485 1.00 88.38 327 ARG A CA 1
ATOM 2658 C C . ARG A 1 327 ? 21.653 -31.318 -33.335 1.00 88.38 327 ARG A C 1
ATOM 2660 O O . ARG A 1 327 ? 22.807 -30.963 -33.538 1.00 88.38 327 ARG A O 1
ATOM 2667 N N . ARG A 1 328 ? 21.076 -31.232 -32.131 1.00 92.50 328 ARG A N 1
ATOM 2668 C CA . ARG A 1 328 ? 21.741 -30.752 -30.907 1.00 92.50 328 ARG A CA 1
ATOM 2669 C C . ARG A 1 328 ? 22.322 -29.333 -31.021 1.00 92.50 328 ARG A C 1
ATOM 2671 O O . ARG A 1 328 ? 23.243 -28.982 -30.291 1.00 92.50 328 ARG A O 1
ATOM 2678 N N . ASN A 1 329 ? 21.774 -28.522 -31.924 1.00 94.19 329 ASN A N 1
ATOM 2679 C CA . ASN A 1 329 ? 22.100 -27.105 -32.082 1.00 94.19 329 ASN A CA 1
ATOM 2680 C C . ASN A 1 329 ? 21.573 -26.285 -30.902 1.00 94.19 329 ASN A C 1
ATOM 2682 O O . ASN A 1 329 ? 20.536 -26.638 -30.332 1.00 94.19 329 ASN A O 1
ATOM 2686 N N . ARG A 1 330 ? 22.301 -25.220 -30.563 1.00 95.00 330 ARG A N 1
ATOM 2687 C CA . ARG A 1 330 ? 22.035 -24.307 -29.439 1.00 95.00 330 ARG A CA 1
ATOM 2688 C C . ARG A 1 330 ? 22.215 -22.835 -29.800 1.00 95.00 330 ARG A C 1
ATOM 2690 O O . ARG A 1 330 ? 21.841 -21.986 -29.006 1.00 95.00 330 ARG A O 1
ATOM 2697 N N . TYR A 1 331 ? 22.776 -22.535 -30.965 1.00 95.12 331 TYR A N 1
ATOM 2698 C CA . TYR A 1 331 ? 22.984 -21.172 -31.437 1.00 95.12 331 TYR A CA 1
ATOM 2699 C C . TYR A 1 331 ? 22.505 -21.046 -32.877 1.00 95.12 331 TYR A C 1
ATOM 2701 O O . TYR A 1 331 ? 22.358 -22.053 -33.578 1.00 95.12 331 TYR A O 1
ATOM 2709 N N . VAL A 1 332 ? 22.291 -19.815 -33.315 1.00 95.81 332 VAL A N 1
ATOM 2710 C CA . VAL A 1 332 ? 21.957 -19.476 -34.694 1.00 95.81 332 VAL A CA 1
ATOM 2711 C C . VAL A 1 332 ? 22.879 -18.348 -35.130 1.00 95.81 332 VAL A C 1
ATOM 2713 O O . VAL A 1 332 ? 22.861 -17.280 -34.530 1.00 95.81 332 VAL A O 1
ATOM 2716 N N . LEU A 1 333 ? 23.699 -18.604 -36.145 1.00 95.44 333 LEU A N 1
ATOM 2717 C CA . LEU A 1 333 ? 24.485 -17.585 -36.828 1.00 95.44 333 LEU A CA 1
ATOM 2718 C C . LEU A 1 333 ? 23.611 -16.948 -37.904 1.00 95.44 333 LEU A C 1
ATOM 2720 O O . LEU A 1 333 ? 23.049 -17.656 -38.741 1.00 95.44 333 LEU A O 1
ATOM 2724 N N . VAL A 1 334 ? 23.509 -15.629 -37.872 1.00 96.50 334 VAL A N 1
ATOM 2725 C CA . VAL A 1 334 ? 22.786 -14.829 -38.853 1.00 96.50 334 VAL A CA 1
ATOM 2726 C C . VAL A 1 334 ? 23.809 -14.014 -39.631 1.00 96.50 334 VAL A C 1
ATOM 2728 O O . VAL A 1 334 ? 24.567 -13.243 -39.049 1.00 96.50 334 VAL A O 1
ATOM 2731 N N . ILE A 1 335 ? 23.840 -14.194 -40.947 1.00 96.12 335 ILE A N 1
ATOM 2732 C CA . ILE A 1 335 ? 24.692 -13.438 -41.869 1.00 96.12 335 ILE A CA 1
ATOM 2733 C C . ILE A 1 335 ? 23.757 -12.588 -42.712 1.00 96.12 335 ILE A C 1
ATOM 2735 O O . ILE A 1 335 ? 22.916 -13.142 -43.413 1.00 96.12 335 ILE A O 1
ATOM 2739 N N . THR A 1 336 ? 23.871 -11.265 -42.645 1.00 96.50 336 THR A N 1
ATOM 2740 C CA . THR A 1 336 ? 22.971 -10.368 -43.383 1.00 96.50 336 THR A CA 1
ATOM 2741 C C . THR A 1 336 ? 23.755 -9.418 -44.271 1.00 96.50 336 THR A C 1
ATOM 2743 O O . THR A 1 336 ? 24.655 -8.727 -43.799 1.00 96.50 336 THR A O 1
ATOM 2746 N N . ASP A 1 337 ? 23.386 -9.348 -45.548 1.00 95.81 337 ASP A N 1
ATOM 2747 C CA . ASP A 1 337 ? 23.847 -8.295 -46.445 1.00 95.81 337 ASP A CA 1
ATOM 2748 C C . ASP A 1 337 ? 23.100 -6.995 -46.159 1.00 95.81 337 ASP A C 1
ATOM 2750 O O . ASP A 1 337 ? 21.872 -6.912 -46.254 1.00 95.81 337 ASP A O 1
ATOM 2754 N N . HIS A 1 338 ? 23.847 -5.954 -45.800 1.00 95.56 338 HIS A N 1
ATOM 2755 C CA . HIS A 1 338 ? 23.260 -4.702 -45.348 1.00 95.56 338 HIS A CA 1
ATOM 2756 C C . HIS A 1 338 ? 22.491 -3.977 -46.464 1.00 95.56 338 HIS A C 1
ATOM 2758 O O . HIS A 1 338 ? 21.509 -3.294 -46.163 1.00 95.56 338 HIS A O 1
ATOM 2764 N N . PHE A 1 339 ? 22.891 -4.128 -47.731 1.00 95.56 339 PHE A N 1
ATOM 2765 C CA . PHE A 1 339 ? 22.245 -3.452 -48.857 1.00 95.56 339 PHE A CA 1
ATOM 2766 C C . PHE A 1 339 ? 20.957 -4.159 -49.290 1.00 95.56 339 PHE A C 1
ATOM 2768 O O . PHE A 1 339 ? 19.875 -3.581 -49.209 1.00 95.56 339 PHE A O 1
ATOM 2775 N N . SER A 1 340 ? 21.057 -5.421 -49.713 1.00 94.88 340 SER A N 1
ATOM 2776 C CA . SER A 1 340 ? 19.925 -6.190 -50.246 1.00 94.88 340 SER A CA 1
ATOM 2777 C C . SER A 1 340 ? 18.976 -6.712 -49.169 1.00 94.88 340 SER A C 1
ATOM 2779 O O . SER A 1 340 ? 17.872 -7.150 -49.490 1.00 94.88 340 SER A O 1
ATOM 2781 N N . LYS A 1 341 ? 19.402 -6.681 -47.897 1.00 93.94 341 LYS A N 1
ATOM 2782 C CA . LYS A 1 341 ? 18.728 -7.323 -46.758 1.00 93.94 341 LYS A CA 1
ATOM 2783 C C . LYS A 1 341 ? 18.632 -8.848 -46.882 1.00 93.94 341 LYS A C 1
ATOM 2785 O O . LYS A 1 341 ? 17.854 -9.467 -46.158 1.00 93.94 341 LYS A O 1
ATOM 2790 N N . TRP A 1 342 ? 19.424 -9.460 -47.766 1.00 95.06 342 TRP A N 1
ATOM 2791 C CA . TRP A 1 342 ? 19.546 -10.913 -47.854 1.00 95.06 342 TRP A CA 1
ATOM 2792 C C . TRP A 1 342 ? 20.116 -11.478 -46.554 1.00 95.06 342 TRP A C 1
ATOM 2794 O O . TRP A 1 342 ? 21.129 -10.979 -46.068 1.00 95.06 342 TRP A O 1
ATOM 2804 N N . ALA A 1 343 ? 19.489 -12.522 -46.009 1.00 95.19 343 ALA A N 1
ATOM 2805 C CA . ALA A 1 343 ? 19.891 -13.132 -44.748 1.00 95.19 3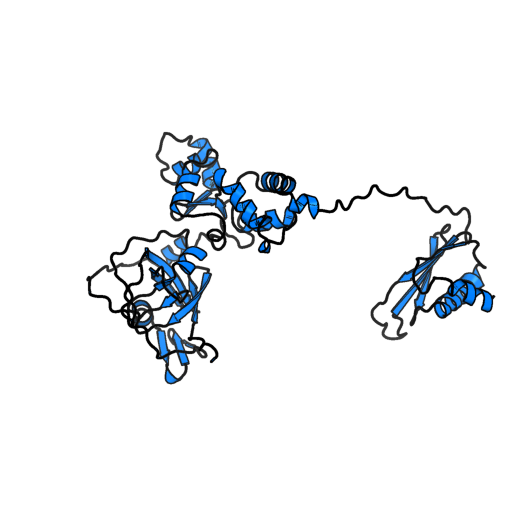43 ALA A CA 1
ATOM 2806 C C . ALA A 1 343 ? 20.086 -14.648 -44.889 1.00 95.19 343 ALA A C 1
ATOM 2808 O O . ALA A 1 343 ? 19.201 -15.354 -45.371 1.00 95.19 343 ALA A O 1
ATOM 2809 N N . GLU A 1 344 ? 21.223 -15.150 -44.409 1.00 95.50 344 GLU A N 1
ATOM 2810 C CA . GLU A 1 344 ? 21.510 -16.575 -44.236 1.00 95.50 344 GLU A CA 1
ATOM 2811 C C . GLU A 1 344 ? 21.440 -16.927 -42.748 1.00 95.50 344 GLU A C 1
ATOM 2813 O O . GLU A 1 344 ? 22.056 -16.271 -41.905 1.00 95.50 344 GLU A O 1
ATOM 2818 N N . ILE A 1 345 ? 20.685 -17.976 -42.419 1.00 96.50 345 ILE A N 1
ATOM 2819 C CA . ILE A 1 345 ? 20.418 -18.389 -41.037 1.00 96.50 345 ILE A CA 1
ATOM 2820 C C . ILE A 1 345 ? 20.956 -19.804 -40.834 1.00 96.50 345 ILE A C 1
ATOM 2822 O O . ILE A 1 345 ? 20.417 -20.776 -41.364 1.00 96.50 345 ILE A O 1
ATOM 2826 N N . ILE A 1 346 ? 22.013 -19.929 -40.034 1.00 95.56 346 ILE A N 1
ATOM 2827 C CA . ILE A 1 346 ? 22.797 -21.159 -39.914 1.00 95.56 346 ILE A CA 1
ATOM 2828 C C . ILE A 1 346 ? 22.766 -21.659 -38.465 1.00 95.56 346 ILE A C 1
ATOM 2830 O O . ILE A 1 346 ? 23.288 -21.001 -37.564 1.00 95.56 346 ILE A O 1
ATOM 2834 N N . PRO A 1 347 ? 22.196 -22.843 -38.189 1.00 95.19 347 PRO A N 1
ATOM 2835 C CA . PRO A 1 347 ? 22.131 -23.362 -36.832 1.00 95.19 347 PRO A CA 1
ATOM 2836 C C . PRO A 1 347 ? 23.460 -24.013 -36.412 1.00 95.19 347 PRO A C 1
ATOM 2838 O O . PRO A 1 347 ? 24.014 -24.845 -37.133 1.00 95.19 347 PRO A O 1
ATOM 2841 N N . LEU A 1 348 ? 23.940 -23.698 -35.205 1.00 94.81 348 LEU A N 1
ATOM 2842 C CA . LEU A 1 348 ? 25.234 -24.146 -34.680 1.00 94.81 348 LEU A CA 1
ATOM 2843 C C . LEU A 1 348 ? 25.102 -24.920 -33.357 1.00 94.81 348 LEU A C 1
ATOM 2845 O O . LEU A 1 348 ? 24.282 -24.606 -32.490 1.00 94.81 348 LEU A O 1
ATOM 2849 N N . LYS A 1 349 ? 25.972 -25.918 -33.154 1.00 93.81 349 LYS A N 1
ATOM 2850 C CA . LYS A 1 349 ? 26.130 -26.640 -31.869 1.00 93.81 349 LYS A CA 1
ATOM 2851 C C . LYS A 1 349 ? 26.998 -25.873 -30.866 1.00 93.81 349 LYS A C 1
ATOM 2853 O O . LYS A 1 349 ? 26.753 -25.922 -29.657 1.00 93.81 349 LYS A O 1
ATOM 2858 N N . LYS A 1 350 ? 28.028 -25.202 -31.383 1.00 90.00 350 LYS A N 1
ATOM 2859 C CA . LYS A 1 350 ? 29.021 -24.398 -30.664 1.00 90.00 350 LYS A CA 1
ATOM 2860 C C . LYS A 1 350 ? 29.230 -23.101 -31.440 1.00 90.00 350 LYS A C 1
ATOM 2862 O O . LYS A 1 350 ? 29.160 -23.130 -32.664 1.00 90.00 350 LYS A O 1
ATOM 2867 N N . ALA A 1 351 ? 29.511 -22.017 -30.733 1.00 88.25 351 ALA A N 1
ATOM 2868 C CA . ALA A 1 351 ? 29.760 -20.708 -31.318 1.00 88.25 351 ALA A CA 1
ATOM 2869 C C . ALA A 1 351 ? 31.199 -20.246 -31.045 1.00 88.25 351 ALA A C 1
ATOM 2871 O O . ALA A 1 351 ? 31.423 -19.224 -30.410 1.00 88.25 351 ALA A O 1
ATOM 2872 N N . SER A 1 352 ? 32.178 -21.057 -31.449 1.00 88.88 352 SER A N 1
ATOM 2873 C CA . SER A 1 352 ? 33.583 -20.641 -31.442 1.00 88.88 352 SER A CA 1
ATOM 2874 C C . SER A 1 352 ? 33.917 -19.887 -32.729 1.00 88.88 352 SER A C 1
ATOM 2876 O O . SER A 1 352 ? 33.315 -20.170 -33.768 1.00 88.88 352 SER A O 1
ATOM 2878 N N . ALA A 1 353 ? 34.913 -19.000 -32.673 1.00 87.94 353 ALA A N 1
ATOM 2879 C CA . ALA A 1 353 ? 35.377 -18.216 -33.820 1.00 87.94 353 ALA A CA 1
ATOM 2880 C C . ALA A 1 353 ? 35.645 -19.088 -35.056 1.00 87.94 353 ALA A C 1
ATOM 2882 O O . ALA A 1 353 ? 35.120 -18.810 -36.131 1.00 87.94 353 ALA A O 1
ATOM 2883 N N . ARG A 1 354 ? 36.343 -20.223 -34.882 1.00 87.81 354 ARG A N 1
ATOM 2884 C CA . ARG A 1 354 ? 36.614 -21.167 -35.978 1.00 87.81 354 ARG A CA 1
ATOM 2885 C C . ARG A 1 354 ? 35.351 -21.703 -36.651 1.00 87.81 354 ARG A C 1
ATOM 2887 O O . ARG A 1 354 ? 35.251 -21.692 -37.869 1.00 87.81 354 ARG A O 1
ATOM 2894 N N . VAL A 1 355 ? 34.370 -22.148 -35.862 1.00 90.94 355 VAL A N 1
ATOM 2895 C CA . VAL A 1 355 ? 33.124 -22.719 -36.402 1.00 90.94 355 VAL A CA 1
ATOM 2896 C C . VAL A 1 355 ? 32.329 -21.657 -37.156 1.00 90.94 355 VAL A C 1
ATOM 2898 O O . VAL A 1 355 ? 31.700 -21.964 -38.166 1.00 90.94 355 VAL A O 1
ATOM 2901 N N . ILE A 1 356 ? 32.348 -20.418 -36.664 1.00 92.06 356 ILE A N 1
ATOM 2902 C CA . ILE A 1 356 ? 31.706 -19.284 -37.328 1.00 92.06 356 ILE A CA 1
ATOM 2903 C C . ILE A 1 356 ? 32.422 -18.970 -38.646 1.00 92.06 356 ILE A C 1
ATOM 2905 O O . ILE A 1 356 ? 31.742 -18.842 -39.659 1.00 92.06 356 ILE A O 1
ATOM 2909 N N . ALA A 1 357 ? 33.758 -18.919 -38.657 1.00 91.31 357 ALA A N 1
ATOM 2910 C CA . ALA A 1 357 ? 34.563 -18.691 -39.858 1.00 91.31 357 ALA A CA 1
ATOM 2911 C C . ALA A 1 357 ? 34.311 -19.762 -40.931 1.00 91.31 357 ALA A C 1
ATOM 2913 O O . ALA A 1 357 ? 33.951 -19.415 -42.055 1.00 91.31 357 ALA A O 1
ATOM 2914 N N . ASP A 1 358 ? 34.381 -21.050 -40.568 1.00 91.44 358 ASP A N 1
ATOM 2915 C CA . ASP A 1 358 ? 34.099 -22.161 -41.486 1.00 91.44 358 ASP A CA 1
ATOM 2916 C C . ASP A 1 358 ? 32.678 -22.036 -42.070 1.00 91.44 358 ASP A C 1
ATOM 2918 O O . ASP A 1 358 ? 32.462 -22.164 -43.271 1.00 91.44 358 ASP A O 1
ATOM 2922 N N . LYS A 1 359 ? 31.675 -21.737 -41.230 1.00 93.62 359 LYS A N 1
ATOM 2923 C CA . LYS A 1 359 ? 30.278 -21.632 -41.681 1.00 93.62 359 LYS A CA 1
ATOM 2924 C C . LYS A 1 359 ? 30.027 -20.403 -42.540 1.00 93.62 359 LYS A C 1
ATOM 2926 O O . LYS A 1 359 ? 29.243 -20.498 -43.486 1.00 93.62 359 LYS A O 1
ATOM 2931 N N . PHE A 1 360 ? 30.678 -19.289 -42.234 1.00 93.88 360 PHE A N 1
ATOM 2932 C CA . PHE A 1 360 ? 30.624 -18.085 -43.048 1.00 93.88 360 PHE A CA 1
ATOM 2933 C C . PHE A 1 360 ? 31.265 -18.320 -44.419 1.00 93.88 360 PHE A C 1
ATOM 2935 O O . PHE A 1 360 ? 30.671 -17.971 -45.441 1.00 93.88 360 PHE A O 1
ATOM 2942 N N . PHE A 1 361 ? 32.410 -19.003 -44.459 1.00 93.00 361 PHE A N 1
ATOM 2943 C CA . PHE A 1 361 ? 33.052 -19.386 -45.709 1.00 93.00 361 PHE A CA 1
ATOM 2944 C C . PHE A 1 361 ? 32.166 -20.326 -46.541 1.00 93.00 361 PHE A C 1
ATOM 2946 O O . PHE A 1 361 ? 31.798 -19.995 -47.669 1.00 93.00 361 PHE A O 1
ATOM 2953 N N . ASP A 1 362 ? 31.748 -21.448 -45.946 1.00 93.31 362 ASP A N 1
ATOM 2954 C CA . ASP A 1 362 ? 30.967 -22.505 -46.597 1.00 93.31 362 ASP A CA 1
ATOM 2955 C C . ASP A 1 362 ? 29.658 -21.996 -47.209 1.00 93.31 362 ASP A C 1
ATOM 2957 O O . ASP A 1 362 ? 29.276 -22.421 -48.298 1.00 93.31 362 ASP A O 1
ATOM 2961 N N . ASN A 1 363 ? 28.927 -21.143 -46.483 1.00 92.94 363 ASN A N 1
ATOM 2962 C CA . ASN A 1 363 ? 27.533 -20.822 -46.808 1.00 92.94 363 ASN A CA 1
ATOM 2963 C C . ASN A 1 363 ? 27.365 -19.459 -47.480 1.00 92.94 363 ASN A C 1
ATOM 2965 O O . ASN A 1 363 ? 26.320 -19.226 -48.095 1.00 92.94 363 ASN A O 1
ATOM 2969 N N . TYR A 1 364 ? 28.359 -18.574 -47.361 1.00 94.31 364 TYR A N 1
ATOM 2970 C CA . TYR A 1 364 ? 28.286 -17.215 -47.885 1.00 94.31 364 TYR A CA 1
ATOM 2971 C C . TYR A 1 364 ? 29.436 -16.902 -48.849 1.00 94.31 364 TYR A C 1
ATOM 2973 O O . TYR A 1 364 ? 29.177 -16.700 -50.036 1.00 94.31 364 TYR A O 1
ATOM 2981 N N . ILE A 1 365 ? 30.696 -16.915 -48.390 1.00 93.06 365 ILE A N 1
ATOM 2982 C CA . ILE A 1 365 ? 31.850 -16.515 -49.226 1.00 93.06 365 ILE A CA 1
ATOM 2983 C C . ILE A 1 365 ? 31.972 -17.404 -50.469 1.00 93.06 365 ILE A C 1
ATOM 2985 O O . ILE A 1 365 ? 32.193 -16.895 -51.565 1.00 93.06 365 ILE A O 1
ATOM 2989 N N . SER A 1 366 ? 31.755 -18.713 -50.329 1.00 93.38 366 SER A N 1
ATOM 2990 C CA . SER A 1 366 ? 31.804 -19.680 -51.436 1.00 93.38 366 SER A CA 1
ATOM 2991 C C . SER A 1 366 ? 30.818 -19.380 -52.578 1.00 93.38 366 SER A C 1
ATOM 2993 O O . SER A 1 366 ? 31.035 -19.807 -53.710 1.00 93.38 366 SER A O 1
ATOM 2995 N N . ARG A 1 367 ? 29.728 -18.657 -52.289 1.00 94.25 367 ARG A N 1
ATOM 2996 C CA . ARG A 1 367 ? 28.638 -18.356 -53.231 1.00 94.25 367 ARG A CA 1
ATOM 2997 C C . ARG A 1 367 ? 28.683 -16.925 -53.748 1.00 94.25 367 ARG A C 1
ATOM 2999 O O . ARG A 1 367 ? 28.400 -16.699 -54.920 1.00 94.25 367 ARG A O 1
ATOM 3006 N N . PHE A 1 368 ? 28.995 -15.974 -52.872 1.00 92.38 368 PHE A N 1
ATOM 3007 C CA . PHE A 1 368 ? 28.875 -14.540 -53.149 1.00 92.38 368 PHE A CA 1
ATOM 3008 C C . PHE A 1 368 ? 30.226 -13.815 -53.209 1.00 92.38 368 PHE A C 1
ATOM 3010 O O . PHE A 1 368 ? 30.278 -12.650 -53.599 1.00 92.38 368 PHE A O 1
ATOM 3017 N N . GLY A 1 369 ? 31.319 -14.499 -52.864 1.00 92.00 369 GLY A N 1
ATOM 3018 C CA . GLY A 1 369 ? 32.644 -13.908 -52.718 1.00 92.00 369 GLY A CA 1
ATOM 3019 C C . GLY A 1 369 ? 32.836 -13.202 -51.374 1.00 92.00 369 GLY A C 1
ATOM 3020 O O . GLY A 1 369 ? 31.901 -13.034 -50.587 1.00 92.00 369 GLY A O 1
ATOM 3021 N N . ALA A 1 370 ? 34.076 -12.795 -51.097 1.00 91.19 370 ALA A N 1
ATOM 3022 C CA . ALA A 1 370 ? 34.421 -12.102 -49.860 1.00 91.19 370 ALA A CA 1
ATOM 3023 C C . ALA A 1 370 ? 33.840 -10.674 -49.846 1.00 91.19 370 ALA A C 1
ATOM 3025 O O . ALA A 1 370 ? 33.949 -9.969 -50.854 1.00 91.19 370 ALA A O 1
ATOM 3026 N N . PRO A 1 371 ? 33.232 -10.228 -48.732 1.00 92.38 371 PRO A N 1
ATOM 3027 C CA . PRO A 1 371 ? 32.695 -8.878 -48.638 1.00 92.38 371 PRO A CA 1
ATOM 3028 C C . PRO A 1 371 ? 33.788 -7.830 -48.423 1.00 92.38 371 PRO A C 1
ATOM 3030 O O . PRO A 1 371 ? 34.884 -8.141 -47.959 1.00 92.38 371 PRO A O 1
ATOM 3033 N N . ILE A 1 372 ? 33.464 -6.563 -48.690 1.00 90.69 372 ILE A N 1
ATOM 3034 C CA . ILE A 1 372 ? 34.405 -5.446 -48.481 1.00 90.69 372 ILE A CA 1
ATOM 3035 C C . ILE A 1 372 ? 34.535 -5.103 -46.994 1.00 90.69 372 ILE A C 1
ATOM 3037 O O . ILE A 1 372 ? 35.629 -4.806 -46.514 1.00 90.69 372 ILE A O 1
ATOM 3041 N N . LYS A 1 373 ? 33.423 -5.130 -46.251 1.00 89.75 373 LYS A N 1
ATOM 3042 C CA . LYS A 1 373 ? 33.386 -4.886 -44.806 1.00 89.75 373 LYS A CA 1
ATOM 3043 C C . LYS A 1 373 ? 32.558 -5.949 -44.106 1.00 89.75 373 LYS A C 1
ATOM 3045 O O . LYS A 1 373 ? 31.444 -6.264 -44.522 1.00 89.75 373 LYS A O 1
ATOM 3050 N N . LEU A 1 374 ? 33.094 -6.435 -42.995 1.00 90.12 374 LEU A N 1
ATOM 3051 C CA . LEU A 1 374 ? 32.409 -7.323 -42.071 1.00 90.12 374 LEU A CA 1
ATOM 3052 C C . LEU A 1 374 ? 32.166 -6.565 -40.764 1.00 90.12 374 LEU A C 1
ATOM 3054 O O . LEU A 1 374 ? 33.099 -5.999 -40.197 1.00 90.12 374 LEU A O 1
ATOM 3058 N N . ILE A 1 375 ? 30.918 -6.527 -40.311 1.00 89.56 375 ILE A N 1
ATOM 3059 C CA . ILE A 1 375 ? 30.507 -5.903 -39.053 1.00 89.56 375 ILE A CA 1
ATOM 3060 C C . ILE A 1 375 ? 29.945 -6.997 -38.149 1.00 89.56 375 ILE A C 1
ATOM 3062 O O . ILE A 1 375 ? 29.103 -7.783 -38.567 1.00 89.56 375 ILE A O 1
ATOM 3066 N N . SER A 1 376 ? 30.376 -7.038 -36.900 1.00 88.69 376 SER A N 1
ATOM 3067 C CA . SER A 1 376 ? 29.812 -7.903 -35.864 1.00 88.69 376 SER A CA 1
ATOM 3068 C C . SER A 1 376 ? 29.676 -7.112 -34.570 1.00 88.69 376 SER A C 1
ATOM 3070 O O . SER A 1 376 ? 30.123 -5.964 -34.479 1.00 88.69 376 SER A O 1
ATOM 3072 N N . ASP A 1 377 ? 29.075 -7.720 -33.553 1.00 82.44 377 ASP A N 1
ATOM 3073 C CA . ASP A 1 377 ? 29.209 -7.214 -32.194 1.00 82.44 377 ASP A CA 1
ATOM 3074 C C . ASP A 1 377 ? 30.628 -7.471 -31.639 1.00 82.44 377 ASP A C 1
ATOM 3076 O O . ASP A 1 377 ? 31.461 -8.141 -32.258 1.00 82.44 377 ASP A O 1
ATOM 3080 N N . ASN A 1 378 ? 30.903 -6.933 -30.448 1.00 76.00 378 ASN A N 1
ATOM 3081 C CA . ASN A 1 378 ? 32.136 -7.208 -29.699 1.00 76.00 378 ASN A CA 1
ATOM 3082 C C . ASN A 1 378 ? 32.039 -8.527 -28.908 1.00 76.00 378 ASN A C 1
ATOM 3084 O O . ASN A 1 378 ? 32.590 -8.641 -27.811 1.00 76.00 378 ASN A O 1
ATOM 3088 N N . GLY A 1 379 ? 31.296 -9.515 -29.414 1.00 76.81 379 GLY A N 1
ATOM 3089 C CA . GLY A 1 379 ? 31.259 -10.841 -28.820 1.00 76.81 379 GLY A CA 1
ATOM 3090 C C . GLY A 1 379 ? 32.651 -11.481 -28.872 1.00 76.81 379 GLY A C 1
ATOM 3091 O O . GLY A 1 379 ? 33.328 -11.368 -29.893 1.00 76.81 379 GLY A O 1
ATOM 3092 N N . PRO A 1 380 ? 33.104 -12.183 -27.818 1.00 74.81 380 PRO A N 1
ATOM 3093 C CA . PRO A 1 380 ? 34.443 -12.782 -27.773 1.00 74.81 380 PRO A CA 1
ATOM 3094 C C . PRO A 1 380 ? 34.713 -13.745 -28.935 1.00 74.81 380 PRO A C 1
ATOM 3096 O O . PRO A 1 380 ? 35.847 -13.897 -29.359 1.00 74.81 380 PRO A O 1
ATOM 3099 N N . GLN A 1 381 ? 33.669 -14.359 -29.487 1.00 76.12 381 GLN A N 1
ATOM 3100 C CA . GLN A 1 381 ? 33.743 -15.217 -30.663 1.00 76.12 381 GLN A CA 1
ATOM 3101 C C . GLN A 1 381 ? 33.992 -14.473 -31.986 1.00 76.12 381 GLN A C 1
ATOM 3103 O O . GLN A 1 381 ? 34.292 -15.138 -32.971 1.00 76.12 381 GLN A O 1
ATOM 3108 N N . PHE A 1 382 ? 33.844 -13.143 -32.018 1.00 75.12 382 PHE A N 1
ATOM 3109 C CA . PHE A 1 382 ? 34.026 -12.286 -33.195 1.00 75.12 382 PHE A CA 1
ATOM 3110 C C . PHE A 1 382 ? 35.237 -11.340 -33.098 1.00 75.12 382 PHE A C 1
ATOM 3112 O O . PHE A 1 382 ? 35.629 -10.739 -34.099 1.00 75.12 382 PHE A O 1
ATOM 3119 N N . ILE A 1 383 ? 35.856 -11.217 -31.922 1.00 67.81 383 ILE A N 1
ATOM 3120 C CA . ILE A 1 383 ? 37.077 -10.426 -31.721 1.00 67.81 383 ILE A CA 1
ATOM 3121 C C . ILE A 1 383 ? 38.267 -11.190 -32.316 1.00 67.81 383 ILE A C 1
ATOM 3123 O O . ILE A 1 383 ? 38.421 -12.354 -31.972 1.00 67.81 383 ILE A O 1
ATOM 3127 N N . SER A 1 384 ? 39.057 -10.525 -33.181 1.00 61.06 384 SER A N 1
ATOM 3128 C CA . SER A 1 384 ? 40.333 -10.913 -33.852 1.00 61.06 384 SER A CA 1
ATOM 3129 C C . SER A 1 384 ? 40.433 -12.298 -34.513 1.00 61.06 384 SER A C 1
ATOM 3131 O O . SER A 1 384 ? 40.854 -12.399 -35.664 1.00 61.06 384 SER A O 1
ATOM 3133 N N . ASP A 1 385 ? 39.978 -13.347 -33.847 1.00 66.62 385 ASP A N 1
ATOM 3134 C CA . ASP A 1 385 ? 40.134 -14.747 -34.210 1.00 66.62 385 ASP A CA 1
ATOM 3135 C C . ASP A 1 385 ? 39.396 -15.101 -35.502 1.00 66.62 385 ASP A C 1
ATOM 3137 O O . ASP A 1 385 ? 39.830 -15.983 -36.235 1.00 66.62 385 ASP A O 1
ATOM 3141 N N . ILE A 1 386 ? 38.267 -14.458 -35.824 1.00 72.62 386 ILE A N 1
ATOM 3142 C CA . ILE A 1 386 ? 37.541 -14.771 -37.069 1.00 72.62 386 ILE A CA 1
ATOM 3143 C C . ILE A 1 386 ? 38.348 -14.364 -38.297 1.00 72.62 386 ILE A C 1
ATOM 3145 O O . ILE A 1 386 ? 38.384 -15.123 -39.260 1.00 72.62 386 ILE A O 1
ATOM 3149 N N . PHE A 1 387 ? 38.988 -13.194 -38.279 1.00 70.06 387 PHE A N 1
ATOM 3150 C CA . PHE A 1 387 ? 39.779 -12.730 -39.418 1.00 70.06 387 PHE A CA 1
ATOM 3151 C C . PHE A 1 387 ? 41.032 -13.585 -39.604 1.00 70.06 387 PHE A C 1
ATOM 3153 O O . PHE A 1 387 ? 41.337 -13.957 -40.733 1.00 70.06 387 PHE A O 1
ATOM 3160 N N . GLU A 1 388 ? 41.692 -13.967 -38.507 1.00 72.88 388 GLU A N 1
ATOM 3161 C CA . GLU A 1 388 ? 42.810 -14.915 -38.541 1.00 72.88 388 GLU A CA 1
ATOM 3162 C C . GLU A 1 388 ? 42.363 -16.273 -39.097 1.00 72.88 388 GLU A C 1
ATOM 3164 O O . GLU A 1 388 ? 42.917 -16.752 -40.083 1.00 72.88 388 GLU A O 1
ATOM 3169 N N . ASN A 1 389 ? 41.279 -16.845 -38.565 1.00 74.50 389 ASN A N 1
ATOM 3170 C CA . ASN A 1 389 ? 40.753 -18.126 -39.040 1.00 74.50 389 ASN A CA 1
ATOM 3171 C C . ASN A 1 389 ? 40.317 -18.079 -40.512 1.00 74.50 389 ASN A C 1
ATOM 3173 O O . ASN A 1 389 ? 40.557 -19.035 -41.239 1.00 74.50 389 ASN A O 1
ATOM 3177 N N . LEU A 1 390 ? 39.687 -16.991 -40.972 1.00 74.12 390 LEU A N 1
ATOM 3178 C CA . LEU A 1 390 ? 39.327 -16.828 -42.384 1.00 74.12 390 LEU A CA 1
ATOM 3179 C C . LEU A 1 390 ? 40.570 -16.705 -43.272 1.00 74.12 390 LEU A C 1
ATOM 3181 O O . LEU A 1 390 ? 40.557 -17.246 -44.371 1.00 74.12 390 LEU A O 1
ATOM 3185 N N . SER A 1 391 ? 41.636 -16.048 -42.801 1.00 67.62 391 SER A N 1
ATOM 3186 C CA . SER A 1 391 ? 42.904 -15.944 -43.538 1.00 67.62 391 SER A CA 1
ATOM 3187 C C . SER A 1 391 ? 43.663 -17.268 -43.656 1.00 67.62 391 SER A C 1
ATOM 3189 O O . SER A 1 391 ? 44.453 -17.426 -44.574 1.00 67.62 391 SER A O 1
ATOM 3191 N N . GLU A 1 392 ? 43.421 -18.225 -42.758 1.00 66.06 392 GLU A N 1
ATOM 3192 C CA . GLU A 1 392 ? 43.946 -19.591 -42.889 1.00 66.06 392 GLU A CA 1
ATOM 3193 C C . GLU A 1 392 ? 43.115 -20.465 -43.846 1.00 66.06 392 GLU A C 1
ATOM 3195 O O . GLU A 1 392 ? 43.583 -21.519 -44.278 1.00 66.06 392 GLU A O 1
ATOM 3200 N N . ILE A 1 393 ? 41.857 -20.089 -44.104 1.00 68.06 393 ILE A N 1
ATOM 3201 C CA . ILE A 1 393 ? 40.908 -20.846 -44.939 1.00 68.06 393 ILE A CA 1
ATOM 3202 C C . ILE A 1 393 ? 40.946 -20.375 -46.402 1.00 68.06 393 ILE A C 1
ATOM 3204 O O . ILE A 1 393 ? 40.772 -21.199 -47.302 1.00 68.06 393 ILE A O 1
ATOM 3208 N N . LEU A 1 394 ? 41.120 -19.066 -46.619 1.00 55.94 394 LEU A N 1
ATOM 3209 C CA . LEU A 1 394 ? 41.276 -18.406 -47.923 1.00 55.94 394 LEU A CA 1
ATOM 3210 C C . LEU A 1 394 ? 42.702 -18.558 -48.456 1.00 55.94 394 LEU A C 1
ATOM 3212 O O . LEU A 1 394 ? 42.827 -18.765 -49.685 1.00 55.94 394 LEU A O 1
#

Secondary structure (DSSP, 8-state):
--------EEEEETTEEEEEEE-TT-SS-EEEHHHIIIIITTSPPBP----EE-TTSPEE-EEEEEEEEEEETTEEEEEEEEEETT-SSSEEE-HHHHHHTTEEEETTTTEEEETTEEE---------------------------HHHHHHHTT--EE-TTSGGGT-S-HHHHHHHHHH-TTTHHHHHHHH-TT-TTS-HHHHHHHHTTEEEETTEEEE-SS--TTSPEEEE--GGGHHHHHIIIIISGGGTT--HHHHHHHHHTTEE-TTHHHHHHHHHHH-HHHHHH-----PPPP--------STTSEEEEEEE-PPPPPTTT---EEEEEEETTT--EEEEEES---HHHHHHHHIIIIIHHH---SEEEE-S-TTTSSHHHHHHHHH-

Mean predicted aligned error: 19.35 Å

Radius of gyration: 34.97 Å; Cα contacts (8 Å, |Δi|>4): 632; chains: 1; bounding box: 75×61×96 Å

InterPro domains:
  IPR001584 Integrase, catalytic core [PF00665] (309-390)
  IPR001584 Integrase, catalytic core [PS50994] (305-394)
  IPR012337 Ribonuclease H-like superfamily [SSF53098] (305-391)
  IPR021109 Aspartic peptidase domain superfamily [G3DSA:2.40.70.10] (3-126)
  IPR021109 Aspartic peptidase domain superfamily [SSF50630] (6-107)
  IPR036397 Ribonuclease H superfamily [G3DSA:3.30.420.10] (303-394)
  IPR041588 Integrase zinc-binding domain [PF17921] (234-292)

Foldseek 3Di:
DPPDPAFWDFKAWLNDTFTEAEDAQAQFKAAELVLCLQFPQLADFDDDPWWWAKQVRHTWDWPHKDWTFIGDPPDTDIGIYTYTHPDPGRIYHYCCNVVVAQKDQDQVQLWIDHDPRTGHDTHHDPDGTHIDTDDDDDDDDDDDDPPVVVVVVSPAAAFANAPSVFFDPHPVVQLVLQCPFPPCVLLLVCQVPVPPPVGDNVVNVVCVVQWHQDNSFIWGQNDAQVVNHTAGEDGPVGVVRNCCRCAVDVVNVNDDLVVSLNVNRNHHDDPPSSVVSVVSCVPDPVSVVPPDPPDDPPPPDDDDDDDDWLQEKEWEKDAQDPQDPPPRFRIWIWIATPVVRDIDIHTHNDLALLVNLVCCCVPPCVVPNHGNYYHYDPPVRPPPSNVVNNVVVD